Protein AF-W6KGB7-F1 (afdb_monomer)

Foldseek 3Di:
DLVVVVLLVVQLVVLVVVLVCVLCVPPPDPCPPPPDPDPDDDDDPPPPDPDDPVLVLLVVLLVLLLVQLVCQQVVDPDHAQFAALVSSCVVDVVSQPPVGSVSSVVSQLLVQLLSQLSVQQDDPPDPHHDPVCNVSSCCSSHPDPVVSVVVVVVDPTPFGRHCVVSSHFHDFQKFKAFQKKWWQDPPDPDDRPDTDIDGFYLPLPGDGQDLSLLQGTDDIDGDDPPAQEAEEEEAAVVQVVLVSCCVVCVPPDPDDDDDDDDDCPPPPRYTYTYMYCPFANGLSNLSNLVRCCVRCVQHAYEYAFFLALRSLVSVVNSQLSHDQGLPPPPPVPPPDDDDDDDDPDDSGSAGRLYAYLYDQPVPDDPVLNVQFPKDFADPVRVVSLVVLLVVLVCVQPDPDDHQPSVVVRSVSSNSSSVVCVVPRITHGRVSRPVGPVCSVVPDDGDRRD

Nearest PDB structures (foldseek):
  4m9q-assembly1_A  TM=2.703E-01  e=1.587E-01  Chlamydomonas reinhardtii
  8oum-assembly4_D  TM=4.473E-01  e=2.948E+00  Promethearchaeati archaeon
  4kv9-assembly1_B  TM=3.931E-01  e=2.948E+00  Schistosoma mansoni

Radius of gyration: 27.0 Å; Cα contacts (8 Å, |Δi|>4): 557; chains: 1; bounding box: 73×56×91 Å

pLDDT: mean 77.65, std 18.84, range [32.91, 98.25]

Structure (mmCIF, N/CA/C/O backbone):
data_AF-W6KGB7-F1
#
_entry.id   AF-W6KGB7-F1
#
loop_
_atom_site.group_PDB
_atom_site.id
_atom_site.type_symbol
_atom_site.label_atom_id
_atom_site.label_alt_id
_atom_site.label_comp_id
_atom_site.label_asym_id
_atom_site.label_entity_id
_atom_site.label_seq_id
_atom_site.pdbx_PDB_ins_code
_atom_site.Cartn_x
_atom_site.Cartn_y
_atom_site.Cartn_z
_atom_site.occupancy
_atom_site.B_iso_or_equiv
_atom_site.auth_seq_id
_atom_site.auth_comp_id
_atom_site.auth_asym_id
_atom_site.auth_atom_id
_atom_site.pdbx_PDB_model_num
ATOM 1 N N . MET A 1 1 ? 0.415 -16.061 -20.184 1.00 41.88 1 MET A N 1
ATOM 2 C CA . MET A 1 1 ? 0.926 -14.687 -19.948 1.00 41.88 1 MET A CA 1
ATOM 3 C C . MET A 1 1 ? 2.438 -14.659 -19.792 1.00 41.88 1 MET A C 1
ATOM 5 O O . MET A 1 1 ? 3.049 -13.854 -20.472 1.00 41.88 1 MET A O 1
ATOM 9 N N . GLU A 1 2 ? 3.061 -15.531 -18.990 1.00 44.22 2 GLU A N 1
ATOM 10 C CA . GLU A 1 2 ? 4.534 -15.548 -18.868 1.00 44.22 2 GLU A CA 1
ATOM 11 C C . GLU A 1 2 ? 5.253 -15.830 -20.196 1.00 44.22 2 GLU A C 1
ATOM 13 O O . GLU A 1 2 ? 6.205 -15.123 -20.516 1.00 44.22 2 GLU A O 1
ATOM 18 N N . ALA A 1 3 ? 4.726 -16.747 -21.019 1.00 51.06 3 ALA A N 1
ATOM 19 C CA . ALA A 1 3 ? 5.217 -16.974 -22.382 1.00 51.06 3 ALA A CA 1
ATOM 20 C C . ALA A 1 3 ? 5.194 -15.693 -23.243 1.00 51.06 3 ALA A C 1
ATOM 22 O O . ALA A 1 3 ? 6.129 -15.438 -23.991 1.00 51.06 3 ALA A O 1
ATOM 23 N N . ASN A 1 4 ? 4.190 -14.823 -23.068 1.00 60.88 4 ASN A N 1
ATOM 24 C CA . ASN A 1 4 ? 4.104 -13.566 -23.818 1.00 60.88 4 ASN A CA 1
ATOM 25 C C . ASN A 1 4 ? 5.143 -12.542 -23.351 1.00 60.88 4 ASN A C 1
ATOM 27 O O . ASN A 1 4 ? 5.604 -11.755 -24.163 1.00 60.88 4 ASN A O 1
ATOM 31 N N . HIS A 1 5 ? 5.527 -12.522 -22.070 1.00 65.06 5 HIS A N 1
ATOM 32 C CA . HIS A 1 5 ? 6.541 -11.571 -21.601 1.00 65.06 5 HIS A CA 1
ATOM 33 C C . HIS A 1 5 ? 7.922 -11.938 -22.137 1.00 65.06 5 HIS A C 1
ATOM 35 O O . HIS A 1 5 ? 8.636 -11.051 -22.591 1.00 65.06 5 HIS A O 1
ATOM 41 N N . PHE A 1 6 ? 8.270 -13.228 -22.134 1.00 64.75 6 PHE A N 1
ATOM 42 C CA . PHE A 1 6 ? 9.510 -13.697 -22.748 1.00 64.75 6 PHE A CA 1
ATOM 43 C C . PHE A 1 6 ? 9.515 -13.450 -24.254 1.00 64.75 6 PHE A C 1
ATOM 45 O O . PHE A 1 6 ? 10.486 -12.887 -24.736 1.00 64.75 6 PHE A O 1
ATOM 52 N N . LEU A 1 7 ? 8.413 -13.722 -24.962 1.00 66.44 7 LEU A N 1
ATOM 53 C CA . LEU A 1 7 ? 8.288 -13.386 -26.385 1.00 66.44 7 LEU A CA 1
ATOM 54 C C . LEU A 1 7 ? 8.436 -11.883 -26.649 1.00 66.44 7 LEU A C 1
ATOM 56 O O . LEU A 1 7 ? 9.082 -11.497 -27.614 1.00 66.44 7 LEU A O 1
ATOM 60 N N . VAL A 1 8 ? 7.882 -11.013 -25.797 1.00 67.50 8 VAL A N 1
ATOM 61 C CA . VAL A 1 8 ? 8.028 -9.552 -25.935 1.00 67.50 8 VAL A CA 1
ATOM 62 C C . VAL A 1 8 ? 9.457 -9.102 -25.632 1.00 67.50 8 VAL A C 1
ATOM 64 O O . VAL A 1 8 ? 9.977 -8.232 -26.324 1.00 67.50 8 VAL A O 1
ATOM 67 N N . ILE A 1 9 ? 10.110 -9.686 -24.624 1.00 67.94 9 ILE A N 1
ATOM 68 C CA . ILE A 1 9 ? 11.516 -9.417 -24.299 1.00 67.94 9 ILE A CA 1
ATOM 69 C C . ILE A 1 9 ? 12.428 -9.889 -25.435 1.00 67.94 9 ILE A C 1
ATOM 71 O O . ILE A 1 9 ? 13.282 -9.132 -25.884 1.00 67.94 9 ILE A O 1
ATOM 75 N N . GLU A 1 10 ? 12.235 -11.111 -25.921 1.00 68.75 10 GLU A N 1
ATOM 76 C CA . GLU A 1 10 ? 12.964 -11.685 -27.048 1.00 68.75 10 GLU A CA 1
ATOM 77 C C . GLU A 1 10 ? 12.744 -10.849 -28.307 1.00 68.75 10 GLU A C 1
ATOM 79 O O . GLU A 1 10 ? 13.711 -10.441 -28.944 1.00 68.75 10 GLU A O 1
ATOM 84 N N . SER A 1 11 ? 11.495 -10.470 -28.592 1.00 68.50 11 SER A N 1
ATOM 85 C CA . SER A 1 11 ? 11.162 -9.545 -29.676 1.00 68.50 11 SER A CA 1
ATOM 86 C C . SER A 1 11 ? 11.899 -8.222 -29.509 1.00 68.50 11 SER A C 1
ATOM 88 O O . SER A 1 11 ? 12.504 -7.763 -30.463 1.00 68.50 11 SER A O 1
ATOM 90 N N . LEU A 1 12 ? 11.924 -7.620 -28.315 1.00 68.81 12 LEU A N 1
ATOM 91 C CA . LEU A 1 12 ? 12.669 -6.383 -28.046 1.00 68.81 12 LEU A CA 1
ATOM 92 C C . LEU A 1 12 ? 14.178 -6.531 -28.288 1.00 68.81 12 LEU A C 1
ATOM 94 O O . LEU A 1 12 ? 14.795 -5.616 -28.837 1.00 68.81 12 LEU A O 1
ATOM 98 N N . VAL A 1 13 ? 14.770 -7.660 -27.889 1.00 69.88 13 VAL A N 1
ATOM 99 C CA . VAL A 1 13 ? 16.195 -7.952 -28.101 1.00 69.88 13 VAL A CA 1
ATOM 100 C C . VAL A 1 13 ? 16.488 -8.154 -29.588 1.00 69.88 13 VAL A C 1
ATOM 102 O O . VAL A 1 13 ? 17.382 -7.501 -30.123 1.00 69.88 13 VAL A O 1
ATOM 105 N N . LEU A 1 14 ? 15.710 -8.989 -30.282 1.00 67.12 14 LEU A N 1
ATOM 106 C CA . LEU A 1 14 ? 15.833 -9.221 -31.724 1.00 67.12 14 LEU A CA 1
ATOM 107 C C . LEU A 1 14 ? 15.612 -7.930 -32.523 1.00 67.12 14 LEU A C 1
ATOM 109 O O . LEU A 1 14 ? 16.356 -7.638 -33.458 1.00 67.12 14 LEU A O 1
ATOM 113 N N . LEU A 1 15 ? 14.643 -7.113 -32.114 1.00 66.00 15 LEU A N 1
ATOM 114 C CA . LEU A 1 15 ? 14.349 -5.803 -32.694 1.00 66.00 15 LEU A CA 1
ATOM 115 C C . LEU A 1 15 ? 15.498 -4.821 -32.536 1.00 66.00 15 LEU A C 1
ATOM 117 O O . LEU A 1 15 ? 15.814 -4.071 -33.462 1.00 66.00 15 LEU A O 1
ATOM 121 N N . PHE A 1 16 ? 16.126 -4.820 -31.364 1.00 67.62 16 PHE A N 1
ATOM 122 C CA . PHE A 1 16 ? 17.314 -4.026 -31.132 1.00 67.62 16 PHE A CA 1
ATOM 123 C C . PHE A 1 16 ? 18.458 -4.470 -32.054 1.00 67.62 16 PHE A C 1
ATOM 125 O O . PHE A 1 16 ? 19.028 -3.634 -32.760 1.00 67.62 16 PHE A O 1
ATOM 132 N N . LEU A 1 17 ? 18.754 -5.773 -32.095 1.00 66.50 17 LEU A N 1
ATOM 133 C CA . LEU A 1 17 ? 19.803 -6.328 -32.953 1.00 66.50 17 LEU A CA 1
ATOM 134 C C . LEU A 1 17 ? 19.545 -5.990 -34.429 1.00 66.50 17 LEU A C 1
ATOM 136 O O . LEU A 1 17 ? 20.450 -5.525 -35.119 1.00 66.50 17 LEU A O 1
ATOM 140 N N . TYR A 1 18 ? 18.296 -6.104 -34.888 1.00 67.62 18 TYR A N 1
ATOM 141 C CA . TYR A 1 18 ? 17.887 -5.706 -36.235 1.00 67.62 18 TYR A CA 1
ATOM 142 C C . TYR A 1 18 ? 18.099 -4.206 -36.500 1.00 67.62 18 TYR A C 1
ATOM 144 O O . TYR A 1 18 ? 18.648 -3.828 -37.537 1.00 67.62 18 TYR A O 1
ATOM 152 N N . SER A 1 19 ? 17.705 -3.330 -35.566 1.00 64.25 19 SER A N 1
ATOM 153 C CA . SER A 1 19 ? 17.917 -1.878 -35.685 1.00 64.25 19 SER A CA 1
ATOM 154 C C . SER A 1 19 ? 19.402 -1.517 -35.756 1.00 64.25 19 SER A C 1
ATOM 156 O O . SER A 1 19 ? 19.776 -0.583 -36.473 1.00 64.25 19 SER A O 1
ATOM 158 N N . LEU A 1 20 ? 20.250 -2.243 -35.023 1.00 64.19 20 LEU A N 1
ATOM 159 C CA . LEU A 1 20 ? 21.694 -2.042 -35.015 1.00 64.19 20 LEU A CA 1
ATOM 160 C C . LEU A 1 20 ? 22.321 -2.469 -36.351 1.00 64.19 20 LEU A C 1
ATOM 162 O O . LEU A 1 20 ?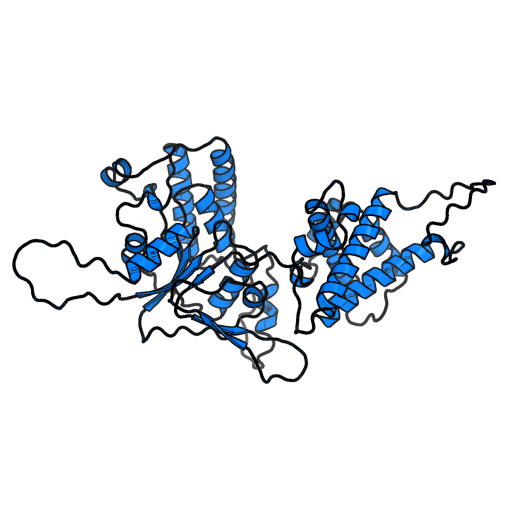 23.018 -1.668 -36.971 1.00 64.19 20 LEU A O 1
ATOM 166 N N . VAL A 1 21 ? 21.976 -3.664 -36.842 1.00 67.88 21 VAL A N 1
ATOM 167 C CA . VAL A 1 21 ? 22.411 -4.194 -38.148 1.00 67.88 21 VAL A CA 1
ATOM 168 C C . VAL A 1 21 ? 21.974 -3.280 -39.296 1.00 67.88 21 VAL A C 1
ATOM 170 O O . VAL A 1 21 ? 22.791 -2.879 -40.119 1.00 67.88 21 VAL A O 1
ATOM 173 N N . LYS A 1 22 ? 20.706 -2.851 -39.325 1.00 67.06 22 LYS A N 1
ATOM 174 C CA . LYS A 1 22 ? 20.183 -1.961 -40.378 1.00 67.06 22 LYS A CA 1
ATOM 175 C C . LYS A 1 22 ? 20.810 -0.564 -40.353 1.00 67.06 22 LYS A C 1
ATOM 177 O O . LYS A 1 22 ? 20.841 0.119 -41.375 1.00 67.06 22 LYS A O 1
ATOM 182 N N . SER A 1 23 ? 21.280 -0.112 -39.191 1.00 58.59 23 SER A N 1
ATOM 183 C CA . SER A 1 23 ? 21.978 1.172 -39.072 1.00 58.59 23 SER A CA 1
ATOM 184 C C . SER A 1 23 ? 23.422 1.107 -39.576 1.00 58.59 23 SER A C 1
ATOM 186 O O . SER A 1 23 ? 23.983 2.157 -39.884 1.00 58.59 23 SER A O 1
ATOM 188 N N . HIS A 1 24 ? 23.988 -0.099 -39.704 1.00 61.00 24 HIS A N 1
ATOM 189 C CA . HIS A 1 24 ? 25.366 -0.350 -40.125 1.00 61.00 24 HIS A CA 1
ATOM 190 C C . HIS A 1 24 ? 25.470 -1.583 -41.052 1.00 61.00 24 HIS A C 1
ATOM 192 O O . HIS A 1 24 ? 26.156 -2.545 -40.704 1.00 61.00 24 HIS A O 1
ATOM 198 N N . PRO A 1 25 ? 24.818 -1.571 -42.234 1.00 56.22 25 PRO A N 1
ATOM 199 C CA . PRO A 1 25 ? 24.763 -2.737 -43.125 1.00 56.22 25 PRO A CA 1
ATOM 200 C C . PRO A 1 25 ? 26.150 -3.207 -43.598 1.00 56.22 25 PRO A C 1
ATOM 202 O O . PRO A 1 25 ? 26.339 -4.393 -43.843 1.00 56.22 25 PRO A O 1
ATOM 205 N N . ASP A 1 26 ? 27.131 -2.300 -43.643 1.00 55.34 26 ASP A N 1
ATOM 206 C CA . ASP A 1 26 ? 28.495 -2.578 -44.112 1.00 55.34 26 ASP A CA 1
ATOM 207 C C . ASP A 1 26 ? 29.464 -3.034 -42.996 1.00 55.34 26 ASP A C 1
ATOM 209 O O . ASP A 1 26 ? 30.662 -3.153 -43.241 1.00 55.34 26 ASP A O 1
ATOM 213 N N . GLN A 1 27 ? 28.995 -3.235 -41.753 1.00 53.25 27 GLN A N 1
ATOM 214 C CA . GLN A 1 27 ? 29.854 -3.541 -40.588 1.00 53.25 27 GLN A CA 1
ATOM 215 C C . GLN A 1 27 ? 29.437 -4.800 -39.809 1.00 53.25 27 GLN A C 1
ATOM 217 O O . GLN A 1 27 ? 29.783 -4.942 -38.637 1.00 53.25 27 GLN A O 1
ATOM 222 N N . CYS A 1 28 ? 28.720 -5.735 -40.436 1.00 44.94 28 CYS A N 1
ATOM 223 C CA . CYS A 1 28 ? 28.315 -7.011 -39.831 1.00 44.94 28 CYS A CA 1
ATOM 224 C C . CYS A 1 28 ? 29.465 -8.025 -39.649 1.00 44.94 28 CYS A C 1
ATOM 226 O O . CYS A 1 28 ? 29.268 -9.219 -39.854 1.00 44.94 28 CYS A O 1
ATOM 228 N N . ASP A 1 29 ? 30.644 -7.574 -39.221 1.00 46.91 29 ASP A N 1
ATOM 229 C CA . ASP A 1 29 ? 31.665 -8.460 -38.669 1.00 46.91 29 ASP A CA 1
ATOM 230 C C . ASP A 1 29 ? 31.508 -8.509 -37.145 1.00 46.91 29 ASP A C 1
ATOM 232 O O . ASP A 1 29 ? 31.525 -7.486 -36.456 1.00 46.91 29 ASP A O 1
ATOM 236 N N . ALA A 1 30 ? 31.365 -9.718 -36.597 1.00 46.25 30 ALA A N 1
ATOM 237 C CA . ALA A 1 30 ? 31.090 -9.995 -35.181 1.00 46.25 30 ALA A CA 1
ATOM 238 C C . ALA A 1 30 ? 32.173 -9.494 -34.190 1.00 46.25 30 ALA A C 1
ATOM 240 O O . ALA A 1 30 ? 32.051 -9.668 -32.977 1.00 46.25 30 ALA A O 1
ATOM 241 N N . SER A 1 31 ? 33.231 -8.850 -34.685 1.00 42.94 31 SER A N 1
ATOM 242 C CA . SER A 1 31 ? 34.388 -8.375 -33.924 1.00 42.94 31 SER A CA 1
ATOM 243 C C . SER A 1 31 ? 34.140 -7.090 -33.119 1.00 42.94 31 SER A C 1
ATOM 245 O O . SER A 1 31 ? 34.926 -6.782 -32.227 1.00 42.94 31 SER A O 1
ATOM 247 N N . LEU A 1 32 ? 33.030 -6.373 -33.346 1.00 44.72 32 LEU A N 1
ATOM 248 C CA . LEU A 1 32 ? 32.691 -5.123 -32.638 1.00 44.72 32 LEU A CA 1
ATOM 249 C C . LEU A 1 32 ? 32.413 -5.289 -31.129 1.00 44.72 32 LEU A C 1
ATOM 251 O O . LEU A 1 32 ? 32.487 -4.310 -30.387 1.00 44.72 32 LEU A O 1
ATOM 255 N N . PHE A 1 33 ? 32.137 -6.509 -30.655 1.00 42.81 33 PHE A N 1
ATOM 256 C CA . PHE A 1 33 ? 31.882 -6.786 -29.232 1.00 42.81 33 PHE A CA 1
ATOM 257 C C . PHE A 1 33 ? 33.091 -7.364 -28.483 1.00 42.81 33 PHE A C 1
ATOM 259 O O . PHE A 1 33 ? 33.102 -7.375 -27.251 1.00 42.81 33 PHE A O 1
ATOM 266 N N . ALA A 1 34 ? 34.133 -7.794 -29.198 1.00 38.62 34 ALA A N 1
ATOM 267 C CA . ALA A 1 34 ? 35.386 -8.218 -28.594 1.00 38.62 34 ALA A CA 1
ATOM 268 C C . ALA A 1 34 ? 36.304 -6.997 -28.485 1.00 38.62 34 ALA A C 1
ATOM 270 O O . ALA A 1 34 ? 36.907 -6.562 -29.463 1.00 38.62 34 ALA A O 1
ATOM 271 N N . GLY A 1 35 ? 36.397 -6.415 -27.289 1.00 41.16 35 GLY A N 1
ATOM 272 C CA . GLY A 1 35 ? 37.302 -5.306 -26.995 1.00 41.16 35 GLY A CA 1
ATOM 273 C C . GLY A 1 35 ? 38.771 -5.694 -27.177 1.00 41.16 35 GLY A C 1
ATOM 274 O O . GLY A 1 35 ? 39.470 -5.951 -26.203 1.00 41.16 35 GLY A O 1
ATOM 275 N N . VAL A 1 36 ? 39.263 -5.699 -28.415 1.00 37.47 36 VAL A N 1
ATOM 276 C CA . VAL A 1 36 ? 40.682 -5.837 -28.738 1.00 37.47 36 VAL A CA 1
ATOM 277 C C . VAL A 1 36 ? 41.163 -4.502 -29.287 1.00 37.47 36 VAL A C 1
ATOM 279 O O . VAL A 1 36 ? 40.787 -4.060 -30.372 1.00 37.47 36 VAL A O 1
ATOM 282 N N . ARG A 1 37 ? 42.003 -3.830 -28.493 1.00 45.09 37 ARG A N 1
ATOM 283 C CA . ARG A 1 37 ? 42.727 -2.610 -28.867 1.00 45.09 37 ARG A CA 1
ATOM 284 C C . ARG A 1 37 ? 43.655 -2.901 -30.049 1.00 45.09 37 ARG A C 1
ATOM 286 O O . ARG A 1 37 ? 44.833 -3.187 -29.854 1.00 45.09 37 ARG A O 1
ATOM 293 N N . SER A 1 38 ? 43.151 -2.775 -31.271 1.00 40.62 38 SER A N 1
ATOM 294 C CA . SER A 1 38 ? 44.006 -2.715 -32.455 1.00 40.62 38 SER A CA 1
ATOM 295 C C . SER A 1 38 ? 44.521 -1.287 -32.637 1.00 40.62 38 SER A C 1
ATOM 297 O O . SER A 1 38 ? 43.794 -0.370 -33.024 1.00 40.62 38 SER A O 1
ATOM 299 N N . LYS A 1 39 ? 45.797 -1.087 -32.294 1.00 47.81 39 LYS A N 1
ATOM 300 C CA . LYS A 1 39 ? 46.560 0.133 -32.566 1.00 47.81 39 LYS A CA 1
ATOM 301 C C . LYS A 1 39 ? 46.938 0.159 -34.047 1.00 47.81 39 LYS A C 1
ATOM 303 O O . LYS A 1 39 ? 48.081 -0.116 -34.373 1.00 47.81 39 LYS A O 1
ATOM 308 N N . ASN A 1 40 ? 46.014 0.482 -34.943 1.00 43.66 40 ASN A N 1
ATOM 309 C CA . ASN A 1 40 ? 46.401 0.935 -36.278 1.00 43.66 40 ASN A CA 1
ATOM 310 C C . ASN A 1 40 ? 45.403 1.961 -36.806 1.00 43.66 40 ASN A C 1
ATOM 312 O O . ASN A 1 40 ? 44.283 1.662 -37.208 1.00 43.66 40 ASN A O 1
ATOM 316 N N . ALA A 1 41 ? 45.844 3.214 -36.760 1.00 58.22 41 ALA A N 1
ATOM 317 C CA . ALA A 1 41 ? 45.156 4.354 -37.323 1.00 58.22 41 ALA A CA 1
ATOM 318 C C . ALA A 1 41 ? 45.488 4.460 -38.814 1.00 58.22 41 ALA A C 1
ATOM 320 O O . ALA A 1 41 ? 46.649 4.662 -39.158 1.00 58.22 41 ALA A O 1
ATOM 321 N N . ARG A 1 42 ? 44.476 4.427 -39.690 1.00 46.72 42 ARG A N 1
ATOM 322 C CA . ARG A 1 42 ? 44.453 5.266 -40.901 1.00 46.72 42 ARG A CA 1
ATOM 323 C C . ARG A 1 42 ? 43.067 5.283 -41.552 1.00 46.72 42 ARG A C 1
ATOM 325 O O . ARG A 1 42 ? 42.505 4.246 -41.865 1.00 46.72 42 ARG A O 1
ATOM 332 N N . ARG A 1 43 ? 42.579 6.514 -41.771 1.00 45.19 43 ARG A N 1
ATOM 333 C CA . ARG A 1 43 ? 41.328 6.933 -42.441 1.00 45.19 43 ARG A CA 1
ATOM 334 C C . ARG A 1 43 ? 40.014 6.635 -41.699 1.00 45.19 43 ARG A C 1
ATOM 336 O O . ARG A 1 43 ? 39.172 5.871 -42.150 1.00 45.19 43 ARG A O 1
ATOM 343 N N . LYS A 1 44 ? 39.783 7.379 -40.609 1.00 47.31 44 LYS A N 1
ATOM 344 C CA . LYS A 1 44 ? 38.437 7.621 -40.062 1.00 47.31 44 LYS A CA 1
ATOM 345 C C . LYS A 1 44 ? 37.644 8.496 -41.044 1.00 47.31 44 LYS A C 1
ATOM 347 O O . LYS A 1 44 ? 37.759 9.716 -41.003 1.00 47.31 44 LYS A O 1
ATOM 352 N N . ARG A 1 45 ? 36.797 7.898 -41.888 1.00 46.94 45 ARG A N 1
ATOM 353 C CA . ARG A 1 45 ? 35.498 8.535 -42.149 1.00 46.94 45 ARG A CA 1
ATOM 354 C C . ARG A 1 45 ? 34.788 8.490 -40.802 1.00 46.94 45 ARG A C 1
ATOM 356 O O . ARG A 1 45 ? 34.522 7.396 -40.309 1.00 46.94 45 ARG A O 1
ATOM 363 N N . SER A 1 46 ? 34.605 9.633 -40.145 1.00 46.19 46 SER A N 1
ATOM 364 C CA . SER A 1 46 ? 33.783 9.709 -38.939 1.00 46.19 46 SER A CA 1
ATOM 365 C C . SER A 1 46 ? 32.351 9.408 -39.360 1.00 46.19 46 SER A C 1
ATOM 367 O O . SER A 1 46 ? 31.592 10.299 -39.724 1.00 46.19 46 SER A O 1
ATOM 369 N N . ILE A 1 47 ? 32.014 8.123 -39.402 1.00 49.62 47 ILE A N 1
ATOM 370 C CA . ILE A 1 47 ? 30.631 7.682 -39.433 1.00 49.62 47 ILE A CA 1
ATOM 371 C C . ILE A 1 47 ? 30.079 8.182 -38.106 1.00 49.62 47 ILE A C 1
ATOM 373 O O . ILE A 1 47 ? 30.418 7.644 -37.052 1.00 49.62 47 ILE A O 1
ATOM 377 N N . GLU A 1 48 ? 29.349 9.294 -38.154 1.00 54.12 48 GLU A N 1
ATOM 378 C CA . GLU A 1 48 ? 28.621 9.804 -37.004 1.00 54.12 48 GLU A CA 1
ATOM 379 C C . GLU A 1 48 ? 27.742 8.664 -36.505 1.00 54.12 48 GLU A C 1
ATOM 381 O O . GLU A 1 48 ? 26.813 8.216 -37.184 1.00 54.12 48 GLU A O 1
ATOM 386 N N . SER A 1 49 ? 28.101 8.129 -35.339 1.00 60.06 49 SER A N 1
ATOM 387 C CA . SER A 1 49 ? 27.276 7.148 -34.661 1.00 60.06 49 SER A CA 1
ATOM 388 C C . SER A 1 49 ? 25.889 7.762 -34.506 1.00 60.06 49 SER A C 1
ATOM 390 O O . SER A 1 49 ? 25.729 8.800 -33.865 1.00 60.06 49 SER A O 1
ATOM 392 N N . ARG A 1 50 ? 24.870 7.117 -35.087 1.00 72.19 50 ARG A N 1
ATOM 393 C CA . ARG A 1 50 ? 23.468 7.548 -34.948 1.00 72.19 50 ARG A CA 1
ATOM 394 C C . ARG A 1 50 ? 22.986 7.518 -33.494 1.00 72.19 50 ARG A C 1
ATOM 396 O O . ARG A 1 50 ? 21.919 8.057 -33.206 1.00 72.19 50 ARG A O 1
ATOM 403 N N . TYR A 1 51 ? 23.751 6.883 -32.607 1.00 76.94 51 TYR A N 1
ATOM 404 C CA . TYR A 1 51 ? 23.507 6.823 -31.178 1.00 76.94 51 TYR A CA 1
ATOM 405 C C . TYR A 1 51 ? 24.607 7.551 -30.410 1.00 76.94 51 TYR A C 1
ATOM 407 O O . TYR A 1 51 ? 25.798 7.363 -30.647 1.00 76.94 51 TYR A O 1
ATOM 415 N N . THR A 1 52 ? 24.200 8.352 -29.438 1.00 84.06 52 THR A N 1
ATOM 416 C CA . THR A 1 52 ? 25.116 8.922 -28.446 1.00 84.06 52 THR A CA 1
ATOM 417 C C . THR A 1 52 ? 25.667 7.825 -27.530 1.00 84.06 52 THR A C 1
ATOM 419 O O . THR A 1 52 ? 24.983 6.830 -27.268 1.00 84.06 52 THR A O 1
ATOM 422 N N . ASP A 1 53 ? 26.852 8.034 -26.955 1.00 81.62 53 ASP A N 1
ATOM 423 C CA . ASP A 1 53 ? 27.438 7.110 -25.969 1.00 81.62 53 ASP A CA 1
ATOM 424 C C . ASP A 1 53 ? 26.480 6.826 -24.801 1.00 81.62 53 ASP A C 1
ATOM 426 O O . ASP A 1 53 ? 26.349 5.692 -24.344 1.00 81.62 53 ASP A O 1
ATOM 430 N N . ASN A 1 54 ? 25.723 7.839 -24.369 1.00 82.19 54 ASN A N 1
ATOM 431 C CA . ASN A 1 54 ? 24.712 7.704 -23.321 1.00 82.19 54 ASN A CA 1
ATOM 432 C C . ASN A 1 54 ? 23.568 6.756 -23.715 1.00 82.19 54 ASN A C 1
ATOM 434 O O . ASN A 1 54 ? 23.079 5.997 -22.876 1.00 82.19 54 ASN A O 1
ATOM 438 N N . GLN A 1 55 ? 23.128 6.788 -24.978 1.00 82.31 55 GLN A N 1
ATOM 439 C CA . GLN A 1 55 ? 22.103 5.870 -25.483 1.00 82.31 55 GLN A CA 1
ATOM 440 C C . GLN A 1 55 ? 22.634 4.435 -25.525 1.00 82.31 55 GLN A C 1
ATOM 442 O O . GLN A 1 55 ? 21.951 3.530 -25.045 1.00 82.31 55 GLN A O 1
ATOM 447 N N . LEU A 1 56 ? 23.865 4.235 -26.008 1.00 82.62 56 LEU A N 1
ATOM 448 C CA . LEU A 1 56 ? 24.513 2.920 -26.038 1.00 82.62 56 LEU A CA 1
ATOM 449 C C . LEU A 1 56 ? 24.720 2.348 -24.628 1.00 82.62 56 LEU A C 1
ATOM 451 O O . LEU A 1 56 ? 24.413 1.183 -24.385 1.00 82.62 56 LEU A O 1
ATOM 455 N N . GLN A 1 57 ? 25.151 3.167 -23.665 1.00 84.75 57 GLN A N 1
ATOM 456 C CA . GLN A 1 57 ? 25.282 2.749 -22.266 1.00 84.75 57 GLN A CA 1
ATOM 457 C C . GLN A 1 57 ? 23.931 2.400 -21.633 1.00 84.75 57 GLN A C 1
ATOM 459 O O . GLN A 1 57 ? 23.810 1.387 -20.945 1.00 84.75 57 GLN A O 1
ATOM 464 N N . CYS A 1 58 ? 22.901 3.223 -21.854 1.00 85.00 58 CYS A N 1
ATOM 465 C CA . CYS A 1 58 ? 21.551 2.962 -21.350 1.00 85.00 58 CYS A CA 1
ATOM 466 C C . CYS A 1 58 ? 21.006 1.625 -21.867 1.00 85.00 58 CYS A C 1
ATOM 468 O O . CYS A 1 58 ? 20.384 0.862 -21.132 1.00 85.00 58 CYS A O 1
ATOM 470 N N . LEU A 1 59 ? 21.252 1.346 -23.137 1.00 83.19 59 LEU A N 1
ATOM 471 C CA . LEU A 1 59 ? 20.847 0.126 -23.807 1.00 83.19 59 LEU A CA 1
ATOM 472 C C . LEU A 1 59 ? 21.618 -1.097 -23.301 1.00 83.19 59 LEU A C 1
ATOM 474 O O . LEU A 1 59 ? 20.991 -2.087 -22.935 1.00 83.19 59 LEU A O 1
ATOM 478 N N . ALA A 1 60 ? 22.947 -1.012 -23.200 1.00 85.25 60 ALA A N 1
ATOM 479 C CA . ALA A 1 60 ? 23.772 -2.074 -22.626 1.00 85.25 60 ALA A CA 1
ATOM 480 C C . ALA A 1 60 ? 23.316 -2.427 -21.200 1.00 85.25 60 ALA A C 1
ATOM 482 O O . ALA A 1 60 ? 23.196 -3.602 -20.853 1.00 85.25 60 ALA A O 1
ATOM 483 N N . ARG A 1 61 ? 22.968 -1.409 -20.400 1.00 89.75 61 ARG A N 1
ATOM 484 C CA . ARG A 1 61 ? 22.385 -1.582 -19.063 1.00 89.75 61 ARG A CA 1
ATOM 485 C C . ARG A 1 61 ? 21.068 -2.348 -19.093 1.00 89.75 61 ARG A C 1
ATOM 487 O O . ARG A 1 61 ? 20.899 -3.268 -18.302 1.00 89.75 61 ARG A O 1
ATOM 494 N N . ILE A 1 62 ? 20.150 -1.994 -19.992 1.00 88.50 62 ILE A N 1
ATOM 495 C CA . ILE A 1 62 ? 18.847 -2.663 -20.103 1.00 88.50 62 ILE A CA 1
ATOM 496 C C . ILE A 1 62 ? 18.995 -4.105 -20.603 1.00 88.50 62 ILE A C 1
ATOM 498 O O . ILE A 1 62 ? 18.357 -4.992 -20.048 1.00 88.50 62 ILE A O 1
ATOM 502 N N . LEU A 1 63 ? 19.851 -4.370 -21.592 1.00 85.06 63 LEU A N 1
ATOM 503 C CA . LEU A 1 63 ? 20.085 -5.731 -22.090 1.00 85.06 63 LEU A CA 1
ATOM 504 C C . LEU A 1 63 ? 20.716 -6.624 -21.020 1.00 85.06 63 LEU A C 1
ATOM 506 O O . LEU A 1 63 ? 20.271 -7.748 -20.806 1.00 85.06 63 LEU A O 1
ATOM 510 N N . SER A 1 64 ? 21.713 -6.107 -20.302 1.00 86.31 64 SER A N 1
ATOM 511 C CA . SER A 1 64 ? 22.319 -6.824 -19.182 1.00 86.31 64 SER A CA 1
ATOM 512 C C . SER A 1 64 ? 21.312 -7.063 -18.055 1.00 86.31 64 SER A C 1
ATOM 514 O O . SER A 1 64 ? 21.265 -8.157 -17.507 1.00 86.31 64 SER A O 1
ATOM 516 N N . LEU A 1 65 ? 20.452 -6.082 -17.757 1.00 90.12 65 LEU A N 1
ATOM 517 C CA . LEU A 1 65 ? 19.363 -6.220 -16.790 1.00 90.12 65 LEU A CA 1
ATOM 518 C C . LEU A 1 65 ? 18.380 -7.327 -17.193 1.00 90.12 65 LEU A C 1
ATOM 520 O O . LEU A 1 65 ? 18.042 -8.163 -16.363 1.00 90.12 65 LEU A O 1
ATOM 524 N N . VAL A 1 66 ? 17.946 -7.349 -18.456 1.00 87.19 66 VAL A N 1
ATOM 525 C CA . VAL A 1 66 ? 17.085 -8.404 -19.009 1.00 87.19 66 VAL A CA 1
ATOM 526 C C . VAL A 1 66 ? 17.753 -9.769 -18.866 1.00 87.19 66 VAL A C 1
ATOM 528 O O . VAL A 1 66 ? 17.126 -10.699 -18.369 1.00 87.19 66 VAL A O 1
ATOM 531 N N . ASN A 1 67 ? 19.030 -9.880 -19.235 1.00 85.62 67 ASN A N 1
ATOM 532 C CA . ASN A 1 67 ? 19.786 -11.119 -19.097 1.00 85.62 67 ASN A CA 1
ATOM 533 C C . ASN A 1 67 ? 19.862 -11.583 -17.634 1.00 85.62 67 ASN A C 1
ATOM 535 O O . ASN A 1 67 ? 19.593 -12.745 -17.350 1.00 85.62 67 ASN A O 1
ATOM 539 N N . SER A 1 68 ? 20.147 -10.677 -16.694 1.00 87.69 68 SER A N 1
ATOM 540 C CA . SER A 1 68 ? 20.156 -10.983 -15.258 1.00 87.69 68 SER A CA 1
ATOM 541 C C . SER A 1 68 ? 18.790 -11.459 -14.763 1.00 87.69 68 SER A C 1
ATOM 543 O O . SER A 1 68 ? 18.726 -12.432 -14.020 1.00 87.69 68 SER A O 1
ATOM 545 N N . ILE A 1 69 ? 17.692 -10.832 -15.208 1.00 86.00 69 ILE A N 1
ATOM 546 C CA . ILE A 1 69 ? 16.329 -11.291 -14.898 1.00 86.00 69 ILE A CA 1
ATOM 547 C C . ILE A 1 69 ? 16.122 -12.713 -15.436 1.00 86.00 69 ILE A C 1
ATOM 549 O O . ILE A 1 69 ? 15.666 -13.578 -14.696 1.00 86.00 69 ILE A O 1
ATOM 553 N N . CYS A 1 70 ? 16.483 -12.984 -16.692 1.00 81.75 70 CYS A N 1
ATOM 554 C CA . CYS A 1 70 ? 16.345 -14.313 -17.290 1.00 81.75 70 CYS A CA 1
ATOM 555 C C . CYS A 1 70 ? 17.171 -15.373 -16.546 1.00 81.75 70 CYS A C 1
ATOM 557 O O . CYS A 1 70 ? 16.648 -16.440 -16.242 1.00 81.75 70 CYS A O 1
ATOM 559 N N . ILE A 1 71 ? 18.430 -15.077 -16.208 1.00 80.69 71 ILE A N 1
ATOM 560 C CA . ILE A 1 71 ? 19.316 -15.996 -15.478 1.00 80.69 71 ILE A CA 1
ATOM 561 C C . ILE A 1 71 ? 18.768 -16.285 -14.082 1.00 80.69 71 ILE A C 1
ATOM 563 O O . ILE A 1 71 ? 18.647 -17.449 -13.712 1.00 80.69 71 ILE A O 1
ATOM 567 N N . LEU A 1 72 ? 18.402 -15.252 -13.317 1.00 80.31 72 LEU A N 1
ATOM 568 C CA . LEU A 1 72 ? 17.875 -15.428 -11.960 1.00 80.31 72 LEU A CA 1
ATOM 569 C C . LEU A 1 72 ? 16.558 -16.210 -11.957 1.00 80.31 72 LEU A C 1
ATOM 571 O O . LEU A 1 72 ? 16.310 -16.982 -11.037 1.00 80.31 72 LEU A O 1
ATOM 575 N N . ARG A 1 73 ? 15.736 -16.050 -12.999 1.00 72.56 73 ARG A N 1
ATOM 576 C CA . ARG A 1 73 ? 14.488 -16.803 -13.154 1.00 72.56 73 ARG A CA 1
ATOM 577 C C . ARG A 1 73 ? 14.709 -18.255 -13.576 1.00 72.56 73 ARG A C 1
ATOM 579 O O . ARG A 1 73 ? 13.999 -19.120 -13.079 1.00 72.56 73 ARG A O 1
ATOM 586 N N . ASN A 1 74 ? 15.661 -18.513 -14.474 1.00 71.75 74 ASN A N 1
ATOM 587 C CA . ASN A 1 74 ? 15.913 -19.847 -15.030 1.00 71.75 74 ASN A CA 1
ATOM 588 C C . ASN A 1 74 ? 16.843 -20.704 -14.157 1.00 71.75 74 ASN A C 1
ATOM 590 O O . ASN A 1 74 ? 16.799 -21.925 -14.243 1.00 71.75 74 ASN A O 1
ATOM 594 N N . GLY A 1 75 ? 17.698 -20.085 -13.338 1.00 61.12 75 GLY A N 1
ATOM 595 C CA . GLY A 1 75 ? 18.653 -20.783 -12.473 1.00 61.12 75 GLY A CA 1
ATOM 596 C C . GLY A 1 75 ? 18.051 -21.346 -11.183 1.00 61.12 75 GLY A C 1
ATOM 597 O O . GLY A 1 75 ? 18.716 -22.110 -10.486 1.00 61.12 75 GLY A O 1
ATOM 598 N N . ALA A 1 76 ? 16.812 -20.987 -10.844 1.00 57.38 76 ALA A N 1
ATOM 599 C CA . ALA A 1 76 ? 16.130 -21.543 -9.687 1.00 57.38 76 ALA A CA 1
ATOM 600 C C . ALA A 1 76 ? 15.435 -22.855 -10.056 1.00 57.38 76 ALA A C 1
ATOM 602 O O . ALA A 1 76 ? 14.510 -22.888 -10.861 1.00 57.38 76 ALA A O 1
ATOM 603 N N . VAL A 1 77 ? 15.891 -23.939 -9.429 1.00 47.09 77 VAL A N 1
ATOM 604 C CA . VAL A 1 77 ? 15.374 -25.309 -9.596 1.00 47.09 77 VAL A CA 1
ATOM 605 C C . VAL A 1 77 ? 13.916 -25.442 -9.113 1.00 47.09 77 VAL A C 1
ATOM 607 O O . VAL A 1 77 ? 13.240 -26.412 -9.441 1.00 47.09 77 VAL A O 1
ATOM 610 N N . THR A 1 78 ? 13.392 -24.453 -8.386 1.00 46.81 78 THR A N 1
ATOM 611 C CA . THR A 1 78 ? 11.996 -24.381 -7.945 1.00 46.81 78 THR A CA 1
ATOM 612 C C . THR A 1 78 ? 11.219 -23.313 -8.720 1.00 46.81 78 THR A C 1
ATOM 614 O O . THR A 1 78 ? 11.718 -22.232 -9.036 1.00 46.81 78 THR A O 1
ATOM 617 N N . SER A 1 79 ? 9.974 -23.645 -9.063 1.00 48.16 79 SER A N 1
ATOM 618 C CA . SER A 1 79 ? 9.049 -22.840 -9.862 1.00 48.16 79 SER A CA 1
ATOM 619 C C . SER A 1 79 ? 8.992 -21.368 -9.426 1.00 48.16 79 SER A C 1
ATOM 621 O O . SER A 1 79 ? 8.618 -21.068 -8.297 1.00 48.16 79 SER A O 1
ATOM 623 N N . LYS A 1 80 ? 9.290 -20.462 -10.372 1.00 56.62 80 LYS A N 1
ATOM 624 C CA . LYS A 1 80 ? 9.180 -18.990 -10.291 1.00 56.62 80 LYS A CA 1
ATOM 625 C C . LYS A 1 80 ? 10.084 -18.306 -9.255 1.00 56.62 80 LYS A C 1
ATOM 627 O O . LYS A 1 80 ? 9.606 -17.672 -8.317 1.00 56.62 80 LYS A O 1
ATOM 632 N N . ALA A 1 81 ? 11.391 -18.268 -9.512 1.00 65.25 81 ALA A N 1
ATOM 633 C CA . ALA A 1 81 ? 12.250 -17.310 -8.818 1.00 65.25 81 ALA A CA 1
ATOM 634 C C . ALA A 1 81 ? 11.854 -15.866 -9.152 1.00 65.25 81 ALA A C 1
ATOM 636 O O . ALA A 1 81 ? 12.011 -15.393 -10.276 1.00 65.25 81 ALA A O 1
ATOM 637 N N . THR A 1 82 ? 11.342 -15.149 -8.159 1.00 77.69 82 THR A N 1
ATOM 638 C CA . THR A 1 82 ? 11.321 -13.686 -8.175 1.00 77.69 82 THR A CA 1
ATOM 639 C C . THR A 1 82 ? 12.671 -13.161 -7.703 1.00 77.69 82 THR A C 1
ATOM 641 O O . THR A 1 82 ? 13.270 -13.753 -6.808 1.00 77.69 82 THR A O 1
ATOM 644 N N . CYS A 1 83 ? 13.127 -12.028 -8.227 1.00 85.94 83 CYS A N 1
ATOM 645 C CA . CYS A 1 83 ? 14.343 -11.366 -7.753 1.00 85.94 83 CYS A CA 1
ATOM 646 C C . CYS A 1 83 ? 14.045 -9.948 -7.269 1.00 85.94 83 CYS A C 1
ATOM 648 O O . CYS A 1 83 ? 13.064 -9.330 -7.673 1.00 85.94 83 CYS A O 1
ATOM 650 N N . THR A 1 84 ? 14.898 -9.386 -6.425 1.00 88.50 84 THR A N 1
ATOM 651 C CA . THR A 1 84 ? 14.801 -7.991 -5.993 1.00 88.50 84 THR A CA 1
ATOM 652 C C . THR A 1 84 ? 15.654 -7.064 -6.856 1.00 88.50 84 THR A C 1
ATOM 654 O O . THR A 1 84 ? 16.569 -7.490 -7.559 1.00 88.50 84 THR A O 1
ATOM 657 N N . GLU A 1 85 ? 15.401 -5.752 -6.785 1.00 90.56 85 GLU A N 1
ATOM 658 C CA . GLU A 1 85 ? 16.279 -4.757 -7.431 1.00 90.56 85 GLU A CA 1
ATOM 659 C C . GLU A 1 85 ? 17.725 -4.834 -6.911 1.00 90.56 85 GLU A C 1
ATOM 661 O O . GLU A 1 85 ? 18.662 -4.494 -7.633 1.00 90.56 85 GLU A O 1
ATOM 666 N N . ARG A 1 86 ? 17.915 -5.285 -5.663 1.00 88.50 86 ARG A N 1
ATOM 667 C CA . ARG A 1 86 ? 19.247 -5.481 -5.084 1.00 88.50 86 ARG A CA 1
ATOM 668 C C . ARG A 1 86 ? 19.952 -6.667 -5.716 1.00 88.50 86 ARG A C 1
ATOM 670 O O . ARG A 1 86 ? 21.113 -6.522 -6.076 1.00 88.50 86 ARG A O 1
ATOM 677 N N . ASP A 1 87 ? 19.248 -7.777 -5.909 1.00 90.19 87 ASP A N 1
ATOM 678 C CA . ASP A 1 87 ? 19.816 -8.964 -6.556 1.00 90.19 87 ASP A CA 1
ATOM 679 C C . ASP A 1 87 ? 20.309 -8.608 -7.963 1.00 90.19 87 ASP A C 1
ATOM 681 O O . ASP A 1 87 ? 21.456 -8.876 -8.309 1.00 90.19 87 ASP A O 1
ATOM 685 N N . LEU A 1 88 ? 19.498 -7.855 -8.719 1.00 91.19 88 LEU A N 1
ATOM 686 C CA . LEU A 1 88 ? 19.868 -7.352 -10.047 1.00 91.19 88 LEU A CA 1
ATOM 687 C C . LEU A 1 88 ? 21.067 -6.398 -10.026 1.00 91.19 88 LEU A C 1
ATOM 689 O O . LEU A 1 88 ? 21.901 -6.436 -10.930 1.00 91.19 88 LEU A O 1
ATOM 693 N N . TYR A 1 89 ? 21.163 -5.536 -9.011 1.00 93.00 89 TYR A N 1
ATOM 694 C CA . TYR A 1 89 ? 22.324 -4.666 -8.832 1.00 93.00 89 TYR A CA 1
ATOM 695 C C . TYR A 1 89 ? 23.603 -5.477 -8.584 1.00 93.00 89 TYR A C 1
ATOM 697 O O . TYR A 1 89 ? 24.637 -5.185 -9.186 1.00 93.00 89 TYR A O 1
ATOM 705 N N . TYR A 1 90 ? 23.532 -6.502 -7.732 1.00 92.62 90 TYR A N 1
ATOM 706 C CA . TYR A 1 90 ? 24.687 -7.322 -7.371 1.00 92.62 90 TYR A CA 1
ATOM 707 C C . TYR A 1 90 ? 25.142 -8.277 -8.478 1.00 92.62 90 TYR A C 1
ATOM 709 O O . TYR A 1 90 ? 26.293 -8.702 -8.446 1.00 92.62 90 TYR A O 1
ATOM 717 N N . CYS A 1 91 ? 24.322 -8.532 -9.504 1.00 90.00 91 CYS A N 1
ATOM 718 C CA . CYS A 1 91 ? 24.773 -9.242 -10.704 1.00 90.00 91 CYS A CA 1
ATOM 719 C C . CYS A 1 91 ? 25.911 -8.508 -11.441 1.00 90.00 91 CYS A C 1
ATOM 721 O O . CYS A 1 91 ? 26.779 -9.161 -12.014 1.00 90.00 91 CYS A O 1
ATOM 723 N N . ASN A 1 92 ? 25.910 -7.165 -11.464 1.00 90.56 92 ASN A N 1
ATOM 724 C CA . ASN A 1 92 ? 26.975 -6.373 -12.096 1.00 90.56 92 ASN A CA 1
ATOM 725 C C . ASN A 1 92 ? 27.026 -4.924 -11.552 1.00 90.56 92 ASN A C 1
ATOM 727 O O . ASN A 1 92 ? 26.566 -3.992 -12.220 1.00 90.56 92 ASN A O 1
ATOM 731 N N . PRO A 1 93 ? 27.590 -4.686 -10.353 1.00 92.69 93 PRO A N 1
ATOM 732 C CA . PRO A 1 93 ? 27.645 -3.346 -9.762 1.00 92.69 93 PRO A CA 1
ATOM 733 C C . PRO A 1 93 ? 28.345 -2.278 -10.629 1.00 92.69 93 PRO A C 1
ATOM 735 O O . PRO A 1 93 ? 27.803 -1.171 -10.731 1.00 92.69 93 PRO A O 1
ATOM 738 N N . PRO A 1 94 ? 29.491 -2.562 -11.296 1.00 93.44 94 PRO A N 1
ATOM 739 C CA . PRO A 1 94 ? 30.172 -1.581 -12.147 1.00 93.44 94 PRO A CA 1
ATOM 740 C C . PRO A 1 94 ? 29.290 -1.013 -13.263 1.00 93.44 94 PRO A C 1
ATOM 742 O O . PRO A 1 94 ? 29.378 0.172 -13.579 1.00 93.44 94 PRO A O 1
ATOM 745 N N . LEU A 1 95 ? 28.389 -1.825 -13.820 1.00 88.75 95 LEU A N 1
ATOM 746 C CA . LEU A 1 95 ? 27.487 -1.414 -14.894 1.00 88.75 95 LEU A CA 1
ATOM 747 C C . LEU A 1 95 ? 26.542 -0.273 -14.481 1.00 88.75 95 LEU A C 1
ATOM 749 O O . LEU A 1 95 ? 26.187 0.578 -15.303 1.00 88.75 95 LEU A O 1
ATOM 753 N N . PHE A 1 96 ? 26.147 -0.234 -13.208 1.00 90.00 96 PHE A N 1
ATOM 754 C CA . PHE A 1 96 ? 25.225 0.766 -12.668 1.00 90.00 96 PHE A CA 1
ATOM 755 C C . PHE A 1 96 ? 25.934 1.912 -11.937 1.00 90.00 96 PHE A C 1
ATOM 757 O O . PHE A 1 96 ? 25.269 2.822 -11.438 1.00 90.00 96 PHE A O 1
ATOM 764 N N . ALA A 1 97 ? 27.266 1.918 -11.890 1.00 87.88 97 ALA A N 1
ATOM 765 C CA . ALA A 1 97 ? 28.027 3.041 -11.363 1.00 87.88 97 ALA A CA 1
ATOM 766 C C . ALA A 1 97 ? 27.902 4.284 -12.277 1.00 87.88 97 ALA A C 1
ATOM 768 O O . ALA A 1 97 ? 27.765 4.153 -13.497 1.00 87.88 97 ALA A O 1
ATOM 769 N N . PRO A 1 98 ? 27.938 5.507 -11.716 1.00 90.25 98 PRO A N 1
ATOM 770 C CA . PRO A 1 98 ? 27.951 5.840 -10.285 1.00 90.25 98 PRO A CA 1
ATOM 771 C C . PRO A 1 98 ? 26.555 5.825 -9.629 1.00 90.25 98 PRO A C 1
ATOM 773 O O . PRO A 1 98 ? 26.426 6.096 -8.440 1.00 90.25 98 PRO A O 1
ATOM 776 N N . GLN A 1 99 ? 25.485 5.552 -10.383 1.00 89.88 99 GLN A N 1
ATOM 777 C CA . GLN A 1 99 ? 24.108 5.692 -9.894 1.00 89.88 99 GLN A CA 1
ATOM 778 C C . GLN A 1 99 ? 23.667 4.583 -8.915 1.00 89.88 99 GLN A C 1
ATOM 780 O O . GLN A 1 99 ? 22.645 4.738 -8.238 1.00 89.88 99 GLN A O 1
ATOM 785 N N . GLY A 1 100 ? 24.402 3.472 -8.834 1.00 92.44 100 GLY A N 1
ATOM 786 C CA . GLY A 1 100 ? 24.124 2.349 -7.938 1.00 92.44 100 GLY A CA 1
ATOM 787 C C . GLY A 1 100 ? 22.748 1.722 -8.191 1.00 92.44 100 GLY A C 1
ATOM 788 O O . GLY A 1 100 ? 22.270 1.663 -9.325 1.00 92.44 100 GLY A O 1
ATOM 789 N N . GLN A 1 101 ? 22.050 1.326 -7.122 1.00 90.62 101 GLN A N 1
ATOM 790 C CA . GLN A 1 101 ? 20.693 0.754 -7.205 1.00 90.62 101 GLN A CA 1
ATOM 791 C C . GLN A 1 101 ? 19.675 1.691 -7.885 1.00 90.62 101 GLN A C 1
ATOM 793 O O . GLN A 1 101 ? 18.755 1.223 -8.553 1.00 90.62 101 GLN A O 1
ATOM 798 N N . ARG A 1 102 ? 19.856 3.022 -7.812 1.00 90.50 102 ARG A N 1
ATOM 799 C CA . ARG A 1 102 ? 18.991 3.969 -8.548 1.00 90.50 102 ARG A CA 1
ATOM 800 C C . ARG A 1 102 ? 19.129 3.801 -10.064 1.00 90.50 102 ARG A C 1
ATOM 802 O O . ARG A 1 102 ? 18.171 4.058 -10.792 1.00 90.50 102 ARG A O 1
ATOM 809 N N . GLY A 1 103 ? 20.302 3.378 -10.538 1.00 91.75 103 GLY A N 1
ATOM 810 C CA . GLY A 1 103 ? 20.541 3.023 -11.936 1.00 91.75 103 GLY A CA 1
ATOM 811 C C . GLY A 1 103 ? 19.681 1.839 -12.374 1.00 91.75 103 GLY A C 1
ATOM 812 O O . GLY A 1 103 ? 19.008 1.934 -13.399 1.00 91.75 103 GLY A O 1
ATOM 813 N N . VAL A 1 104 ? 19.625 0.779 -11.559 1.00 92.50 104 VAL A N 1
ATOM 814 C CA . VAL A 1 104 ? 18.765 -0.397 -11.792 1.00 92.50 104 VAL A CA 1
ATOM 815 C C . VAL A 1 104 ? 17.298 0.011 -11.862 1.00 92.50 104 VAL A C 1
ATOM 817 O O . VAL A 1 104 ? 16.619 -0.300 -12.838 1.00 92.50 104 VAL A O 1
ATOM 820 N N . HIS A 1 105 ? 16.828 0.782 -10.879 1.00 91.06 105 HIS A N 1
ATOM 821 C CA . HIS A 1 105 ? 15.442 1.243 -10.828 1.00 91.06 105 HIS A CA 1
ATOM 822 C C . HIS A 1 105 ? 15.033 2.025 -12.088 1.00 91.06 105 HIS A C 1
ATOM 824 O O . HIS A 1 105 ? 14.005 1.737 -12.701 1.00 91.06 105 HIS A O 1
ATOM 830 N N . ARG A 1 106 ? 15.867 2.977 -12.533 1.00 89.19 106 ARG A N 1
ATOM 831 C CA . ARG A 1 106 ? 15.622 3.735 -13.774 1.00 89.19 106 ARG A CA 1
ATOM 832 C C . ARG A 1 106 ? 15.609 2.834 -15.009 1.00 89.19 106 ARG A C 1
ATOM 834 O O . ARG A 1 106 ? 14.799 3.052 -15.905 1.00 89.19 106 ARG A O 1
ATOM 841 N N . CYS A 1 107 ? 16.478 1.824 -15.061 1.00 91.56 107 CYS A N 1
ATOM 842 C CA . CYS A 1 107 ? 16.498 0.867 -16.167 1.00 91.56 107 CYS A CA 1
ATOM 843 C C . CYS A 1 107 ? 15.231 0.000 -16.187 1.00 91.56 107 CYS A C 1
ATOM 845 O O . CYS A 1 107 ? 14.669 -0.195 -17.258 1.00 91.56 107 CYS A O 1
ATOM 847 N N . LEU A 1 108 ? 14.726 -0.440 -15.027 1.00 90.00 108 LEU A N 1
ATOM 848 C CA . LEU A 1 108 ? 13.453 -1.165 -14.924 1.00 90.00 108 LEU A CA 1
ATOM 849 C C . LEU A 1 108 ? 12.265 -0.308 -15.372 1.00 90.00 108 LEU A C 1
ATOM 851 O O . LEU A 1 108 ? 11.423 -0.781 -16.132 1.00 90.00 108 LEU A O 1
ATOM 855 N N . GLN A 1 109 ? 12.205 0.959 -14.948 1.00 87.19 109 GLN A N 1
ATOM 856 C CA . GLN A 1 109 ? 11.164 1.896 -15.391 1.00 87.19 109 GLN A CA 1
ATOM 857 C C . GLN A 1 109 ? 11.195 2.106 -16.908 1.00 87.19 109 GLN A C 1
ATOM 859 O O . GLN A 1 109 ? 10.153 2.101 -17.565 1.00 87.19 109 GLN A O 1
ATOM 864 N N . ARG A 1 110 ? 12.394 2.255 -17.476 1.00 88.25 110 ARG A N 1
ATOM 865 C CA . ARG A 1 110 ? 12.568 2.433 -18.916 1.00 88.25 110 ARG A CA 1
ATOM 866 C C . ARG A 1 110 ? 12.212 1.174 -19.699 1.00 88.25 110 ARG A C 1
ATOM 868 O O . ARG A 1 110 ? 11.473 1.266 -20.672 1.00 88.25 110 ARG A O 1
ATOM 875 N N . LEU A 1 111 ? 12.657 0.006 -19.239 1.00 87.75 111 LEU A N 1
ATOM 876 C CA . LEU A 1 111 ? 12.300 -1.287 -19.822 1.00 87.75 111 LEU A CA 1
ATOM 877 C C . LEU A 1 111 ? 10.782 -1.504 -19.811 1.00 87.75 111 LEU A C 1
ATOM 879 O O . LEU A 1 111 ? 10.207 -1.872 -20.829 1.00 87.75 111 LEU A O 1
ATOM 883 N N . ALA A 1 112 ? 10.114 -1.197 -18.698 1.00 84.12 112 ALA A N 1
ATOM 884 C CA . ALA A 1 112 ? 8.659 -1.252 -18.599 1.00 84.12 112 ALA A CA 1
ATOM 885 C C . ALA A 1 112 ? 7.962 -0.376 -19.655 1.00 84.12 112 ALA A C 1
ATOM 887 O O . ALA A 1 112 ? 6.982 -0.802 -20.260 1.00 84.12 112 ALA A O 1
ATOM 888 N N . VAL A 1 113 ? 8.464 0.836 -19.901 1.00 83.38 113 VAL A N 1
ATOM 889 C CA . VAL A 1 113 ? 7.943 1.721 -20.955 1.00 83.38 113 VAL A CA 1
ATOM 890 C C . VAL A 1 113 ? 8.219 1.154 -22.350 1.00 83.38 113 VAL A C 1
ATOM 892 O O . VAL A 1 113 ? 7.314 1.129 -23.181 1.00 83.38 113 VAL A O 1
ATOM 895 N N . TRP A 1 114 ? 9.423 0.635 -22.596 1.00 85.19 114 TRP A N 1
ATOM 896 C CA . TRP A 1 114 ? 9.790 0.007 -23.869 1.00 85.19 114 TRP A CA 1
ATOM 897 C C . TRP A 1 114 ? 8.889 -1.178 -24.205 1.00 85.19 114 TRP A C 1
ATOM 899 O O . TRP A 1 114 ? 8.381 -1.265 -25.320 1.00 85.19 114 TRP A O 1
ATOM 909 N N . MET A 1 115 ? 8.624 -2.046 -23.229 1.00 81.25 115 MET A N 1
ATOM 910 C CA . MET A 1 115 ? 7.733 -3.192 -23.402 1.00 81.25 115 MET A CA 1
ATOM 911 C C . MET A 1 115 ? 6.299 -2.777 -23.718 1.00 81.25 115 MET A C 1
ATOM 913 O O . MET A 1 115 ? 5.651 -3.437 -24.523 1.00 81.25 115 MET A O 1
ATOM 917 N N . ARG A 1 116 ? 5.799 -1.677 -23.136 1.00 78.62 116 ARG A N 1
ATOM 918 C CA . ARG A 1 116 ? 4.447 -1.172 -23.442 1.00 78.62 116 ARG A CA 1
ATOM 919 C C . ARG A 1 116 ? 4.332 -0.733 -24.892 1.00 78.62 116 ARG A C 1
ATOM 921 O O . ARG A 1 116 ? 3.391 -1.139 -25.561 1.00 78.62 116 ARG A O 1
ATOM 928 N N . ILE A 1 117 ? 5.296 0.055 -25.365 1.00 78.31 117 ILE A N 1
ATOM 929 C CA . ILE A 1 117 ? 5.299 0.540 -26.749 1.00 78.31 117 ILE A CA 1
ATOM 930 C C . ILE A 1 117 ? 5.500 -0.636 -27.711 1.00 78.31 117 ILE A C 1
ATOM 932 O O . ILE A 1 117 ? 4.801 -0.748 -28.709 1.00 78.31 117 ILE A O 1
ATOM 936 N N . ALA A 1 118 ? 6.397 -1.573 -27.398 1.00 77.56 118 ALA A N 1
ATOM 937 C CA . ALA A 1 118 ? 6.571 -2.760 -28.230 1.00 77.56 118 ALA A CA 1
ATOM 938 C C . ALA A 1 118 ? 5.289 -3.599 -28.309 1.00 77.56 118 ALA A C 1
ATOM 940 O O . ALA A 1 118 ? 4.888 -3.996 -29.398 1.00 77.56 118 ALA A O 1
ATOM 941 N N . ALA A 1 119 ? 4.609 -3.816 -27.183 1.00 75.38 119 ALA A N 1
ATOM 942 C CA . ALA A 1 119 ? 3.361 -4.567 -27.156 1.00 75.38 119 ALA A CA 1
ATOM 943 C C . ALA A 1 119 ? 2.200 -3.852 -27.857 1.00 75.38 119 ALA A C 1
ATOM 945 O O . ALA A 1 119 ? 1.315 -4.534 -28.357 1.00 75.38 119 ALA A O 1
ATOM 946 N N . SER A 1 120 ? 2.181 -2.515 -27.910 1.00 74.44 120 SER A N 1
ATOM 947 C CA . SER A 1 120 ? 1.179 -1.786 -28.698 1.00 74.44 120 SER A CA 1
ATOM 948 C C . SER A 1 120 ? 1.460 -1.837 -30.201 1.00 74.44 120 SER A C 1
ATOM 950 O O . SER A 1 120 ? 0.528 -1.750 -30.995 1.00 74.44 120 SER A O 1
ATOM 952 N N . CYS A 1 121 ? 2.722 -2.017 -30.603 1.00 71.44 121 CYS A N 1
ATOM 953 C CA . CYS A 1 121 ? 3.098 -2.194 -32.005 1.00 71.44 121 CYS A CA 1
ATOM 954 C C . CYS A 1 121 ? 2.866 -3.619 -32.537 1.00 71.44 121 CYS A C 1
ATOM 956 O O . CYS A 1 121 ? 2.716 -3.781 -33.746 1.00 71.44 121 CYS A O 1
ATOM 958 N N . LEU A 1 122 ? 2.859 -4.640 -31.673 1.00 66.62 122 LEU A N 1
ATOM 959 C CA . LEU A 1 122 ? 2.668 -6.042 -32.063 1.00 66.62 122 LEU A CA 1
ATOM 960 C C . LEU A 1 122 ? 1.172 -6.367 -32.194 1.00 66.62 122 LEU A C 1
ATOM 962 O O . LEU A 1 122 ? 0.432 -6.287 -31.211 1.00 66.62 122 LEU A O 1
ATOM 966 N N . LYS A 1 123 ? 0.707 -6.769 -33.386 1.00 66.06 123 LYS A N 1
ATOM 967 C CA . LYS A 1 123 ? -0.649 -7.326 -33.531 1.00 66.06 123 LYS A CA 1
ATOM 968 C C . LYS A 1 123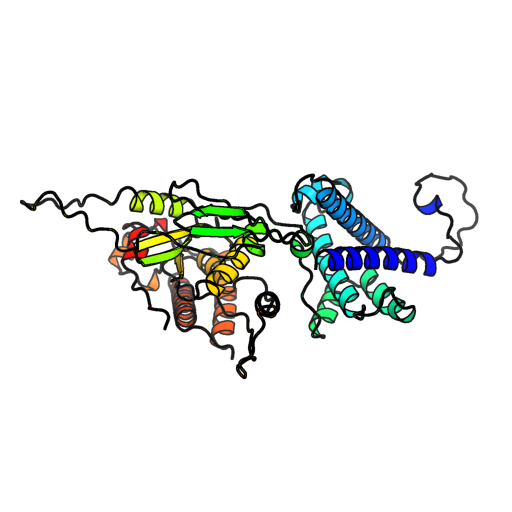 ? -0.678 -8.780 -33.032 1.00 66.06 123 LYS A C 1
ATOM 970 O O . LYS A 1 123 ? 0.337 -9.465 -33.122 1.00 66.06 123 LYS A O 1
ATOM 975 N N . PRO A 1 124 ? -1.837 -9.305 -32.581 1.00 58.19 124 PRO A N 1
ATOM 976 C CA . PRO A 1 124 ? -1.958 -10.676 -32.060 1.00 58.19 124 PRO A CA 1
ATOM 977 C C . PRO A 1 124 ? -1.507 -11.795 -33.013 1.00 58.19 124 PRO A C 1
ATOM 979 O O . PRO A 1 124 ? -1.251 -12.905 -32.558 1.00 58.19 124 PRO A O 1
ATOM 982 N N . HIS A 1 125 ? -1.430 -11.517 -34.318 1.00 58.97 125 HIS A N 1
ATOM 983 C CA . HIS A 1 125 ? -1.061 -12.482 -35.359 1.00 58.97 125 HIS A CA 1
ATOM 984 C C . HIS A 1 125 ? 0.341 -12.257 -35.944 1.00 58.97 125 HIS A C 1
ATOM 986 O O . HIS A 1 125 ? 0.766 -13.031 -36.799 1.00 58.97 125 HIS A O 1
ATOM 992 N N . ASP A 1 126 ? 1.066 -11.229 -35.497 1.00 57.97 126 ASP A N 1
ATOM 993 C CA . ASP A 1 126 ? 2.423 -10.980 -35.974 1.00 57.97 126 ASP A CA 1
ATOM 994 C C . ASP A 1 126 ? 3.392 -11.912 -35.232 1.00 57.97 126 ASP A C 1
ATOM 996 O O . ASP A 1 126 ? 3.640 -11.755 -34.038 1.00 57.97 126 ASP A O 1
ATOM 1000 N N . THR A 1 127 ? 3.952 -12.895 -35.938 1.00 57.31 127 THR A N 1
ATOM 1001 C CA . THR A 1 127 ? 5.026 -13.759 -35.414 1.00 57.31 127 THR A CA 1
ATOM 1002 C C . THR A 1 127 ? 6.387 -13.066 -35.435 1.00 57.31 127 THR A C 1
ATOM 1004 O O . THR A 1 127 ? 7.279 -13.445 -34.679 1.00 57.31 127 THR A O 1
ATOM 1007 N N . LEU A 1 128 ? 6.549 -12.044 -36.284 1.00 55.78 128 LEU A N 1
ATOM 1008 C CA . LEU A 1 128 ? 7.770 -11.262 -36.435 1.00 55.78 128 LEU A CA 1
ATOM 1009 C C . LEU A 1 128 ? 7.454 -9.778 -36.678 1.00 55.78 128 LEU A C 1
ATOM 1011 O 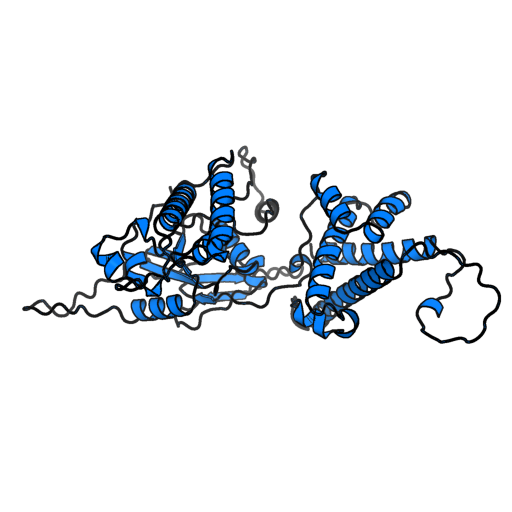O . LEU A 1 128 ? 6.449 -9.457 -37.317 1.00 55.78 128 LEU A O 1
ATOM 1015 N N . PRO A 1 129 ? 8.331 -8.865 -36.230 1.00 54.00 129 PRO A N 1
ATOM 1016 C CA . PRO A 1 129 ? 8.165 -7.444 -36.478 1.00 54.00 129 PRO A CA 1
ATOM 1017 C C . PRO A 1 129 ? 8.265 -7.095 -37.967 1.00 54.00 129 PRO A C 1
ATOM 1019 O O . PRO A 1 129 ? 9.187 -7.514 -38.668 1.00 54.00 129 PRO A O 1
ATOM 1022 N N . GLN A 1 130 ? 7.336 -6.279 -38.448 1.00 61.84 130 GLN A N 1
ATOM 1023 C CA . GLN A 1 130 ? 7.259 -5.838 -39.836 1.00 61.84 130 GLN A CA 1
ATOM 1024 C C . GLN A 1 130 ? 8.200 -4.639 -40.106 1.00 61.84 130 GLN A C 1
ATOM 1026 O O . GLN A 1 130 ? 8.358 -3.766 -39.249 1.00 61.84 130 GLN A O 1
ATOM 1031 N N . PRO A 1 131 ? 8.776 -4.491 -41.318 1.00 52.81 131 PRO A N 1
ATOM 1032 C CA . PRO A 1 131 ? 9.760 -3.442 -41.637 1.00 52.81 131 PRO A CA 1
ATOM 1033 C C . PRO A 1 131 ? 9.298 -1.996 -41.389 1.00 52.81 131 PRO A C 1
ATOM 1035 O O . PRO A 1 131 ? 10.123 -1.129 -41.085 1.00 52.81 131 PRO A O 1
ATOM 1038 N N . HIS A 1 132 ? 7.992 -1.728 -41.500 1.00 58.91 132 HIS A N 1
ATOM 1039 C CA . HIS A 1 132 ? 7.396 -0.409 -41.259 1.00 58.91 132 HIS A CA 1
ATOM 1040 C C . HIS A 1 132 ? 7.369 -0.022 -39.770 1.00 58.91 132 HIS A C 1
ATOM 1042 O O . HIS A 1 132 ? 7.292 1.159 -39.438 1.00 58.91 132 HIS A O 1
ATOM 1048 N N . GLN A 1 133 ? 7.518 -0.989 -38.861 1.00 62.91 133 GLN A N 1
ATOM 1049 C CA . GLN A 1 133 ? 7.594 -0.745 -37.420 1.00 62.91 133 GLN A CA 1
ATOM 1050 C C . GLN A 1 133 ? 8.978 -0.211 -36.988 1.00 62.91 133 GLN A C 1
ATOM 1052 O O . GLN A 1 133 ? 9.132 0.311 -35.885 1.00 62.91 133 GLN A O 1
ATOM 1057 N N . GLY A 1 134 ? 9.987 -0.240 -37.873 1.00 64.25 134 GLY A N 1
ATOM 1058 C CA . GLY A 1 134 ? 11.343 0.252 -37.592 1.00 64.25 134 GLY A CA 1
ATOM 1059 C C . GLY A 1 134 ? 11.418 1.714 -37.126 1.00 64.25 134 GLY A C 1
ATOM 1060 O O . GLY A 1 134 ? 12.309 2.062 -36.351 1.00 64.25 134 GLY A O 1
ATOM 1061 N N . ALA A 1 135 ? 10.474 2.569 -37.537 1.00 66.94 135 ALA A N 1
ATOM 1062 C CA . ALA A 1 135 ? 10.396 3.957 -37.073 1.00 66.94 135 ALA A CA 1
ATOM 1063 C C . ALA A 1 135 ? 9.930 4.062 -35.609 1.00 66.94 135 ALA A C 1
ATOM 1065 O O . ALA A 1 135 ? 10.533 4.799 -34.825 1.00 66.94 135 ALA A O 1
ATOM 1066 N N . ALA A 1 136 ? 8.918 3.278 -35.222 1.00 65.81 136 ALA A N 1
ATOM 1067 C CA . ALA A 1 136 ? 8.441 3.198 -33.843 1.00 65.81 136 ALA A CA 1
ATOM 1068 C C . ALA A 1 136 ? 9.532 2.643 -32.914 1.00 65.81 136 ALA A C 1
ATOM 1070 O O . ALA A 1 136 ? 9.762 3.168 -31.827 1.00 65.81 136 ALA A O 1
ATOM 1071 N N . TYR A 1 137 ? 10.294 1.647 -33.367 1.00 68.81 137 TYR A N 1
ATOM 1072 C CA . TYR A 1 137 ? 11.390 1.086 -32.575 1.00 68.81 137 TYR A CA 1
ATOM 1073 C C . TYR A 1 137 ? 12.576 2.036 -32.442 1.00 68.81 137 TYR A C 1
ATOM 1075 O O . TYR A 1 137 ? 13.130 2.175 -31.351 1.00 68.81 137 TYR A O 1
ATOM 1083 N N . ARG A 1 138 ? 12.923 2.774 -33.505 1.00 71.12 138 ARG A N 1
ATOM 1084 C CA . ARG A 1 138 ? 13.920 3.845 -33.406 1.00 71.12 138 ARG A CA 1
ATOM 1085 C C . ARG A 1 138 ? 13.511 4.853 -32.335 1.00 71.12 138 ARG A C 1
ATOM 1087 O O . ARG A 1 138 ? 14.332 5.179 -31.485 1.00 71.12 138 ARG A O 1
ATOM 1094 N N . PHE A 1 139 ? 12.241 5.258 -32.322 1.00 77.44 139 PHE A N 1
ATOM 1095 C CA . PHE A 1 139 ? 11.695 6.153 -31.307 1.00 77.44 139 PHE A CA 1
ATOM 1096 C C . PHE A 1 139 ? 11.874 5.606 -29.878 1.00 77.44 139 PHE A C 1
ATOM 1098 O O . PHE A 1 139 ? 12.348 6.341 -29.016 1.00 77.44 139 PHE A O 1
ATOM 1105 N N . ILE A 1 140 ? 11.612 4.319 -29.619 1.00 77.31 140 ILE A N 1
ATOM 1106 C CA . ILE A 1 140 ? 11.809 3.702 -28.288 1.00 77.31 140 ILE A CA 1
ATOM 1107 C C . ILE A 1 140 ? 13.257 3.861 -27.783 1.00 77.31 140 ILE A C 1
ATOM 1109 O O . ILE A 1 140 ? 13.489 4.228 -26.623 1.00 77.31 140 ILE A O 1
ATOM 1113 N N . PHE A 1 141 ? 14.237 3.600 -28.652 1.00 76.25 141 PHE A N 1
ATOM 1114 C CA . PHE A 1 141 ? 15.652 3.583 -28.274 1.00 76.25 141 PHE A CA 1
ATOM 1115 C C . PHE A 1 141 ? 16.296 4.972 -28.257 1.00 76.25 141 PHE A C 1
ATOM 1117 O O . PHE A 1 141 ? 17.202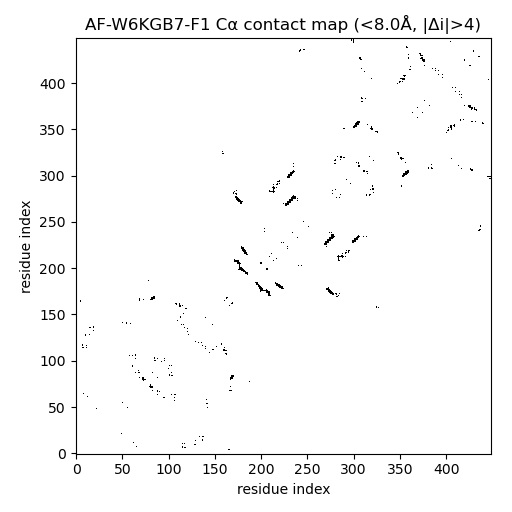 5.212 -27.456 1.00 76.25 141 PHE A O 1
ATOM 1124 N N . THR A 1 142 ? 15.832 5.903 -29.095 1.00 78.31 142 THR A N 1
ATOM 1125 C CA . THR A 1 142 ? 16.432 7.241 -29.186 1.00 78.31 142 THR A CA 1
ATOM 1126 C C . THR A 1 142 ? 15.757 8.278 -28.301 1.00 78.31 142 THR A C 1
ATOM 1128 O O . THR A 1 142 ? 16.406 9.255 -27.926 1.00 78.31 142 THR A O 1
ATOM 1131 N N . SER A 1 143 ? 14.485 8.088 -27.943 1.00 81.19 143 SER A N 1
ATOM 1132 C CA . SER A 1 143 ? 13.723 9.111 -27.229 1.00 81.19 143 SER A CA 1
ATOM 1133 C C . SER A 1 143 ? 14.046 9.172 -25.729 1.00 81.19 143 SER A C 1
ATOM 1135 O O . SER A 1 143 ? 14.323 8.150 -25.085 1.00 81.19 143 SER A O 1
ATOM 1137 N N . PRO A 1 144 ? 14.002 10.372 -25.124 1.00 82.75 144 PRO A N 1
ATOM 1138 C CA . PRO A 1 144 ? 14.030 10.530 -23.675 1.00 82.75 144 PRO A CA 1
ATOM 1139 C C . PRO A 1 144 ? 12.817 9.872 -23.008 1.00 82.75 144 PRO A C 1
ATOM 1141 O O . PRO A 1 144 ? 11.723 9.866 -23.568 1.00 82.75 144 PRO A O 1
ATOM 1144 N N . GLN A 1 145 ? 12.989 9.408 -21.767 1.00 79.75 145 GLN A N 1
ATOM 1145 C CA . GLN A 1 145 ? 11.929 8.774 -20.970 1.00 79.75 145 GLN A CA 1
ATOM 1146 C C . GLN A 1 145 ? 10.639 9.615 -20.929 1.00 79.75 145 GLN A C 1
ATOM 1148 O O . GLN A 1 145 ? 9.562 9.093 -21.190 1.00 79.75 145 GLN A O 1
ATOM 1153 N N . ALA A 1 146 ? 10.754 10.926 -20.692 1.00 79.19 146 ALA A N 1
ATOM 1154 C CA . ALA A 1 146 ? 9.601 11.825 -20.618 1.00 79.19 146 ALA A CA 1
ATOM 1155 C C . ALA A 1 146 ? 8.799 11.902 -21.932 1.00 79.19 146 ALA A C 1
ATOM 1157 O O . ALA A 1 146 ? 7.586 12.085 -21.904 1.00 79.19 146 ALA A O 1
ATOM 1158 N N . ALA A 1 147 ? 9.456 11.758 -23.089 1.00 80.81 147 ALA A N 1
ATOM 1159 C CA . ALA A 1 147 ? 8.771 11.738 -24.381 1.00 80.81 147 ALA A CA 1
ATOM 1160 C C . ALA A 1 147 ? 8.009 10.420 -24.585 1.00 80.81 147 ALA A C 1
ATOM 1162 O O . ALA A 1 147 ? 6.874 10.437 -25.053 1.00 80.81 147 ALA A O 1
ATOM 1163 N N . LEU A 1 148 ? 8.608 9.297 -24.174 1.00 80.44 148 LEU A N 1
ATOM 1164 C CA . LEU A 1 148 ? 7.955 7.988 -24.204 1.00 80.44 148 LEU A CA 1
ATOM 1165 C C . LEU A 1 148 ? 6.737 7.947 -23.268 1.00 80.44 148 LEU A C 1
ATOM 1167 O O . LEU A 1 148 ? 5.693 7.423 -23.631 1.00 80.44 148 LEU A O 1
ATOM 1171 N N . GLU A 1 149 ? 6.844 8.537 -22.077 1.00 77.88 149 GLU A N 1
ATOM 1172 C CA . GLU A 1 149 ? 5.732 8.609 -21.123 1.00 77.88 149 GLU A CA 1
ATOM 1173 C C . GLU A 1 149 ? 4.577 9.469 -21.647 1.00 77.88 149 GLU A C 1
ATOM 1175 O O . GLU A 1 149 ? 3.426 9.061 -21.528 1.00 77.88 149 GLU A O 1
ATOM 1180 N N . ARG A 1 150 ? 4.868 10.605 -22.298 1.00 78.62 150 ARG A N 1
ATOM 1181 C CA . ARG A 1 150 ? 3.841 11.427 -22.963 1.00 78.62 150 ARG A CA 1
ATOM 1182 C C . ARG A 1 150 ? 3.134 10.674 -24.086 1.00 78.62 150 ARG A C 1
ATOM 1184 O O . ARG A 1 150 ? 1.912 10.740 -24.170 1.00 78.62 150 ARG A O 1
ATOM 1191 N N . PHE A 1 151 ? 3.888 9.935 -24.900 1.00 76.31 151 PHE A N 1
ATOM 1192 C CA . PHE A 1 151 ? 3.323 9.081 -25.947 1.00 76.31 151 PHE A CA 1
ATOM 1193 C C . PHE A 1 151 ? 2.348 8.050 -25.357 1.00 76.31 151 PHE A C 1
ATOM 1195 O O . PHE A 1 151 ? 1.263 7.836 -25.885 1.00 76.31 151 PHE A O 1
ATOM 1202 N N . LEU A 1 152 ? 2.684 7.478 -24.197 1.00 72.12 152 LEU A N 1
ATOM 1203 C CA . LEU A 1 152 ? 1.809 6.519 -23.529 1.00 72.12 152 LEU A CA 1
ATOM 1204 C C . LEU A 1 152 ? 0.556 7.148 -22.901 1.00 72.12 152 LEU A C 1
ATOM 1206 O O . LEU A 1 152 ? -0.432 6.446 -22.721 1.00 72.12 152 LEU A O 1
ATOM 1210 N N . THR A 1 153 ? 0.580 8.435 -22.538 1.00 68.19 153 THR A N 1
ATOM 1211 C CA . THR A 1 153 ? -0.600 9.121 -21.978 1.00 68.19 153 THR A CA 1
ATOM 1212 C C . THR A 1 153 ? -1.642 9.510 -23.025 1.00 68.19 153 THR A C 1
ATOM 1214 O O . THR A 1 153 ? -2.786 9.752 -22.653 1.00 68.19 153 THR A O 1
ATOM 1217 N N . SER A 1 154 ? -1.272 9.586 -24.309 1.00 62.31 154 SER A N 1
ATOM 1218 C CA . SER A 1 154 ? -2.195 9.968 -25.386 1.00 62.31 154 SER A CA 1
ATOM 1219 C C . SER A 1 154 ? -3.004 8.807 -25.958 1.00 62.31 154 SER A C 1
ATOM 1221 O O . SER A 1 154 ? -4.029 9.047 -26.590 1.00 62.31 154 SER A O 1
ATOM 1223 N N . GLU A 1 155 ? -2.575 7.564 -25.747 1.00 57.34 155 GLU A N 1
ATOM 1224 C CA . GLU A 1 155 ? -3.232 6.389 -26.316 1.00 57.34 155 GLU A CA 1
ATOM 1225 C C . GLU A 1 155 ? -3.766 5.460 -25.220 1.00 57.34 155 GLU A C 1
ATOM 1227 O O . GLU A 1 155 ? -3.128 5.257 -24.186 1.00 57.34 155 GLU A O 1
ATOM 1232 N N . ASN A 1 156 ? -4.936 4.855 -25.456 1.00 59.12 156 ASN A N 1
ATOM 1233 C CA . ASN A 1 156 ? -5.531 3.820 -24.600 1.00 59.12 156 ASN A CA 1
ATOM 1234 C C . ASN A 1 156 ? -4.742 2.501 -24.716 1.00 59.12 156 ASN A C 1
ATOM 1236 O O . ASN A 1 156 ? -5.260 1.477 -25.162 1.00 59.12 156 ASN A O 1
ATOM 1240 N N . HIS A 1 157 ? -3.456 2.526 -24.377 1.00 57.62 157 HIS A N 1
ATOM 1241 C CA . HIS A 1 157 ? -2.586 1.375 -24.534 1.00 57.62 157 HIS A CA 1
ATOM 1242 C C . HIS A 1 157 ? -2.906 0.257 -23.534 1.00 57.62 157 HIS A C 1
ATOM 1244 O O . HIS A 1 157 ? -3.285 0.520 -22.385 1.00 57.62 157 HIS A O 1
ATOM 1250 N N . PRO A 1 158 ? -2.694 -1.010 -23.941 1.00 53.53 158 PRO A N 1
ATOM 1251 C CA . PRO A 1 158 ? -2.803 -2.145 -23.043 1.00 53.53 158 PRO A CA 1
ATOM 1252 C C . PRO A 1 158 ? -1.845 -2.010 -21.849 1.00 53.53 158 PRO A C 1
ATOM 1254 O O . PRO A 1 158 ? -0.817 -1.335 -21.904 1.00 53.53 158 PRO A O 1
ATOM 1257 N N . ARG A 1 159 ? -2.259 -2.661 -20.757 1.00 56.69 159 ARG A N 1
ATOM 1258 C CA . ARG A 1 159 ? -1.772 -2.574 -19.368 1.00 56.69 159 ARG A CA 1
ATOM 1259 C C . ARG A 1 159 ? -0.284 -2.209 -19.211 1.00 56.69 159 ARG A C 1
ATOM 1261 O O . ARG A 1 159 ? 0.567 -2.746 -19.919 1.00 56.69 159 ARG A O 1
ATOM 1268 N N . PRO A 1 160 ? 0.075 -1.402 -18.195 1.00 62.72 160 PRO A N 1
ATOM 1269 C CA . PRO A 1 160 ? 1.469 -1.087 -17.949 1.00 62.72 160 PRO A CA 1
ATOM 1270 C C . PRO A 1 160 ? 2.251 -2.352 -17.573 1.00 62.72 160 PRO A C 1
ATOM 1272 O O . PRO A 1 160 ? 1.974 -2.960 -16.542 1.00 62.72 160 PRO A O 1
ATOM 1275 N N . TYR A 1 161 ? 3.272 -2.719 -18.359 1.00 73.06 161 TYR A N 1
ATOM 1276 C CA . TYR A 1 161 ? 4.326 -3.603 -17.855 1.00 73.06 161 TYR A CA 1
ATOM 1277 C C . TYR A 1 161 ? 4.902 -2.960 -16.590 1.00 73.06 161 TYR A C 1
ATOM 1279 O O . TYR A 1 161 ? 5.245 -1.771 -16.593 1.00 73.06 161 TYR A O 1
ATOM 1287 N N . THR A 1 162 ? 4.938 -3.716 -15.497 1.00 74.31 162 THR A N 1
ATOM 1288 C CA . THR A 1 162 ? 5.536 -3.303 -14.223 1.00 74.31 162 THR A CA 1
ATOM 1289 C C . THR A 1 162 ? 6.779 -4.141 -13.954 1.00 74.31 162 THR A C 1
ATOM 1291 O O . THR A 1 162 ? 6.991 -5.173 -14.589 1.00 74.31 162 THR A O 1
ATOM 1294 N N . ARG A 1 163 ? 7.613 -3.726 -12.997 1.00 82.81 163 ARG A N 1
ATOM 1295 C CA . ARG A 1 163 ? 8.761 -4.544 -12.581 1.00 82.81 163 ARG A CA 1
ATOM 1296 C C . ARG A 1 163 ? 8.311 -5.911 -12.041 1.00 82.81 163 ARG A C 1
ATOM 1298 O O . ARG A 1 163 ? 8.955 -6.913 -12.317 1.00 82.81 163 ARG A O 1
ATOM 1305 N N . GLU A 1 164 ? 7.154 -5.976 -11.380 1.00 78.69 164 GLU A N 1
ATOM 1306 C CA . GLU A 1 164 ? 6.581 -7.223 -10.865 1.00 78.69 164 GLU A CA 1
ATOM 1307 C C . GLU A 1 164 ? 6.168 -8.156 -12.012 1.00 78.69 164 GLU A C 1
ATOM 1309 O O . GLU A 1 164 ? 6.357 -9.365 -11.918 1.00 78.69 164 GLU A O 1
ATOM 1314 N N . ALA A 1 165 ? 5.699 -7.605 -13.139 1.00 74.88 165 ALA A N 1
ATOM 1315 C CA . ALA A 1 165 ? 5.427 -8.377 -14.355 1.00 74.88 165 ALA A CA 1
ATOM 1316 C C . ALA A 1 165 ? 6.697 -9.012 -14.959 1.00 74.88 165 ALA A C 1
ATOM 1318 O O . ALA A 1 165 ? 6.604 -9.995 -15.698 1.00 74.88 165 ALA A O 1
ATOM 1319 N N . LEU A 1 166 ? 7.874 -8.470 -14.630 1.00 78.00 166 LEU A N 1
ATOM 1320 C CA . LEU A 1 166 ? 9.181 -9.020 -14.990 1.00 78.00 166 LEU A CA 1
ATOM 1321 C C . LEU A 1 166 ? 9.712 -10.025 -13.955 1.00 78.00 166 LEU A C 1
ATOM 1323 O O . LEU A 1 166 ? 10.810 -10.542 -14.126 1.00 78.00 166 LEU A O 1
ATOM 1327 N N . GLY A 1 167 ? 8.961 -10.304 -12.886 1.00 78.94 167 GLY A N 1
ATOM 1328 C CA . GLY A 1 167 ? 9.436 -11.111 -11.759 1.00 78.94 167 GLY A CA 1
ATOM 1329 C C . GLY A 1 167 ? 10.371 -10.349 -10.817 1.00 78.94 167 GLY A C 1
ATOM 1330 O O . GLY A 1 167 ? 10.993 -10.963 -9.954 1.00 78.94 167 GLY A O 1
ATOM 1331 N N . VAL A 1 168 ? 10.466 -9.021 -10.956 1.00 85.69 168 VAL A N 1
ATOM 1332 C CA . VAL A 1 168 ? 11.274 -8.172 -10.079 1.00 85.69 168 VAL A CA 1
ATOM 1333 C C . VAL A 1 168 ? 10.394 -7.588 -8.981 1.00 85.69 168 VAL A C 1
ATOM 1335 O O . VAL A 1 168 ? 9.513 -6.767 -9.237 1.00 85.69 168 VAL A O 1
ATOM 1338 N N . VAL A 1 169 ? 10.632 -7.999 -7.744 1.00 84.12 169 VAL A N 1
ATOM 1339 C CA . VAL A 1 169 ? 9.761 -7.725 -6.602 1.00 84.12 169 VAL A CA 1
ATOM 1340 C C . VAL A 1 169 ? 10.491 -6.936 -5.519 1.00 84.12 169 VAL A C 1
ATOM 1342 O O . VAL A 1 169 ? 11.717 -6.904 -5.440 1.00 84.12 169 VAL A O 1
ATOM 1345 N N . ALA A 1 170 ? 9.735 -6.252 -4.664 1.00 81.56 170 ALA A N 1
ATOM 1346 C CA . ALA A 1 170 ? 10.312 -5.719 -3.436 1.00 81.56 170 ALA A CA 1
ATOM 1347 C C . ALA A 1 170 ? 10.511 -6.861 -2.433 1.00 81.56 170 ALA A C 1
ATOM 1349 O O . ALA A 1 170 ? 9.690 -7.775 -2.380 1.00 81.56 170 ALA A O 1
ATOM 1350 N N . ALA A 1 171 ? 11.551 -6.766 -1.603 1.00 81.06 171 ALA A N 1
ATOM 1351 C CA . ALA A 1 171 ? 11.685 -7.651 -0.452 1.00 81.06 171 ALA A CA 1
ATOM 1352 C C . ALA A 1 171 ? 10.406 -7.582 0.410 1.00 81.06 171 ALA A C 1
ATOM 1354 O O . ALA A 1 171 ? 9.878 -6.475 0.608 1.00 81.06 171 ALA A O 1
ATOM 1355 N N . PRO A 1 172 ? 9.904 -8.726 0.906 1.00 83.06 172 PRO A N 1
ATOM 1356 C CA . PRO A 1 172 ? 8.725 -8.746 1.753 1.00 83.06 172 PRO A CA 1
ATOM 1357 C C . PRO A 1 172 ? 9.012 -7.959 3.034 1.00 83.06 172 PRO A C 1
ATOM 1359 O O . PRO A 1 172 ? 10.080 -8.067 3.636 1.00 83.06 172 PRO A O 1
ATOM 1362 N N . LYS A 1 173 ? 8.066 -7.102 3.416 1.00 88.94 173 LYS A N 1
ATOM 1363 C CA . LYS A 1 173 ? 8.167 -6.263 4.623 1.00 88.94 173 LYS A CA 1
ATOM 1364 C C . LYS A 1 173 ? 6.933 -6.342 5.500 1.00 88.94 173 LYS A C 1
ATOM 1366 O O . LYS A 1 173 ? 7.046 -6.116 6.698 1.00 88.94 173 LYS A O 1
ATOM 1371 N N . SER A 1 174 ? 5.778 -6.603 4.897 1.00 94.75 174 SER A N 1
ATOM 1372 C CA . SER A 1 174 ? 4.515 -6.635 5.616 1.00 94.75 174 SER A CA 1
ATOM 1373 C C . SER A 1 174 ? 4.315 -7.985 6.281 1.00 94.75 174 SER A C 1
ATOM 1375 O O . SER A 1 174 ? 4.659 -9.010 5.698 1.00 94.75 174 SER A O 1
ATOM 1377 N N . LEU A 1 175 ? 3.774 -7.956 7.489 1.00 96.19 175 LEU A N 1
ATOM 1378 C CA . LEU A 1 175 ? 3.519 -9.115 8.322 1.00 96.19 175 LEU A CA 1
ATOM 1379 C C . LEU A 1 175 ? 2.010 -9.325 8.432 1.00 96.19 175 LEU A C 1
ATOM 1381 O O . LEU A 1 175 ? 1.286 -8.382 8.747 1.00 96.19 175 LEU A O 1
ATOM 1385 N N . LEU A 1 176 ? 1.554 -10.538 8.154 1.00 97.12 176 LEU A N 1
ATOM 1386 C CA . LEU A 1 176 ? 0.160 -10.949 8.236 1.00 97.12 176 LEU A CA 1
ATOM 1387 C C . LEU A 1 176 ? -0.007 -11.906 9.420 1.00 97.12 176 LEU A C 1
ATOM 1389 O O . LEU A 1 176 ? 0.768 -12.847 9.552 1.00 97.12 176 LEU A O 1
ATOM 1393 N N . VAL A 1 177 ? -0.984 -11.659 10.286 1.00 96.56 177 VAL A N 1
ATOM 1394 C CA . VAL A 1 177 ? -1.249 -12.444 11.504 1.00 96.56 177 VAL A CA 1
ATOM 1395 C C . VAL A 1 177 ? -2.753 -12.670 11.626 1.00 96.56 177 VAL A C 1
ATOM 1397 O O . VAL A 1 177 ? -3.525 -11.817 11.197 1.00 96.56 177 VAL A O 1
ATOM 1400 N N . GLY A 1 178 ? -3.177 -13.777 12.227 1.00 94.62 178 GLY A N 1
ATOM 1401 C CA . GLY A 1 178 ? -4.588 -14.046 12.518 1.00 94.62 178 GLY A CA 1
ATOM 1402 C C . GLY A 1 178 ? -5.156 -15.227 11.729 1.00 94.62 178 GLY A C 1
ATOM 1403 O O . GLY A 1 178 ? -4.435 -15.818 10.927 1.00 94.62 178 GLY A O 1
ATOM 1404 N N . PRO A 1 179 ? -6.436 -15.570 11.945 1.00 94.12 179 PRO A N 1
ATOM 1405 C CA . PRO A 1 179 ? -7.055 -16.806 11.465 1.00 94.12 179 PRO A CA 1
ATOM 1406 C C . PRO A 1 179 ? -7.445 -16.714 9.983 1.00 94.12 179 PRO A C 1
ATOM 1408 O O . PRO A 1 179 ? -8.621 -16.661 9.632 1.00 94.12 179 PRO A O 1
ATOM 1411 N N . LEU A 1 180 ? -6.454 -16.656 9.093 1.00 95.62 180 LEU A N 1
ATOM 1412 C CA . LEU A 1 180 ? -6.662 -16.578 7.648 1.00 95.62 180 LEU A CA 1
ATOM 1413 C C . LEU A 1 180 ? -5.961 -17.740 6.947 1.00 95.62 180 LEU A C 1
ATOM 1415 O O . LEU A 1 180 ? -4.762 -17.941 7.110 1.00 95.62 180 LEU A O 1
ATOM 1419 N N . CYS A 1 181 ? -6.683 -18.446 6.091 1.00 95.44 181 CYS A N 1
ATOM 1420 C CA . CYS A 1 181 ? -6.121 -19.401 5.147 1.00 95.44 181 CYS A CA 1
ATOM 1421 C C . CYS A 1 181 ? -6.317 -18.891 3.717 1.00 95.44 181 CYS A C 1
ATOM 1423 O O . CYS A 1 181 ? -7.298 -18.214 3.407 1.00 95.44 181 CYS A O 1
ATOM 1425 N N . MET A 1 182 ? -5.367 -19.198 2.841 1.00 95.62 182 MET A N 1
ATOM 1426 C CA . MET A 1 182 ? -5.442 -18.877 1.416 1.00 95.62 182 MET A CA 1
ATOM 1427 C C . MET A 1 182 ? -4.751 -19.965 0.598 1.00 95.62 182 MET A C 1
ATOM 1429 O O . MET A 1 182 ? -3.835 -20.627 1.080 1.00 95.62 182 MET A O 1
ATOM 1433 N N . MET A 1 183 ? -5.133 -20.097 -0.662 1.00 93.31 183 MET A N 1
ATOM 1434 C CA . MET A 1 183 ? -4.457 -20.932 -1.646 1.00 93.31 183 MET A CA 1
ATOM 1435 C C . MET A 1 183 ? -3.508 -20.079 -2.483 1.00 93.31 183 MET A C 1
ATOM 1437 O O . MET A 1 183 ? -3.825 -18.944 -2.841 1.00 93.31 183 MET A O 1
ATOM 1441 N N . LEU A 1 184 ? -2.333 -20.618 -2.804 1.00 89.62 184 LEU A N 1
ATOM 1442 C CA . LEU A 1 184 ? -1.433 -20.039 -3.795 1.00 89.62 184 LEU A CA 1
ATOM 1443 C C . LEU A 1 184 ? -1.561 -20.802 -5.110 1.00 89.62 184 LEU A C 1
ATOM 1445 O O . LEU A 1 184 ? -1.110 -21.942 -5.241 1.00 89.62 184 LEU A O 1
ATOM 1449 N N . ASP A 1 185 ? -2.153 -20.138 -6.103 1.00 80.38 185 ASP A N 1
ATOM 1450 C CA . ASP A 1 185 ? -2.294 -20.688 -7.445 1.00 80.38 185 ASP A CA 1
ATOM 1451 C C . ASP A 1 185 ? -0.958 -20.623 -8.191 1.00 80.38 185 ASP A C 1
ATOM 1453 O O . ASP A 1 185 ? -0.645 -19.661 -8.912 1.00 80.38 185 ASP A O 1
ATOM 1457 N N . HIS A 1 186 ? -0.164 -21.687 -8.086 1.00 70.56 186 HIS A N 1
ATOM 1458 C CA . HIS A 1 186 ? 0.969 -21.884 -8.977 1.00 70.56 186 HIS A CA 1
ATOM 1459 C C . HIS A 1 186 ? 0.440 -22.253 -10.367 1.00 70.56 186 HIS A C 1
ATOM 1461 O O . HIS A 1 186 ? 0.297 -23.414 -10.731 1.00 70.56 186 HIS A O 1
ATOM 1467 N N . ARG A 1 187 ? 0.135 -21.239 -11.186 1.00 60.06 187 ARG A N 1
ATOM 1468 C CA . ARG A 1 187 ? -0.128 -21.423 -12.623 1.00 60.06 187 ARG A CA 1
ATOM 1469 C C . ARG A 1 187 ? 1.162 -21.833 -13.349 1.00 60.06 187 ARG A C 1
ATOM 1471 O O . ARG A 1 187 ? 1.711 -21.033 -14.106 1.00 60.06 187 ARG A O 1
ATOM 1478 N N . SER A 1 188 ? 1.674 -23.032 -13.097 1.00 49.81 188 SER A N 1
ATOM 1479 C CA . SER A 1 188 ? 2.614 -23.738 -13.971 1.00 49.81 188 SER A CA 1
ATOM 1480 C C . SER A 1 188 ? 1.816 -24.733 -14.818 1.00 49.81 188 SER A C 1
ATOM 1482 O O . SER A 1 188 ? 0.835 -25.295 -14.354 1.00 49.81 188 SER A O 1
ATOM 1484 N N . GLY A 1 189 ? 2.156 -24.844 -16.102 1.00 49.50 189 GLY A N 1
ATOM 1485 C CA . GLY A 1 189 ? 1.311 -25.419 -17.155 1.00 49.50 189 GLY A CA 1
ATOM 1486 C C . GLY A 1 189 ? 0.611 -26.757 -16.861 1.00 49.50 189 GLY A C 1
ATOM 1487 O O . GLY A 1 189 ? 1.186 -27.658 -16.273 1.00 49.50 189 GLY A O 1
ATOM 1488 N N . LYS A 1 190 ? -0.621 -26.861 -17.379 1.00 46.66 190 LYS A N 1
ATOM 1489 C CA . LYS A 1 190 ? -1.437 -28.055 -17.699 1.00 46.66 190 LYS A CA 1
ATOM 1490 C C . LYS A 1 190 ? -1.670 -29.167 -16.660 1.00 46.66 190 LYS A C 1
ATOM 1492 O O . LYS A 1 190 ? -2.551 -29.976 -16.925 1.00 46.66 190 LYS A O 1
ATOM 1497 N N . GLU A 1 191 ? -1.057 -29.166 -15.484 1.00 48.56 191 GLU A N 1
ATOM 1498 C CA . GLU A 1 191 ? -1.412 -30.104 -14.406 1.00 48.56 191 GLU A CA 1
ATOM 1499 C C . GLU A 1 191 ? -1.961 -29.341 -13.194 1.00 48.56 191 GLU A C 1
ATOM 1501 O O . GLU A 1 191 ? -1.236 -28.799 -12.366 1.00 48.56 191 GLU A O 1
ATOM 1506 N N . ALA A 1 192 ? -3.289 -29.247 -13.131 1.00 49.47 192 ALA A N 1
ATOM 1507 C CA . ALA A 1 192 ? -4.051 -28.412 -12.201 1.00 49.47 192 ALA A CA 1
ATOM 1508 C C . ALA A 1 192 ? -4.197 -28.995 -10.775 1.00 49.47 192 ALA A C 1
ATOM 1510 O O . ALA A 1 192 ? -5.218 -28.767 -10.135 1.00 49.47 192 ALA A O 1
ATOM 1511 N N . ALA A 1 193 ? -3.233 -29.766 -10.266 1.00 49.44 193 ALA A N 1
ATOM 1512 C CA . ALA A 1 193 ? -3.498 -30.661 -9.130 1.00 49.44 193 ALA A CA 1
ATOM 1513 C C . ALA A 1 193 ? -2.853 -30.296 -7.774 1.00 49.44 193 ALA A C 1
ATOM 1515 O O . ALA A 1 193 ? -3.026 -31.052 -6.825 1.00 49.44 193 ALA A O 1
ATOM 1516 N N . GLY A 1 194 ? -2.158 -29.164 -7.614 1.00 60.91 194 GLY A N 1
ATOM 1517 C CA . GLY A 1 194 ? -1.515 -28.856 -6.325 1.00 60.91 194 GLY A CA 1
ATOM 1518 C C . GLY A 1 194 ? -1.311 -27.374 -6.041 1.00 60.91 194 GLY A C 1
ATOM 1519 O O . GLY A 1 194 ? -0.199 -26.871 -6.172 1.00 60.91 194 GLY A O 1
ATOM 1520 N N . GLY A 1 195 ? -2.368 -26.667 -5.639 1.00 72.62 195 GLY A N 1
ATOM 1521 C CA . GLY A 1 195 ? -2.209 -25.363 -4.991 1.00 72.62 195 GLY A CA 1
ATOM 1522 C C . GLY A 1 195 ? -1.618 -25.541 -3.590 1.00 72.62 195 GLY A C 1
ATOM 1523 O O . GLY A 1 195 ? -2.069 -26.405 -2.838 1.00 72.62 195 GLY A O 1
ATOM 1524 N N . SER A 1 196 ? -0.622 -24.732 -3.228 1.00 84.94 196 SER A N 1
ATOM 1525 C CA . SER A 1 196 ? -0.077 -24.730 -1.865 1.00 84.94 196 SER A CA 1
ATOM 1526 C C . SER A 1 196 ? -1.015 -23.936 -0.960 1.00 84.94 196 SER A C 1
ATOM 1528 O O . SER A 1 196 ? -1.240 -22.749 -1.203 1.00 84.94 196 SER A O 1
ATOM 1530 N N . SER A 1 197 ? -1.565 -24.571 0.076 1.00 90.44 197 SER A N 1
ATOM 1531 C CA . SER A 1 197 ? -2.319 -23.858 1.111 1.00 90.44 197 SER A CA 1
ATOM 1532 C C . SER A 1 197 ? -1.355 -23.123 2.040 1.00 90.44 197 SER A C 1
ATOM 1534 O O . SER A 1 197 ? -0.355 -23.687 2.488 1.00 90.44 197 SER A O 1
ATOM 1536 N N . VAL A 1 198 ? -1.648 -21.857 2.322 1.00 91.00 198 VAL A N 1
ATOM 1537 C CA . VAL A 1 198 ? -0.929 -21.030 3.289 1.00 91.00 198 VAL A CA 1
ATOM 1538 C C . VAL A 1 198 ? -1.878 -20.711 4.431 1.00 91.00 198 VAL A C 1
ATOM 1540 O O . VAL A 1 198 ? -2.831 -19.948 4.269 1.00 91.00 198 VAL A O 1
ATOM 1543 N N . GLN A 1 199 ? -1.579 -21.278 5.596 1.00 91.19 199 GLN A N 1
ATOM 1544 C CA . GLN A 1 199 ? -2.261 -20.974 6.845 1.00 91.19 199 GLN A CA 1
ATOM 1545 C C . GLN A 1 199 ? -1.509 -19.864 7.582 1.00 91.19 199 GLN A C 1
ATOM 1547 O O . GLN A 1 199 ? -0.309 -19.968 7.840 1.00 91.19 199 GLN A O 1
ATOM 1552 N N . VAL A 1 200 ? -2.215 -18.786 7.908 1.00 90.94 200 VAL A N 1
ATOM 1553 C CA . VAL A 1 200 ? -1.726 -17.713 8.770 1.00 90.94 200 VAL A CA 1
ATOM 1554 C C . VAL A 1 200 ? -2.100 -18.067 10.208 1.00 90.94 200 VAL A C 1
ATOM 1556 O O . VAL A 1 200 ? -3.251 -18.388 10.497 1.00 90.94 200 VAL A O 1
ATOM 1559 N N . CYS A 1 201 ? -1.116 -18.044 11.105 1.00 81.62 201 CYS A N 1
ATOM 1560 C CA . CYS A 1 201 ? -1.306 -18.378 12.515 1.00 81.62 201 CYS A CA 1
ATOM 1561 C C . CYS A 1 201 ? -1.480 -17.126 13.388 1.00 81.62 201 CYS A C 1
ATOM 1563 O O . CYS A 1 201 ? -1.051 -16.019 13.044 1.00 81.62 201 CYS A O 1
ATOM 1565 N N . CYS A 1 202 ? -2.075 -17.328 14.565 1.00 72.56 202 CYS A N 1
ATOM 1566 C CA . CYS A 1 202 ? -2.254 -16.311 15.608 1.00 72.56 202 CYS A CA 1
ATOM 1567 C C . CYS A 1 202 ? -1.086 -16.250 16.613 1.00 72.56 202 CYS A C 1
ATOM 1569 O O . CYS A 1 202 ? -1.138 -15.478 17.567 1.00 72.56 202 CYS A O 1
ATOM 1571 N N . ASP A 1 203 ? -0.027 -17.040 16.416 1.00 75.12 203 ASP A N 1
ATOM 1572 C CA . ASP A 1 203 ? 1.102 -17.218 17.347 1.00 75.12 203 ASP A CA 1
ATOM 1573 C C . ASP A 1 203 ? 2.073 -16.018 17.403 1.00 75.12 203 ASP A C 1
ATOM 1575 O O . ASP A 1 203 ? 3.169 -16.108 17.951 1.00 75.12 203 ASP A O 1
ATOM 1579 N N . GLY A 1 204 ? 1.694 -14.880 16.815 1.00 71.50 204 GLY A N 1
ATOM 1580 C CA . GLY A 1 204 ? 2.476 -13.644 16.793 1.00 71.50 204 GLY A CA 1
ATOM 1581 C C . GLY A 1 204 ? 3.724 -13.672 15.905 1.00 71.50 204 GLY A C 1
ATOM 1582 O O . GLY A 1 204 ? 4.344 -12.621 15.708 1.00 71.50 204 GLY A O 1
ATOM 1583 N N . ASN A 1 205 ? 4.082 -14.821 15.328 1.00 84.69 205 ASN A N 1
ATOM 1584 C CA . ASN A 1 205 ? 5.150 -14.918 14.335 1.00 84.69 205 ASN A CA 1
ATOM 1585 C C . ASN A 1 205 ? 4.661 -14.505 12.951 1.00 84.69 205 ASN A C 1
ATOM 1587 O O . ASN A 1 205 ? 5.407 -13.847 12.228 1.00 84.69 205 ASN A O 1
ATOM 1591 N N . GLY A 1 206 ? 3.400 -14.817 12.630 1.00 91.00 206 GLY A N 1
ATOM 1592 C CA . GLY A 1 206 ? 2.746 -14.423 11.386 1.00 91.00 206 GLY A CA 1
ATOM 1593 C C . GLY A 1 206 ? 3.433 -14.946 10.123 1.00 91.00 206 GLY A C 1
ATOM 1594 O O . GLY A 1 206 ? 4.371 -15.737 10.158 1.00 91.00 206 GLY A O 1
ATOM 1595 N N . VAL A 1 207 ? 2.962 -14.469 8.974 1.00 94.44 207 VAL A N 1
A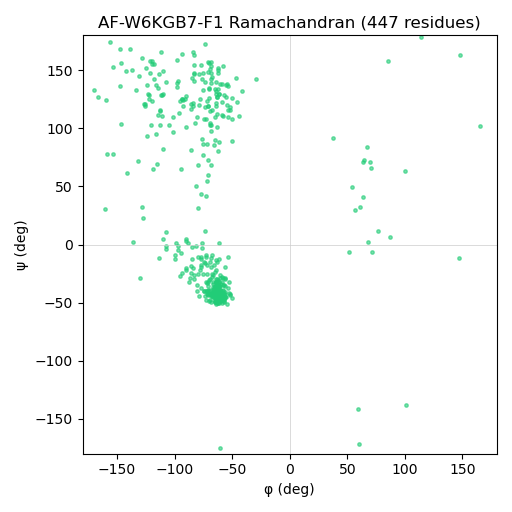TOM 1596 C CA . VAL A 1 207 ? 3.523 -14.777 7.657 1.00 94.44 207 VAL A CA 1
ATOM 1597 C C . VAL A 1 207 ? 3.933 -13.480 6.974 1.00 94.44 207 VAL A C 1
ATOM 1599 O O . VAL A 1 207 ? 3.153 -12.530 6.872 1.00 94.44 207 VAL A O 1
ATOM 1602 N N . PHE A 1 208 ? 5.172 -13.423 6.486 1.00 94.31 208 PHE A N 1
ATOM 1603 C CA . PHE A 1 208 ? 5.611 -12.298 5.671 1.00 94.31 208 PHE A CA 1
ATOM 1604 C C . PHE A 1 208 ? 4.935 -12.334 4.311 1.00 94.31 208 PHE A C 1
ATOM 1606 O O . PHE A 1 208 ? 5.032 -13.306 3.567 1.00 94.31 208 PHE A O 1
ATOM 1613 N N . LEU A 1 209 ? 4.301 -11.224 3.960 1.00 92.56 209 LEU A N 1
ATOM 1614 C CA . LEU A 1 209 ? 3.554 -11.121 2.729 1.00 92.56 209 LEU A CA 1
ATOM 1615 C C . LEU A 1 209 ? 4.505 -10.998 1.536 1.00 92.56 209 LEU A C 1
ATOM 1617 O O . LEU A 1 209 ? 5.151 -9.963 1.325 1.00 92.56 209 LEU A O 1
ATOM 1621 N N . THR A 1 210 ? 4.590 -12.073 0.759 1.00 90.25 210 THR A N 1
ATOM 1622 C CA . THR A 1 210 ? 5.424 -12.145 -0.440 1.00 90.25 210 THR A CA 1
ATOM 1623 C C . THR A 1 210 ? 4.708 -11.542 -1.646 1.00 90.25 210 THR A C 1
ATOM 1625 O O . THR A 1 210 ? 3.490 -11.347 -1.663 1.00 90.25 210 THR A O 1
ATOM 1628 N N . ALA A 1 211 ? 5.470 -11.237 -2.697 1.00 84.19 211 ALA A N 1
ATOM 1629 C CA . ALA A 1 211 ? 4.883 -10.806 -3.960 1.00 84.19 211 ALA A CA 1
ATOM 1630 C C . ALA A 1 211 ? 3.995 -11.888 -4.582 1.00 84.19 211 ALA A C 1
ATOM 1632 O O . ALA A 1 211 ? 2.962 -11.554 -5.151 1.00 84.19 211 ALA A O 1
ATOM 1633 N N . GLU A 1 212 ? 4.360 -13.161 -4.429 1.00 84.56 212 GLU A N 1
ATOM 1634 C CA . GLU A 1 212 ? 3.538 -14.286 -4.864 1.00 84.56 212 GLU A CA 1
ATOM 1635 C C . GLU A 1 212 ? 2.190 -14.306 -4.146 1.00 84.56 212 GLU A C 1
ATOM 1637 O O . GLU A 1 212 ? 1.166 -14.339 -4.818 1.00 84.56 212 GLU A O 1
ATOM 1642 N N . MET A 1 213 ? 2.164 -14.147 -2.819 1.00 90.88 213 MET A N 1
ATOM 1643 C CA . MET A 1 213 ? 0.905 -14.012 -2.079 1.00 90.88 213 MET A CA 1
ATOM 1644 C C . MET A 1 213 ? 0.086 -12.829 -2.602 1.00 90.88 213 MET A C 1
ATOM 1646 O O . MET A 1 213 ? -1.090 -12.982 -2.907 1.00 90.88 213 MET A O 1
ATOM 1650 N N . GLY A 1 214 ? 0.692 -11.657 -2.804 1.00 88.69 214 GLY A N 1
ATOM 1651 C CA . GLY A 1 214 ? -0.023 -10.508 -3.372 1.00 88.69 214 GLY A CA 1
ATOM 1652 C C . GLY A 1 214 ? -0.559 -10.735 -4.792 1.00 88.69 214 GLY A C 1
ATOM 1653 O O . GLY A 1 214 ? -1.584 -10.167 -5.164 1.00 88.69 214 GLY A O 1
ATOM 1654 N N . LEU A 1 215 ? 0.113 -11.558 -5.600 1.00 82.94 215 LEU A N 1
ATOM 1655 C CA . LEU A 1 215 ? -0.215 -11.766 -7.010 1.00 82.94 215 LEU A CA 1
ATOM 1656 C C . LEU A 1 215 ? -1.106 -12.982 -7.273 1.00 82.94 215 LEU A C 1
ATOM 1658 O O . LEU A 1 215 ? -1.808 -12.983 -8.286 1.00 82.94 215 LEU A O 1
ATOM 1662 N N . HIS A 1 216 ? -1.056 -14.003 -6.426 1.00 84.88 216 HIS A N 1
ATOM 1663 C CA . HIS A 1 216 ? -1.566 -15.343 -6.722 1.00 84.88 216 HIS A CA 1
ATOM 1664 C C . HIS A 1 216 ? -2.366 -15.971 -5.581 1.00 84.88 216 HIS A C 1
ATOM 1666 O O . HIS A 1 216 ? -2.821 -17.097 -5.745 1.00 84.88 216 HIS A O 1
ATOM 1672 N N . SER A 1 217 ? -2.568 -15.257 -4.470 1.00 91.12 217 SER A N 1
ATOM 1673 C CA . SER A 1 217 ? -3.525 -15.706 -3.460 1.00 91.12 217 SER A CA 1
ATOM 1674 C C . SER A 1 217 ? -4.950 -15.729 -4.012 1.00 91.12 217 SER A C 1
ATOM 1676 O O . SER A 1 217 ? -5.356 -14.842 -4.781 1.00 91.12 217 SER A O 1
ATOM 1678 N N . SER A 1 218 ? -5.669 -16.770 -3.616 1.00 92.94 218 SER A N 1
ATOM 1679 C CA . SER A 1 218 ? -7.083 -17.015 -3.881 1.00 92.94 218 SER A CA 1
ATOM 1680 C C . SER A 1 218 ? -7.659 -17.940 -2.805 1.00 92.94 218 SER A C 1
ATOM 1682 O O . SER A 1 218 ? -6.925 -18.424 -1.941 1.00 92.94 218 SER A O 1
ATOM 1684 N N . GLY A 1 219 ? -8.968 -18.182 -2.822 1.00 93.38 219 GLY A N 1
ATOM 1685 C CA . GLY A 1 219 ? -9.613 -19.133 -1.917 1.00 93.38 219 GLY A CA 1
ATOM 1686 C C . GLY A 1 219 ? -9.488 -18.719 -0.452 1.00 93.38 219 GLY A C 1
ATOM 1687 O O . GLY A 1 219 ? -9.198 -19.557 0.402 1.00 93.38 219 GLY A O 1
ATOM 1688 N N . PHE A 1 220 ? -9.639 -17.421 -0.167 1.00 95.56 220 PHE A N 1
ATOM 1689 C CA . PHE A 1 220 ? -9.514 -16.919 1.199 1.00 95.56 220 PHE A CA 1
ATOM 1690 C C . PHE A 1 220 ? -10.601 -17.506 2.095 1.00 95.56 220 PHE A C 1
ATOM 1692 O O . PHE A 1 220 ? -11.793 -17.392 1.814 1.00 95.56 220 PHE A O 1
ATOM 1699 N N . THR A 1 221 ? -10.180 -18.089 3.209 1.00 94.94 221 THR A N 1
ATOM 1700 C CA . THR A 1 221 ? -11.067 -18.614 4.245 1.00 94.94 221 THR A CA 1
ATOM 1701 C C . THR A 1 221 ? -10.613 -18.106 5.601 1.00 94.94 221 THR A C 1
ATOM 1703 O O . THR A 1 221 ? -9.425 -17.900 5.845 1.00 94.94 221 THR A O 1
ATOM 1706 N N . ILE A 1 222 ? -11.576 -17.847 6.475 1.00 93.88 222 ILE A N 1
ATOM 1707 C CA . ILE A 1 222 ? -11.342 -17.366 7.831 1.00 93.88 222 ILE A CA 1
ATOM 1708 C C . ILE A 1 222 ? -12.069 -18.333 8.753 1.00 93.88 222 ILE A C 1
ATOM 1710 O O . ILE A 1 222 ? -13.286 -18.473 8.642 1.00 93.88 222 ILE A O 1
ATOM 1714 N N . ASP A 1 223 ? -11.326 -18.997 9.632 1.00 86.62 223 ASP A N 1
ATOM 1715 C CA . ASP A 1 223 ? -11.888 -19.913 10.622 1.00 86.62 223 ASP A CA 1
ATOM 1716 C C . ASP A 1 223 ? -11.522 -19.440 12.025 1.00 86.62 223 ASP A C 1
ATOM 1718 O O . ASP A 1 223 ? -10.392 -19.597 12.482 1.00 86.62 223 ASP A O 1
ATOM 1722 N N . ASP A 1 224 ? -12.495 -18.824 12.688 1.00 84.19 224 ASP A N 1
ATOM 1723 C CA . ASP A 1 224 ? -12.369 -18.369 14.069 1.00 84.19 224 ASP A CA 1
ATOM 1724 C C . ASP A 1 224 ? -13.536 -18.868 14.935 1.00 84.19 224 ASP A C 1
ATOM 1726 O O . ASP A 1 224 ? -14.022 -18.182 15.831 1.00 84.19 224 ASP A O 1
ATOM 1730 N N . GLY A 1 225 ? -14.070 -20.059 14.637 1.00 83.88 225 GLY A N 1
ATOM 1731 C CA . GLY A 1 225 ? -15.107 -20.670 15.479 1.00 83.88 225 GLY A CA 1
ATOM 1732 C C . GLY A 1 225 ? -16.397 -19.843 15.599 1.00 83.88 225 GLY A C 1
ATOM 1733 O O . GLY A 1 225 ? -17.047 -19.857 16.643 1.00 83.88 225 GLY A O 1
ATOM 1734 N N . GLY A 1 226 ? -16.763 -19.105 14.545 1.00 83.19 226 GLY A N 1
ATOM 1735 C CA . GLY A 1 226 ? -18.019 -18.350 14.455 1.00 83.19 226 GLY A CA 1
ATOM 1736 C C . GLY A 1 226 ? -17.999 -16.932 15.037 1.00 83.19 226 GLY A C 1
ATOM 1737 O O . GLY A 1 226 ? -19.052 -16.296 15.079 1.00 83.19 226 GLY A O 1
ATOM 1738 N N . ARG A 1 227 ? -16.843 -16.410 15.472 1.00 86.88 227 ARG A N 1
ATOM 1739 C CA . ARG A 1 227 ? -16.732 -15.004 15.898 1.00 86.88 227 ARG A CA 1
ATOM 1740 C C . ARG A 1 227 ? -16.819 -14.044 14.715 1.00 86.88 227 ARG A C 1
ATOM 1742 O O . ARG A 1 227 ? -16.508 -14.389 13.576 1.00 86.88 227 ARG A O 1
ATOM 1749 N N . GLU A 1 228 ? -17.207 -12.804 15.002 1.00 89.38 228 GLU A N 1
ATOM 1750 C CA . GLU A 1 228 ? -17.149 -11.726 14.018 1.00 89.38 228 GLU A CA 1
ATOM 1751 C C . GLU A 1 228 ? -15.681 -11.405 13.709 1.00 89.38 228 GLU A C 1
ATOM 1753 O O . GLU A 1 228 ? -14.934 -10.972 14.587 1.00 89.38 228 GLU A O 1
ATOM 1758 N N . VAL A 1 229 ? -15.246 -11.632 12.467 1.00 93.12 229 VAL A N 1
ATOM 1759 C CA . VAL A 1 229 ? -13.853 -11.389 12.078 1.00 93.12 229 VAL A CA 1
ATOM 1760 C C . VAL A 1 229 ? -13.714 -10.042 11.388 1.00 93.12 229 VAL A C 1
ATOM 1762 O O . VAL A 1 229 ? -14.484 -9.688 10.498 1.00 93.12 229 VAL A O 1
ATOM 1765 N N . VAL A 1 230 ? -12.681 -9.306 11.784 1.00 95.50 230 VAL A N 1
ATOM 1766 C CA . VAL A 1 230 ? -12.332 -7.996 11.250 1.00 95.50 230 VAL A CA 1
ATOM 1767 C C . VAL A 1 230 ? -10.897 -8.020 10.748 1.00 95.50 230 VAL A C 1
ATOM 1769 O O . VAL A 1 230 ? -10.003 -8.531 11.424 1.00 95.50 230 VAL A O 1
ATOM 1772 N N . LEU A 1 231 ? -10.645 -7.421 9.584 1.00 96.94 231 LEU A N 1
ATOM 1773 C CA . LEU A 1 231 ? -9.281 -7.209 9.118 1.00 96.94 231 LEU A CA 1
ATOM 1774 C C . LEU A 1 231 ? -8.785 -5.828 9.531 1.00 96.94 231 LEU A C 1
ATOM 1776 O O . LEU A 1 231 ? -9.384 -4.808 9.192 1.00 96.94 231 LEU A O 1
ATOM 1780 N N . VAL A 1 232 ? -7.652 -5.788 10.223 1.00 97.62 232 VAL A N 1
ATOM 1781 C CA . VAL A 1 232 ? -7.028 -4.562 10.714 1.00 97.62 232 VAL A CA 1
ATOM 1782 C C . VAL A 1 232 ? -5.711 -4.321 9.986 1.00 97.62 232 VAL A C 1
ATOM 1784 O O . VAL A 1 232 ? -4.741 -5.065 10.116 1.00 97.62 232 VAL A O 1
ATOM 1787 N N . PHE A 1 233 ? -5.656 -3.241 9.221 1.00 97.19 233 PHE A N 1
ATOM 1788 C CA . PHE A 1 233 ? -4.420 -2.686 8.693 1.00 97.19 233 PHE A CA 1
ATOM 1789 C C . PHE A 1 233 ? -3.705 -1.900 9.795 1.00 97.19 233 PHE A C 1
ATOM 1791 O O . PHE A 1 233 ? -4.287 -0.983 10.372 1.00 97.19 233 PHE A O 1
ATOM 1798 N N . VAL A 1 234 ? -2.445 -2.240 10.068 1.00 97.50 234 VAL A N 1
ATOM 1799 C CA . VAL A 1 234 ? -1.637 -1.622 11.127 1.00 97.50 234 VAL A CA 1
ATOM 1800 C C . VAL A 1 234 ? -0.372 -1.022 10.524 1.00 97.50 234 VAL A C 1
ATOM 1802 O O . VAL A 1 234 ? 0.424 -1.702 9.878 1.00 97.50 234 VAL A O 1
ATOM 1805 N N . GLU A 1 235 ? -0.133 0.262 10.758 1.00 96.00 235 GLU A N 1
ATOM 1806 C CA . GLU A 1 235 ? 1.059 0.924 10.228 1.00 96.00 235 GLU A CA 1
ATOM 1807 C C . GLU A 1 235 ? 2.364 0.370 10.823 1.00 96.00 235 GLU A C 1
ATOM 1809 O O . GLU A 1 235 ? 3.312 0.067 10.091 1.00 96.00 235 GLU A O 1
ATOM 1814 N N . LYS A 1 236 ? 2.421 0.239 12.152 1.00 93.50 236 LYS A N 1
ATOM 1815 C CA . LYS A 1 236 ? 3.658 0.058 12.921 1.00 93.50 236 LYS A CA 1
ATOM 1816 C C . LYS A 1 236 ? 3.693 -1.298 13.619 1.00 93.50 236 LYS A C 1
ATOM 1818 O O . LYS A 1 236 ? 2.711 -1.724 14.221 1.00 93.50 236 LYS A O 1
ATOM 1823 N N . GLU A 1 237 ? 4.844 -1.970 13.578 1.00 94.56 237 GLU A N 1
ATOM 1824 C CA . GLU A 1 237 ? 4.976 -3.295 14.198 1.00 94.56 237 GLU A CA 1
ATOM 1825 C C . GLU A 1 237 ? 4.862 -3.240 15.719 1.00 94.56 237 GLU A C 1
ATOM 1827 O O . GLU A 1 237 ? 4.252 -4.129 16.297 1.00 94.56 237 GLU A O 1
ATOM 1832 N N . SER A 1 238 ? 5.380 -2.198 16.376 1.00 93.69 238 SER A N 1
ATOM 1833 C CA . SER A 1 238 ? 5.221 -2.062 17.828 1.00 93.69 238 SER A CA 1
ATOM 1834 C C . SER A 1 238 ? 3.744 -2.050 18.228 1.00 93.69 238 SER A C 1
ATOM 1836 O O . SER A 1 238 ? 3.369 -2.746 19.162 1.00 93.69 238 SER A O 1
ATOM 1838 N N . THR A 1 239 ? 2.894 -1.351 17.467 1.00 95.00 239 THR A N 1
ATOM 1839 C CA . THR A 1 239 ? 1.440 -1.334 17.683 1.00 95.00 239 THR A CA 1
ATOM 1840 C C . THR A 1 239 ? 0.822 -2.713 17.467 1.00 95.00 239 THR A C 1
ATOM 1842 O O . THR A 1 239 ? -0.001 -3.136 18.271 1.00 95.00 239 THR A O 1
ATOM 1845 N N . LEU A 1 240 ? 1.246 -3.447 16.429 1.00 95.56 240 LEU A N 1
ATOM 1846 C CA . LEU A 1 240 ? 0.821 -4.837 16.220 1.00 95.56 240 LEU A CA 1
ATOM 1847 C C . LEU A 1 240 ? 1.192 -5.720 17.423 1.00 95.56 240 LEU A C 1
ATOM 1849 O O . LEU A 1 240 ? 0.362 -6.489 17.892 1.00 95.56 240 LEU A O 1
ATOM 1853 N N . ARG A 1 241 ? 2.422 -5.612 17.937 1.00 94.12 241 ARG A N 1
ATOM 1854 C CA . ARG A 1 241 ? 2.881 -6.403 19.091 1.00 94.12 241 ARG A CA 1
ATOM 1855 C C . ARG A 1 241 ? 2.066 -6.092 20.343 1.00 94.12 241 ARG A C 1
ATOM 1857 O O . ARG A 1 241 ? 1.663 -7.021 21.034 1.00 94.12 241 ARG A O 1
ATOM 1864 N N . THR A 1 242 ? 1.782 -4.814 20.598 1.00 93.50 242 THR A N 1
ATOM 1865 C CA . THR A 1 242 ? 0.904 -4.396 21.699 1.00 93.50 242 THR A CA 1
ATOM 1866 C C . THR A 1 242 ? -0.500 -4.973 21.542 1.00 93.50 242 THR A C 1
ATOM 1868 O O . THR A 1 242 ? -1.011 -5.549 22.492 1.00 93.50 242 THR A O 1
ATOM 1871 N N . LEU A 1 243 ? -1.094 -4.902 20.346 1.00 93.12 243 LEU A N 1
ATOM 1872 C CA . LEU A 1 243 ? -2.418 -5.475 20.079 1.00 93.12 243 LEU A CA 1
ATOM 1873 C C . LEU A 1 243 ? -2.463 -6.984 20.327 1.00 93.12 243 LEU A C 1
ATOM 1875 O O . LEU A 1 243 ? -3.378 -7.470 20.981 1.00 93.12 243 LEU A O 1
ATOM 1879 N N . LEU A 1 244 ? -1.475 -7.728 19.823 1.00 93.25 244 LEU A N 1
ATOM 1880 C CA . LEU A 1 244 ? -1.405 -9.176 20.025 1.00 93.25 244 LEU A CA 1
ATOM 1881 C C . LEU A 1 244 ? -1.292 -9.528 21.511 1.00 93.25 244 LEU A C 1
ATOM 1883 O O . LEU A 1 244 ? -1.961 -10.451 21.964 1.00 93.25 244 LEU A O 1
ATOM 1887 N N . HIS A 1 245 ? -0.504 -8.762 22.269 1.00 91.69 245 HIS A N 1
ATOM 1888 C CA . HIS A 1 245 ? -0.406 -8.925 23.715 1.00 91.69 245 HIS A CA 1
ATOM 1889 C C . HIS A 1 245 ? -1.736 -8.611 24.420 1.00 91.69 245 HIS A C 1
ATOM 1891 O O . HIS A 1 245 ? -2.166 -9.382 25.266 1.00 91.69 245 HIS A O 1
ATOM 1897 N N . GLU A 1 246 ? -2.413 -7.510 24.076 1.00 90.06 246 GLU A N 1
ATOM 1898 C CA . GLU A 1 246 ? -3.711 -7.137 24.669 1.00 90.06 246 GLU A CA 1
ATOM 1899 C C . GLU A 1 246 ? -4.826 -8.151 24.354 1.00 90.06 246 GLU A C 1
ATOM 1901 O O . GLU A 1 246 ? -5.708 -8.361 25.182 1.00 90.06 246 GLU A O 1
ATOM 1906 N N . ILE A 1 247 ? -4.775 -8.799 23.185 1.00 88.81 247 ILE A N 1
ATOM 1907 C CA . ILE A 1 247 ? -5.720 -9.854 22.783 1.00 88.81 247 ILE A CA 1
ATOM 1908 C C . ILE A 1 247 ? -5.451 -11.170 23.525 1.00 88.81 247 ILE A C 1
ATOM 1910 O O . ILE A 1 247 ? -6.396 -11.863 23.898 1.00 88.81 247 ILE A O 1
ATOM 1914 N N . GLN A 1 248 ? -4.181 -11.538 23.715 1.00 85.62 248 GLN A N 1
ATOM 1915 C CA . GLN A 1 248 ? -3.800 -12.787 24.388 1.00 85.62 248 GLN A CA 1
ATOM 1916 C C . GLN A 1 248 ? -3.951 -12.699 25.910 1.00 85.62 248 GLN A C 1
ATOM 1918 O O . GLN A 1 248 ? -4.395 -13.657 26.536 1.00 85.62 248 GLN A O 1
ATOM 1923 N N . GLU A 1 249 ? -3.630 -11.542 26.488 1.00 82.12 249 GLU A N 1
ATOM 1924 C CA . GLU A 1 249 ? -3.697 -11.259 27.922 1.00 82.12 249 GLU A CA 1
ATOM 1925 C C . GLU A 1 249 ? -4.744 -10.164 28.188 1.00 82.12 249 GLU A C 1
ATOM 1927 O O . GLU A 1 249 ? -4.388 -9.029 28.538 1.00 82.12 249 GLU A O 1
ATOM 1932 N N . PRO A 1 250 ? -6.050 -10.454 28.006 1.00 67.69 250 PRO A N 1
ATOM 1933 C CA . PRO A 1 250 ? -7.091 -9.477 28.281 1.00 67.69 250 PRO A CA 1
ATOM 1934 C C . PRO A 1 250 ? -6.981 -9.055 29.746 1.00 67.69 250 PRO A C 1
ATOM 1936 O O . PRO A 1 250 ? -7.003 -9.894 30.652 1.00 67.69 250 PRO A O 1
ATOM 1939 N N . LYS A 1 251 ? -6.820 -7.744 29.980 1.00 65.75 251 LYS A N 1
ATOM 1940 C CA . LYS A 1 251 ? -6.650 -7.168 31.321 1.00 65.75 251 LYS A CA 1
ATOM 1941 C C . LYS A 1 251 ? -7.759 -7.702 32.233 1.00 65.75 251 LYS A C 1
ATOM 1943 O O . LYS A 1 251 ? -8.914 -7.300 32.104 1.00 65.75 251 LYS A O 1
ATOM 1948 N N . ARG A 1 252 ? -7.413 -8.596 33.170 1.00 56.22 252 ARG A N 1
ATOM 1949 C CA . ARG A 1 252 ? -8.304 -8.980 34.273 1.00 56.22 252 ARG A CA 1
ATOM 1950 C C . ARG A 1 252 ? -8.621 -7.691 35.021 1.00 56.22 252 ARG A C 1
ATOM 1952 O O . ARG A 1 252 ? -7.708 -7.066 35.556 1.00 56.22 252 ARG A O 1
ATOM 1959 N N . GLY A 1 253 ? -9.867 -7.232 34.938 1.00 54.06 253 GLY A N 1
ATOM 1960 C CA . GLY A 1 253 ? -10.239 -5.885 35.358 1.00 54.06 253 GLY A CA 1
ATOM 1961 C C . GLY A 1 253 ? -9.736 -5.557 36.764 1.00 54.06 253 GLY A C 1
ATOM 1962 O O . GLY A 1 253 ? -10.039 -6.273 37.716 1.00 54.06 253 GLY A O 1
ATOM 1963 N N . LEU A 1 254 ? -9.009 -4.444 36.905 1.00 47.69 254 LEU A N 1
ATOM 1964 C CA . LEU A 1 254 ? -8.867 -3.749 38.184 1.00 47.69 254 LEU A CA 1
ATOM 1965 C C . LEU A 1 254 ? -10.211 -3.083 38.514 1.00 47.69 254 LEU A C 1
ATOM 1967 O O . LEU A 1 254 ? -10.384 -1.871 38.407 1.00 47.69 254 LEU A O 1
ATOM 1971 N N . HIS A 1 255 ? -11.194 -3.889 38.889 1.00 50.28 255 HIS A N 1
ATOM 1972 C CA . HIS A 1 255 ? -12.320 -3.425 39.684 1.00 50.28 255 HIS A CA 1
ATOM 1973 C C . HIS A 1 255 ? -12.172 -4.042 41.066 1.00 50.28 255 HIS A C 1
ATOM 1975 O O . HIS A 1 255 ? -12.753 -5.073 41.389 1.00 50.28 255 HIS A O 1
ATOM 1981 N N . GLY A 1 256 ? -11.344 -3.389 41.883 1.00 48.44 256 GLY A N 1
ATOM 1982 C CA . GLY A 1 256 ? -11.602 -3.366 43.311 1.00 48.44 256 GLY A CA 1
ATOM 1983 C C . GLY A 1 256 ? -12.840 -2.504 43.521 1.00 48.44 256 GLY A C 1
ATOM 1984 O O . GLY A 1 256 ? -12.773 -1.297 43.323 1.00 48.44 256 GLY A O 1
ATOM 1985 N N . ASP A 1 257 ? -13.980 -3.128 43.790 1.00 49.19 257 ASP A N 1
ATOM 1986 C CA . ASP A 1 257 ? -14.484 -3.181 45.161 1.00 49.19 257 ASP A CA 1
ATOM 1987 C C . ASP A 1 257 ? -15.673 -4.158 45.257 1.00 49.19 257 ASP A C 1
ATOM 1989 O O . ASP A 1 257 ? -16.580 -4.140 44.429 1.00 49.19 257 ASP A O 1
ATOM 1993 N N . GLY A 1 258 ? -15.641 -5.026 46.270 1.00 51.12 258 GLY A N 1
ATOM 1994 C CA . GLY A 1 258 ? -16.812 -5.729 46.804 1.00 51.12 258 GLY A CA 1
ATOM 1995 C C . GLY A 1 258 ? -17.539 -6.769 45.934 1.00 51.12 258 GLY A C 1
ATOM 1996 O O . GLY A 1 258 ? -18.623 -6.515 45.424 1.00 51.12 258 GLY A O 1
ATOM 1997 N N . GLY A 1 259 ? -17.040 -8.010 45.921 1.00 51.06 259 GLY A N 1
ATOM 1998 C CA . GLY A 1 259 ? -17.901 -9.205 45.939 1.00 51.06 259 GLY A CA 1
ATOM 1999 C C . GLY A 1 259 ? -18.709 -9.521 44.677 1.00 51.06 259 GLY A C 1
ATOM 2000 O O . GLY A 1 259 ? -19.936 -9.545 44.717 1.00 51.06 259 GLY A O 1
ATOM 2001 N N . SER A 1 260 ? -18.045 -9.861 43.572 1.00 44.16 260 SER A N 1
ATOM 2002 C CA . SER A 1 260 ? -18.712 -10.455 42.406 1.00 44.16 260 SER A CA 1
ATOM 2003 C C . SER A 1 260 ? -17.940 -11.662 41.883 1.00 44.16 260 SER A C 1
ATOM 2005 O O . SER A 1 260 ? -16.720 -11.643 41.769 1.00 44.16 260 SER A O 1
ATOM 2007 N N . ARG A 1 261 ? -18.708 -12.725 41.640 1.00 48.84 261 ARG A N 1
ATOM 2008 C CA . ARG A 1 261 ? -18.326 -14.095 41.293 1.00 48.84 261 ARG A CA 1
ATOM 2009 C C . ARG A 1 261 ? -17.171 -14.210 40.294 1.00 48.84 261 ARG A C 1
ATOM 2011 O O . ARG A 1 261 ? -17.188 -13.633 39.212 1.00 48.84 261 ARG A O 1
ATOM 2018 N N . GLU A 1 262 ? -16.238 -15.075 40.664 1.00 49.22 262 GLU A N 1
ATOM 2019 C CA . GLU A 1 262 ? -15.291 -15.777 39.804 1.00 49.22 262 GLU A CA 1
ATOM 2020 C C . GLU A 1 262 ? -16.025 -16.316 38.555 1.00 49.22 262 GLU A C 1
ATOM 2022 O O . GLU A 1 262 ? -16.883 -17.190 38.679 1.00 49.22 262 GLU A O 1
ATOM 2027 N N . GLY A 1 263 ? -15.760 -15.762 37.362 1.00 46.72 263 GLY A N 1
ATOM 2028 C CA . GLY A 1 263 ? -16.183 -16.408 36.110 1.00 46.72 263 GLY A CA 1
ATOM 2029 C C . GLY A 1 263 ? -16.587 -15.549 34.909 1.00 46.72 263 GLY A C 1
ATOM 2030 O O . GLY A 1 263 ? -16.685 -16.121 33.829 1.00 46.72 263 GLY A O 1
ATOM 2031 N N . ASP A 1 264 ? -16.797 -14.233 35.012 1.00 42.22 264 ASP A N 1
ATOM 2032 C CA . ASP A 1 264 ? -17.276 -13.453 33.850 1.00 42.22 264 ASP A CA 1
ATOM 2033 C C . ASP A 1 264 ? -16.122 -12.814 33.055 1.00 42.22 264 ASP A C 1
ATOM 2035 O O . ASP A 1 264 ? -15.942 -11.595 33.003 1.00 42.22 264 ASP A O 1
ATOM 2039 N N . VAL A 1 265 ? -15.278 -13.658 32.449 1.00 51.41 265 VAL A N 1
ATOM 2040 C CA . VAL A 1 265 ? -14.396 -13.211 31.362 1.00 51.41 265 VAL A CA 1
ATOM 2041 C C . VAL A 1 265 ? -15.310 -12.925 30.182 1.00 51.41 265 VAL A C 1
ATOM 2043 O O . VAL A 1 265 ? -15.771 -13.863 29.534 1.00 51.41 265 VAL A O 1
ATOM 2046 N N . ARG A 1 266 ? -15.595 -11.644 29.905 1.00 51.72 266 ARG A N 1
ATOM 2047 C CA . ARG A 1 266 ? -16.330 -11.267 28.692 1.00 51.72 266 ARG A CA 1
ATOM 2048 C C . ARG A 1 266 ? -15.629 -11.914 27.494 1.00 51.72 266 ARG A C 1
ATOM 2050 O O . ARG A 1 266 ? -14.471 -11.575 27.238 1.00 51.72 266 ARG A O 1
ATOM 2057 N N . PRO A 1 267 ? -16.280 -12.842 26.771 1.00 57.19 267 PRO A N 1
ATOM 2058 C CA . PRO A 1 267 ? -15.673 -13.423 25.592 1.00 57.19 267 PRO A CA 1
ATOM 2059 C C . PRO A 1 267 ? -15.428 -12.293 24.596 1.00 57.19 267 PRO A C 1
ATOM 2061 O O . PRO A 1 267 ? -16.332 -11.499 24.325 1.00 57.19 267 PRO A O 1
ATOM 2064 N N . MET A 1 268 ? -14.201 -12.199 24.077 1.00 64.31 268 MET A N 1
ATOM 2065 C CA . MET A 1 268 ? -13.905 -11.281 22.982 1.00 64.31 268 MET A CA 1
ATOM 2066 C C . MET A 1 268 ? -14.900 -11.556 21.854 1.00 64.31 268 MET A C 1
ATOM 2068 O O . MET A 1 268 ? -14.925 -12.648 21.288 1.00 64.31 268 MET A O 1
ATOM 2072 N N . MET A 1 269 ? -15.749 -10.570 21.558 1.00 74.75 269 MET A N 1
ATOM 2073 C CA . MET A 1 269 ? -16.793 -10.703 20.537 1.00 74.75 269 MET A CA 1
ATOM 2074 C C . MET A 1 269 ? -16.216 -10.792 19.122 1.00 74.75 269 MET A C 1
ATOM 2076 O O . MET A 1 269 ? -16.900 -11.256 18.211 1.00 74.75 269 MET A O 1
ATOM 2080 N N . ARG A 1 270 ? -14.966 -10.351 18.939 1.00 88.81 270 ARG A N 1
ATOM 2081 C CA . ARG A 1 270 ? -14.317 -10.231 17.638 1.00 88.81 270 ARG A CA 1
ATOM 2082 C C . ARG A 1 270 ? -13.008 -10.989 17.577 1.00 88.81 270 ARG A C 1
ATOM 2084 O O . ARG A 1 270 ? -12.297 -11.108 18.572 1.00 88.81 270 ARG A O 1
ATOM 2091 N N . SER A 1 271 ? -12.677 -11.408 16.367 1.00 91.75 271 SER A N 1
ATOM 2092 C CA . SER A 1 271 ? -11.345 -11.867 16.008 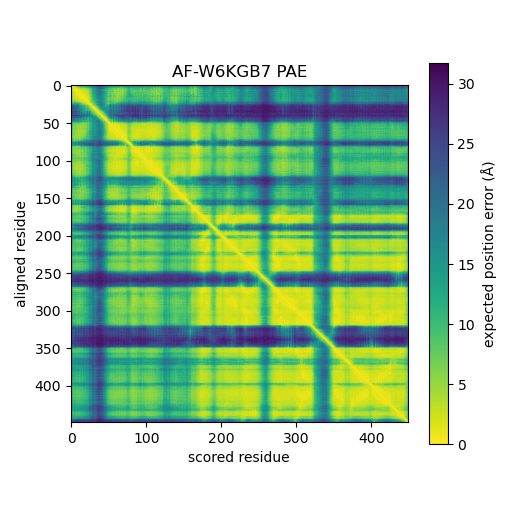1.00 91.75 271 SER A CA 1
ATOM 2093 C C . SER A 1 271 ? -10.744 -11.012 14.917 1.00 91.75 271 SER A C 1
ATOM 2095 O O . SER A 1 271 ? -11.444 -10.335 14.162 1.00 91.75 271 SER A O 1
ATOM 2097 N N . TYR A 1 272 ? -9.420 -10.995 14.880 1.00 94.38 272 TYR A N 1
ATOM 2098 C CA . TYR A 1 272 ? -8.668 -10.019 14.119 1.00 94.38 272 TYR A CA 1
ATOM 2099 C C . TYR A 1 272 ? -7.675 -10.706 13.192 1.00 94.38 272 TYR A C 1
ATOM 2101 O O . TYR A 1 272 ? -6.751 -11.388 13.632 1.00 94.38 272 TYR A O 1
ATOM 2109 N N . VAL A 1 273 ? -7.824 -10.444 11.895 1.00 96.56 273 VAL A N 1
ATOM 2110 C CA . VAL A 1 273 ? -6.764 -10.661 10.908 1.00 96.56 273 VAL A CA 1
ATOM 2111 C C . VAL A 1 273 ? -5.997 -9.352 10.785 1.00 96.56 273 VAL A C 1
ATOM 2113 O O . VAL A 1 273 ? -6.565 -8.326 10.430 1.00 96.56 273 VAL A O 1
ATOM 2116 N N . MET A 1 274 ? -4.708 -9.341 11.089 1.00 97.31 274 MET A N 1
ATOM 2117 C CA . MET A 1 274 ? -3.904 -8.124 11.118 1.00 97.31 274 MET A CA 1
ATOM 2118 C C . MET A 1 274 ? -2.873 -8.112 10.000 1.00 97.31 274 MET A C 1
ATOM 2120 O O . MET A 1 274 ? -2.079 -9.039 9.862 1.00 97.31 274 MET A O 1
ATOM 2124 N N . LEU A 1 275 ? -2.838 -7.023 9.234 1.00 97.69 275 LEU A N 1
ATOM 2125 C CA . LEU A 1 275 ? -1.815 -6.756 8.229 1.00 97.69 275 LEU A CA 1
ATOM 2126 C C . LEU A 1 275 ? -0.970 -5.562 8.672 1.00 97.69 275 LEU A C 1
ATOM 2128 O O . LEU A 1 275 ? -1.385 -4.412 8.524 1.00 97.69 275 LEU A O 1
ATOM 2132 N N . CYS A 1 276 ? 0.237 -5.825 9.170 1.00 97.50 276 CYS A N 1
ATOM 2133 C CA . CYS A 1 276 ? 1.192 -4.781 9.514 1.00 97.50 276 CYS A CA 1
ATOM 2134 C C . CYS A 1 276 ? 2.105 -4.447 8.336 1.00 97.50 276 CYS A C 1
ATOM 2136 O O . CYS A 1 276 ? 2.784 -5.328 7.810 1.00 97.50 276 CYS A O 1
ATOM 2138 N N . THR A 1 277 ? 2.182 -3.180 7.923 1.00 94.94 277 THR A N 1
ATOM 2139 C CA . THR A 1 277 ? 2.997 -2.791 6.757 1.00 94.94 277 THR A CA 1
ATOM 2140 C C . THR A 1 277 ? 4.361 -2.201 7.072 1.00 94.94 277 THR A C 1
ATOM 2142 O O . THR A 1 277 ? 5.167 -2.077 6.147 1.00 94.94 277 THR A O 1
ATOM 2145 N N . ARG A 1 278 ? 4.655 -1.912 8.347 1.00 94.31 278 ARG A N 1
ATOM 2146 C CA . ARG A 1 278 ? 5.900 -1.264 8.798 1.00 94.31 278 ARG A CA 1
ATOM 2147 C C . ARG A 1 278 ? 6.146 0.061 8.055 1.00 94.31 278 ARG A C 1
ATOM 2149 O O . ARG A 1 278 ? 7.219 0.284 7.489 1.00 94.31 278 ARG A O 1
ATOM 2156 N N . GLY A 1 279 ? 5.121 0.912 8.011 1.00 93.12 279 GLY A N 1
ATOM 2157 C CA . GLY A 1 279 ? 5.076 2.155 7.237 1.00 93.12 279 GLY A CA 1
ATOM 2158 C C . GLY A 1 279 ? 4.288 2.009 5.929 1.00 93.12 279 GLY A C 1
ATOM 2159 O O . GLY A 1 279 ? 3.229 1.381 5.900 1.00 93.12 279 GLY A O 1
ATOM 2160 N N . TYR A 1 280 ? 4.791 2.585 4.828 1.00 91.62 280 TYR A N 1
ATOM 2161 C CA . TYR A 1 280 ? 4.096 2.563 3.530 1.00 91.62 280 TYR A CA 1
ATOM 2162 C C . TYR A 1 280 ? 3.797 1.137 3.039 1.00 91.62 280 TYR A C 1
ATOM 2164 O O . TYR A 1 280 ? 4.726 0.330 2.928 1.00 91.62 280 TYR A O 1
ATOM 2172 N N . PRO A 1 281 ? 2.540 0.834 2.653 1.00 92.25 281 PRO A N 1
ATOM 2173 C CA . PRO A 1 281 ? 2.184 -0.480 2.141 1.00 92.25 281 PRO A CA 1
ATOM 2174 C C . PRO A 1 281 ? 2.924 -0.751 0.828 1.00 92.25 281 PRO A C 1
ATOM 2176 O O . PRO A 1 281 ? 2.913 0.063 -0.104 1.00 92.25 281 PRO A O 1
ATOM 2179 N N . CYS A 1 282 ? 3.579 -1.910 0.733 1.00 87.50 282 CYS A N 1
ATOM 2180 C CA . CYS A 1 282 ? 4.269 -2.292 -0.492 1.00 87.50 282 CYS A CA 1
ATOM 2181 C C . CYS A 1 282 ? 3.260 -2.708 -1.581 1.00 87.50 282 CYS A C 1
ATOM 2183 O O . CYS A 1 282 ? 2.050 -2.786 -1.362 1.00 87.50 282 CYS A O 1
ATOM 2185 N N . VAL A 1 283 ? 3.746 -2.940 -2.805 1.00 82.69 283 VAL A N 1
ATOM 2186 C CA . VAL A 1 283 ? 2.884 -3.374 -3.921 1.00 82.69 283 VAL A CA 1
ATOM 2187 C C . VAL A 1 283 ? 2.176 -4.687 -3.584 1.00 82.69 283 VAL A C 1
ATOM 2189 O O . VAL A 1 283 ? 0.977 -4.790 -3.820 1.00 82.69 283 VAL A O 1
ATOM 2192 N N . ALA A 1 284 ? 2.886 -5.641 -2.975 1.00 87.81 284 ALA A N 1
ATOM 2193 C CA . ALA A 1 284 ? 2.323 -6.936 -2.619 1.00 87.81 284 ALA A CA 1
ATOM 2194 C C . ALA A 1 284 ? 1.154 -6.801 -1.631 1.00 87.81 284 ALA A C 1
ATOM 2196 O O . ALA A 1 284 ? 0.089 -7.344 -1.896 1.00 87.81 284 ALA A O 1
ATOM 2197 N N . SER A 1 285 ? 1.295 -6.002 -0.567 1.00 93.31 285 SER A N 1
ATOM 2198 C CA . SER A 1 285 ? 0.244 -5.804 0.448 1.00 93.31 285 SER A CA 1
ATOM 2199 C C . SER A 1 285 ? -1.014 -5.177 -0.143 1.00 93.31 285 SER A C 1
ATOM 2201 O O . SER A 1 285 ? -2.129 -5.560 0.192 1.00 93.31 285 SER A O 1
ATOM 2203 N N . ARG A 1 286 ? -0.839 -4.232 -1.070 1.00 91.56 286 ARG A N 1
ATOM 2204 C CA . 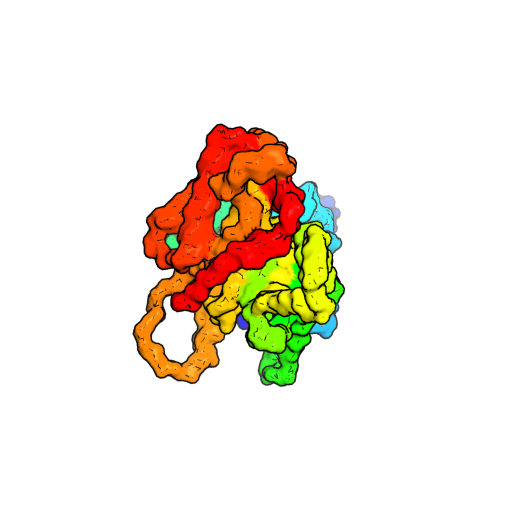ARG A 1 286 ? -1.956 -3.581 -1.759 1.00 91.56 286 ARG A CA 1
ATOM 2205 C C . ARG A 1 286 ? -2.683 -4.526 -2.719 1.00 91.56 286 ARG A C 1
ATOM 2207 O O . ARG A 1 286 ? -3.910 -4.536 -2.744 1.00 91.56 286 ARG A O 1
ATOM 2214 N N . LEU A 1 287 ? -1.940 -5.333 -3.480 1.00 88.19 287 LEU A N 1
ATOM 2215 C CA . LEU A 1 287 ? -2.521 -6.337 -4.377 1.00 88.19 287 LEU A CA 1
ATOM 2216 C C . LEU A 1 287 ? -3.232 -7.448 -3.602 1.00 88.19 287 LEU A C 1
ATOM 2218 O O . LEU A 1 287 ? -4.357 -7.796 -3.951 1.00 88.19 287 LEU A O 1
ATOM 2222 N N . PHE A 1 288 ? -2.611 -7.928 -2.524 1.00 93.44 288 PHE A N 1
ATOM 2223 C CA . PHE A 1 288 ? -3.211 -8.883 -1.602 1.00 93.44 288 PHE A CA 1
ATOM 2224 C C . PHE A 1 288 ? -4.551 -8.374 -1.081 1.00 93.44 288 PHE A C 1
ATOM 2226 O O . PHE A 1 288 ? -5.560 -9.053 -1.221 1.00 93.44 288 PHE A O 1
ATOM 2233 N N . MET A 1 289 ? -4.593 -7.140 -0.569 1.00 94.81 289 MET A N 1
ATOM 2234 C CA . MET A 1 289 ? -5.836 -6.592 -0.038 1.00 94.81 289 MET A CA 1
ATOM 2235 C C . MET A 1 289 ? -6.909 -6.410 -1.104 1.00 94.81 289 MET A C 1
ATOM 2237 O O . MET A 1 289 ? -8.068 -6.688 -0.827 1.00 94.81 289 MET A O 1
ATOM 2241 N N . ARG A 1 290 ? -6.555 -6.016 -2.333 1.00 91.44 290 ARG A N 1
ATOM 2242 C CA . ARG A 1 290 ? -7.528 -5.982 -3.436 1.00 91.44 290 ARG A CA 1
ATOM 2243 C C . ARG A 1 290 ? -8.136 -7.353 -3.721 1.00 91.44 290 ARG A C 1
ATOM 2245 O O . ARG A 1 290 ? -9.341 -7.427 -3.919 1.00 91.44 290 ARG A O 1
ATOM 2252 N N . ARG A 1 291 ? -7.321 -8.410 -3.746 1.00 90.81 291 ARG A N 1
ATOM 2253 C CA . ARG A 1 291 ? -7.797 -9.787 -3.960 1.00 90.81 291 ARG A CA 1
ATOM 2254 C C . ARG A 1 291 ? -8.690 -10.248 -2.818 1.00 90.81 291 ARG A C 1
ATOM 2256 O O . ARG A 1 291 ? -9.812 -10.668 -3.059 1.00 90.81 291 ARG A O 1
ATOM 2263 N N . LEU A 1 292 ? -8.222 -10.063 -1.588 1.00 93.56 292 LEU A N 1
ATOM 2264 C CA . LEU A 1 292 ? -8.961 -10.432 -0.389 1.00 93.56 292 LEU A CA 1
ATOM 2265 C C . LEU A 1 292 ? -10.316 -9.718 -0.324 1.00 93.56 292 LEU A C 1
ATOM 2267 O O . LEU A 1 292 ? -11.320 -10.362 -0.061 1.00 93.56 292 LEU A O 1
ATOM 2271 N N . CYS A 1 293 ? -10.382 -8.422 -0.642 1.00 92.00 293 CYS A N 1
ATOM 2272 C CA . CYS A 1 293 ? -11.652 -7.685 -0.679 1.00 92.00 293 CYS A CA 1
ATOM 2273 C C . CYS A 1 293 ? -12.568 -8.117 -1.828 1.00 92.00 293 CYS A C 1
ATOM 2275 O O . CYS A 1 293 ? -13.781 -7.994 -1.710 1.00 92.00 293 CYS A O 1
ATOM 2277 N N . ALA A 1 294 ? -12.007 -8.570 -2.951 1.00 90.56 294 ALA A N 1
ATOM 2278 C CA . ALA A 1 294 ? -12.803 -9.063 -4.069 1.00 90.56 294 ALA A CA 1
ATOM 2279 C C . ALA A 1 294 ? -13.469 -10.409 -3.740 1.00 90.56 294 ALA A C 1
ATOM 2281 O O . ALA A 1 294 ? -14.598 -10.639 -4.159 1.00 90.56 294 ALA A O 1
ATOM 2282 N N . GLU A 1 295 ? -12.791 -11.274 -2.981 1.00 93.44 295 GLU A N 1
ATOM 2283 C CA . GLU A 1 295 ? -13.312 -12.589 -2.581 1.00 93.44 295 GLU A CA 1
ATOM 2284 C C . GLU A 1 295 ? -14.137 -12.542 -1.288 1.00 93.44 295 GLU A C 1
ATOM 2286 O O . GLU A 1 295 ? -15.115 -13.273 -1.153 1.00 93.44 295 GLU A O 1
ATOM 2291 N N . LEU A 1 296 ? -13.793 -11.644 -0.361 1.00 93.38 296 LEU A N 1
ATOM 2292 C CA . LEU A 1 296 ? -14.485 -11.428 0.912 1.00 93.38 296 LEU A CA 1
ATOM 2293 C C . LEU A 1 296 ? -15.031 -9.987 0.999 1.00 93.38 296 LEU A C 1
ATOM 2295 O O . LEU A 1 296 ? -14.603 -9.214 1.860 1.00 93.38 296 LEU A O 1
ATOM 2299 N N . PRO A 1 297 ? -15.992 -9.592 0.139 1.00 92.12 297 PRO A N 1
ATOM 2300 C CA . PRO A 1 297 ? -16.464 -8.207 0.034 1.00 92.12 297 PRO A CA 1
ATOM 2301 C C . PRO A 1 297 ? -17.239 -7.704 1.253 1.00 92.12 297 PRO A C 1
ATOM 2303 O O . PRO A 1 297 ? -17.508 -6.512 1.322 1.00 92.12 297 PRO A O 1
ATOM 2306 N N . ARG A 1 298 ? -17.614 -8.601 2.175 1.00 91.81 298 ARG A N 1
ATOM 2307 C CA . ARG A 1 298 ? -18.302 -8.287 3.437 1.00 91.81 298 ARG A CA 1
ATOM 2308 C C . ARG A 1 298 ? -17.357 -8.185 4.633 1.00 91.81 298 ARG A C 1
ATOM 2310 O O . ARG A 1 298 ? -17.820 -7.911 5.737 1.00 91.81 298 ARG A O 1
ATOM 2317 N N . LEU A 1 299 ? -16.066 -8.476 4.449 1.00 93.56 299 LEU A N 1
ATOM 2318 C CA . LEU A 1 299 ? -15.106 -8.444 5.544 1.00 93.56 299 LEU A CA 1
ATOM 2319 C C . LEU A 1 299 ? -14.859 -6.986 5.961 1.00 93.56 299 LEU A C 1
ATOM 2321 O O . LEU A 1 299 ? -14.358 -6.198 5.148 1.00 93.56 299 LEU A O 1
ATOM 2325 N N . PRO A 1 300 ? -15.151 -6.604 7.217 1.00 95.06 300 PRO A N 1
ATOM 2326 C CA . PRO A 1 300 ? -14.890 -5.252 7.676 1.00 95.06 300 PRO A CA 1
ATOM 2327 C C . PRO A 1 300 ? -13.389 -4.962 7.673 1.00 95.06 300 PRO A C 1
ATOM 2329 O O . PRO A 1 300 ? -12.584 -5.749 8.177 1.00 95.06 300 PRO A O 1
ATOM 2332 N N . LEU A 1 301 ? -13.017 -3.811 7.111 1.00 96.06 301 LEU A N 1
ATOM 2333 C CA . LEU A 1 301 ? -11.630 -3.371 7.008 1.00 96.06 301 LEU A CA 1
ATOM 2334 C C . LEU A 1 301 ? -11.412 -2.142 7.879 1.00 96.06 301 LEU A C 1
ATOM 2336 O O . LEU A 1 301 ? -11.955 -1.071 7.603 1.00 96.06 301 LEU A O 1
ATOM 2340 N N . LEU A 1 302 ? -10.572 -2.270 8.896 1.00 97.44 302 LEU A N 1
ATOM 2341 C CA . LEU A 1 302 ? -10.196 -1.180 9.787 1.00 97.44 302 LEU A CA 1
ATOM 2342 C C . LEU A 1 302 ? -8.743 -0.779 9.548 1.00 97.44 302 LEU A C 1
ATOM 2344 O O . LEU A 1 302 ? -7.912 -1.600 9.169 1.00 97.44 302 LEU A O 1
ATOM 2348 N N . ALA A 1 303 ? -8.426 0.492 9.766 1.00 97.62 303 ALA A N 1
ATOM 2349 C CA . ALA A 1 303 ? -7.073 1.016 9.636 1.00 97.62 303 ALA A CA 1
ATOM 2350 C C . ALA A 1 303 ? -6.620 1.736 10.909 1.00 97.62 303 ALA A C 1
ATOM 2352 O O . ALA A 1 303 ? -7.214 2.742 11.306 1.00 97.62 303 ALA A O 1
ATOM 2353 N N . LEU A 1 304 ? -5.525 1.258 11.494 1.00 97.25 304 LEU A N 1
ATOM 2354 C CA . LEU A 1 304 ? -4.803 1.867 12.603 1.00 97.25 304 LEU A CA 1
ATOM 2355 C C . LEU A 1 304 ? -3.512 2.503 12.077 1.00 97.25 304 LEU A C 1
ATOM 2357 O O . LEU A 1 304 ? -2.527 1.820 11.786 1.00 97.25 304 LEU A O 1
ATOM 2361 N N . VAL A 1 305 ? -3.548 3.828 11.958 1.00 97.31 305 VAL A N 1
ATOM 2362 C CA . VAL A 1 305 ? -2.411 4.681 11.586 1.00 97.31 305 VAL A CA 1
ATOM 2363 C C . VAL A 1 305 ? -2.248 5.803 12.604 1.00 97.31 305 VAL A C 1
ATOM 2365 O O . VAL A 1 305 ? -3.205 6.120 13.326 1.00 97.31 305 VAL A O 1
ATOM 2368 N N . ASP A 1 306 ? -1.059 6.396 12.632 1.00 96.31 306 ASP A N 1
ATOM 2369 C CA . ASP A 1 306 ? -0.754 7.545 13.482 1.00 96.31 306 ASP A CA 1
ATOM 2370 C C . ASP A 1 306 ? -1.623 8.764 13.134 1.00 96.31 306 ASP A C 1
ATOM 2372 O O . ASP A 1 306 ? -2.068 8.953 11.994 1.00 96.31 306 ASP A O 1
ATOM 2376 N N . GLY A 1 307 ? -1.867 9.606 14.141 1.00 95.81 307 GLY A N 1
ATOM 2377 C CA . GLY A 1 307 ? -2.605 10.866 14.033 1.00 95.81 307 GLY A CA 1
ATOM 2378 C C . GLY A 1 307 ? -1.709 11.980 13.507 1.00 95.81 307 GLY A C 1
ATOM 2379 O O . GLY A 1 307 ? -1.601 13.048 14.114 1.00 95.81 307 GLY A O 1
ATOM 2380 N N . ASP A 1 308 ? -1.011 11.710 12.405 1.00 97.44 308 ASP A N 1
ATOM 2381 C CA . ASP A 1 308 ? -0.057 12.622 11.791 1.00 97.44 308 ASP A CA 1
ATOM 2382 C C . ASP A 1 308 ? -0.161 12.631 10.248 1.00 97.44 308 ASP A C 1
ATOM 2384 O O . ASP A 1 308 ? -0.838 11.790 9.643 1.00 97.44 308 ASP A O 1
ATOM 2388 N N . PRO A 1 309 ? 0.486 13.589 9.556 1.00 98.00 309 PRO A N 1
ATOM 2389 C CA . PRO A 1 309 ? 0.418 13.674 8.096 1.00 98.00 309 PRO A CA 1
ATOM 2390 C C . PRO A 1 309 ? 0.953 12.427 7.374 1.00 98.00 309 PRO A C 1
ATOM 2392 O O . PRO A 1 309 ? 0.532 12.121 6.255 1.00 98.00 309 PRO A O 1
ATOM 2395 N N . HIS A 1 310 ? 1.902 11.706 7.966 1.00 96.81 310 HIS A N 1
ATOM 2396 C CA . HIS A 1 310 ? 2.517 10.536 7.355 1.00 96.81 310 HIS A CA 1
ATOM 2397 C C . HIS A 1 310 ? 1.619 9.302 7.472 1.00 96.81 310 HIS A C 1
ATOM 2399 O O . HIS A 1 310 ? 1.401 8.650 6.442 1.00 96.81 310 HIS A O 1
ATOM 2405 N N . GLY A 1 311 ? 1.028 9.059 8.643 1.00 97.62 311 GLY A N 1
ATOM 2406 C CA . GLY A 1 311 ? 0.028 8.025 8.897 1.00 97.62 311 GLY A CA 1
ATOM 2407 C C . GLY A 1 311 ? -1.194 8.192 7.994 1.00 97.62 311 GLY A C 1
ATOM 2408 O O . GLY A 1 311 ? -1.600 7.254 7.299 1.00 97.62 311 GLY A O 1
ATOM 2409 N N . LEU A 1 312 ? -1.698 9.424 7.840 1.00 98.12 312 LEU A N 1
ATOM 2410 C CA . LEU A 1 312 ? -2.771 9.726 6.882 1.00 98.12 312 LEU A CA 1
ATOM 2411 C C . LEU A 1 312 ? -2.378 9.420 5.429 1.00 98.12 312 LEU A C 1
ATOM 2413 O O . LEU A 1 312 ? -3.183 8.901 4.651 1.00 98.12 312 LEU A O 1
ATOM 2417 N N . ARG A 1 313 ? -1.134 9.709 5.031 1.00 96.94 313 ARG A N 1
ATOM 2418 C CA . ARG A 1 313 ? -0.641 9.398 3.678 1.00 96.94 313 ARG A CA 1
ATOM 2419 C C . ARG A 1 313 ? -0.437 7.903 3.461 1.00 96.94 313 ARG A C 1
ATOM 2421 O O . ARG A 1 313 ? -0.635 7.426 2.341 1.00 96.94 313 ARG A O 1
ATOM 2428 N N . ILE A 1 314 ? -0.070 7.165 4.501 1.00 96.50 314 ILE A N 1
ATOM 2429 C CA . ILE A 1 314 ? 0.017 5.703 4.492 1.00 96.50 314 ILE A CA 1
ATOM 2430 C C . ILE A 1 314 ? -1.377 5.100 4.292 1.00 96.50 314 ILE A C 1
ATOM 2432 O O . ILE A 1 314 ? -1.558 4.320 3.354 1.00 96.50 314 ILE A O 1
ATOM 2436 N N . LEU A 1 315 ? -2.373 5.550 5.061 1.00 97.62 315 LEU A N 1
ATOM 2437 C CA . LEU A 1 315 ? -3.771 5.154 4.890 1.00 97.62 315 LEU A CA 1
ATOM 2438 C C . LEU A 1 315 ? -4.288 5.463 3.481 1.00 97.62 315 LEU A C 1
ATOM 2440 O O . LEU A 1 315 ? -4.825 4.576 2.824 1.00 97.62 315 LEU A O 1
ATOM 2444 N N . LEU A 1 316 ? -4.084 6.682 2.970 1.00 96.00 316 LEU A N 1
ATOM 2445 C CA . LEU A 1 316 ? -4.537 7.040 1.620 1.00 96.00 316 LEU A CA 1
ATOM 2446 C C . LEU A 1 316 ? -3.909 6.141 0.544 1.00 96.00 316 LEU A C 1
ATOM 2448 O O . LEU A 1 316 ? -4.579 5.719 -0.394 1.00 96.00 316 LEU A O 1
ATOM 2452 N N . THR A 1 317 ? -2.625 5.811 0.700 1.00 93.69 317 THR A N 1
ATOM 2453 C CA . THR A 1 317 ? -1.918 4.899 -0.215 1.00 93.69 317 THR A CA 1
ATOM 2454 C C . THR A 1 317 ? -2.518 3.492 -0.184 1.00 93.69 317 THR A C 1
ATOM 2456 O O . THR A 1 317 ? -2.537 2.806 -1.210 1.00 93.69 317 THR A O 1
ATOM 2459 N N . MET A 1 318 ? -2.994 3.063 0.986 1.00 94.44 318 MET A N 1
ATOM 2460 C CA . MET A 1 318 ? -3.668 1.786 1.167 1.00 94.44 318 MET A CA 1
ATOM 2461 C C . MET A 1 318 ? -5.072 1.793 0.556 1.00 94.44 318 MET A C 1
ATOM 2463 O O . MET A 1 318 ? -5.378 0.901 -0.229 1.00 94.44 318 MET A O 1
ATOM 2467 N N . LEU A 1 319 ? -5.874 2.831 0.825 1.00 94.12 319 LEU A N 1
ATOM 2468 C CA . LEU A 1 319 ? -7.205 3.041 0.238 1.00 94.12 319 LEU A CA 1
ATOM 2469 C C . LEU A 1 319 ? -7.171 2.963 -1.289 1.00 94.12 319 LEU A C 1
ATOM 2471 O O . LEU A 1 319 ? -8.013 2.322 -1.900 1.00 94.12 319 LEU A O 1
ATOM 2475 N N . GLU A 1 320 ? -6.170 3.558 -1.929 1.00 89.25 320 GLU A N 1
ATOM 2476 C CA . GLU A 1 320 ? -6.046 3.515 -3.388 1.00 89.25 320 GLU A CA 1
ATOM 2477 C C . GLU A 1 320 ? -5.705 2.117 -3.936 1.00 89.25 320 GLU A C 1
ATOM 2479 O O . GLU A 1 320 ? -5.864 1.865 -5.130 1.00 89.25 320 GLU A O 1
ATOM 2484 N N . GLY A 1 321 ? -5.253 1.182 -3.093 1.00 72.06 321 GLY A N 1
ATOM 2485 C CA . GLY A 1 321 ? -5.117 -0.246 -3.402 1.00 72.06 321 GLY A CA 1
ATOM 2486 C C . GLY A 1 321 ? -4.038 -0.614 -4.429 1.00 72.06 321 GLY A C 1
ATOM 2487 O O . GLY A 1 321 ? -3.897 -1.780 -4.786 1.00 72.06 321 GLY A O 1
ATOM 2488 N N . GLY A 1 322 ? -3.263 0.338 -4.949 1.00 65.06 322 GLY A N 1
ATOM 2489 C CA . GLY A 1 322 ? -2.242 0.063 -5.965 1.00 65.06 322 GLY A CA 1
ATOM 2490 C C . GLY A 1 322 ? -2.048 1.228 -6.932 1.00 65.06 322 GLY A C 1
ATOM 2491 O O . GLY A 1 322 ? -2.923 2.085 -7.015 1.00 65.06 322 GLY A O 1
ATOM 2492 N N . PRO A 1 323 ? -0.936 1.275 -7.692 1.00 51.75 323 PRO A N 1
ATOM 2493 C CA . PRO A 1 323 ? -0.809 2.241 -8.781 1.00 51.75 323 PRO A CA 1
ATOM 2494 C C . PRO A 1 323 ? -1.998 2.063 -9.724 1.00 51.75 323 PRO A C 1
ATOM 2496 O O . PRO A 1 323 ? -2.386 0.923 -9.991 1.00 51.75 323 PRO A O 1
ATOM 2499 N N . SER A 1 324 ? -2.583 3.170 -10.181 1.00 42.69 324 SER A N 1
ATOM 2500 C CA . SER A 1 324 ? -3.796 3.215 -10.993 1.00 42.69 324 SER A CA 1
ATOM 2501 C C . SER A 1 324 ? -3.721 2.262 -12.192 1.00 42.69 324 SER A C 1
ATOM 2503 O O . SER A 1 324 ? -3.223 2.611 -13.252 1.00 42.69 324 SER A O 1
ATOM 2505 N N . SER A 1 325 ? -4.151 1.019 -12.005 1.00 39.38 325 SER A N 1
ATOM 2506 C CA . SER A 1 325 ? -4.104 -0.054 -12.994 1.00 39.38 325 SER A CA 1
ATOM 2507 C C . SER A 1 325 ? -5.484 -0.690 -13.007 1.00 39.38 325 SER A C 1
ATOM 2509 O O . SER A 1 325 ? -5.677 -1.797 -12.510 1.00 39.38 325 SER A O 1
ATOM 2511 N N . ALA A 1 326 ? -6.447 0.052 -13.557 1.00 36.88 326 ALA A N 1
ATOM 2512 C CA . ALA A 1 326 ? -7.848 -0.337 -13.734 1.00 36.88 326 ALA A CA 1
ATOM 2513 C C . ALA A 1 326 ? -8.031 -1.673 -14.486 1.00 36.88 326 ALA A C 1
ATOM 2515 O O . ALA A 1 326 ? -9.114 -2.234 -14.505 1.00 36.88 326 ALA A O 1
ATOM 2516 N N . GLY A 1 327 ? -6.967 -2.223 -15.079 1.00 37.84 327 GLY A N 1
ATOM 2517 C CA . GLY A 1 327 ? -7.022 -3.461 -15.849 1.00 37.84 327 GLY A CA 1
ATOM 2518 C C . GLY A 1 327 ? -6.686 -4.751 -15.098 1.00 37.84 327 GLY A C 1
ATOM 2519 O O . GLY A 1 327 ? -6.799 -5.802 -15.714 1.00 37.84 327 GLY A O 1
ATOM 2520 N N . TRP A 1 328 ? -6.226 -4.749 -13.839 1.00 36.16 328 TRP A N 1
ATOM 2521 C CA . TRP A 1 328 ? -5.724 -6.002 -13.235 1.00 36.16 328 TRP A CA 1
ATOM 2522 C C . TRP A 1 328 ? -6.837 -7.015 -12.898 1.00 36.16 328 TRP A C 1
ATOM 2524 O O . TRP A 1 328 ? -6.626 -8.214 -13.057 1.00 36.16 328 TRP A O 1
ATOM 2534 N N . ILE A 1 329 ? -8.028 -6.538 -12.517 1.00 42.03 329 ILE A N 1
ATOM 2535 C CA . ILE A 1 329 ? -9.120 -7.375 -11.983 1.00 42.03 329 ILE A CA 1
ATOM 2536 C C . ILE A 1 329 ? -9.964 -8.035 -13.092 1.00 42.03 329 ILE A C 1
ATOM 2538 O O . ILE A 1 329 ? -10.470 -9.132 -12.901 1.00 42.03 329 ILE A O 1
ATOM 2542 N N . GLN A 1 330 ? -10.034 -7.450 -14.293 1.00 36.19 330 GLN A N 1
ATOM 2543 C CA . GLN A 1 330 ? -10.985 -7.880 -15.332 1.00 36.19 330 GLN A CA 1
ATOM 2544 C C . GLN A 1 330 ? -10.758 -9.304 -15.885 1.00 36.19 330 GLN A C 1
ATOM 2546 O O . GLN A 1 330 ? -11.693 -9.927 -16.354 1.00 36.19 330 GLN A O 1
ATOM 2551 N N . LYS A 1 331 ? -9.541 -9.865 -15.797 1.00 37.22 331 LYS A N 1
ATOM 2552 C CA . LYS A 1 331 ? -9.227 -11.180 -16.406 1.00 37.22 331 LYS A CA 1
ATOM 2553 C C . LYS A 1 331 ? -9.291 -12.385 -15.466 1.00 37.22 331 LYS A C 1
ATOM 2555 O O . LYS A 1 331 ? -8.981 -13.491 -15.902 1.00 37.22 331 LYS A O 1
ATOM 2560 N N . VAL A 1 332 ? -9.599 -12.191 -14.182 1.00 42.50 332 VAL A N 1
ATOM 2561 C CA . VAL A 1 332 ? -9.754 -13.325 -13.250 1.00 42.50 332 VAL A CA 1
ATOM 2562 C C . VAL A 1 332 ? -11.185 -13.868 -13.294 1.00 42.50 332 VAL A C 1
ATOM 2564 O O . VAL A 1 332 ? -11.368 -15.068 -13.140 1.00 42.50 332 VAL A O 1
ATOM 2567 N N . THR A 1 333 ? -12.169 -13.026 -13.612 1.00 38.41 333 THR A N 1
ATOM 2568 C CA . THR A 1 333 ? -13.592 -13.392 -13.684 1.00 38.41 333 THR A CA 1
ATOM 2569 C C . THR A 1 333 ? -14.064 -13.889 -15.057 1.00 38.41 333 THR A C 1
ATOM 2571 O O . THR A 1 333 ? -15.047 -14.613 -15.117 1.00 38.41 333 THR A O 1
ATOM 2574 N N . GLU A 1 334 ? -13.357 -13.591 -16.153 1.00 37.25 334 GLU A N 1
ATOM 2575 C CA . GLU A 1 334 ? -13.786 -13.949 -17.526 1.00 37.25 334 GLU A CA 1
ATOM 2576 C C . GLU A 1 334 ? -13.603 -15.435 -17.910 1.00 37.25 334 GLU A C 1
ATOM 2578 O O . GLU A 1 334 ? -13.925 -15.815 -19.029 1.00 37.25 334 GLU A O 1
ATOM 2583 N N . ASN A 1 335 ? -13.105 -16.292 -17.011 1.00 35.94 335 ASN A N 1
ATOM 2584 C CA . ASN A 1 335 ? -12.924 -17.729 -17.282 1.00 35.94 335 ASN A CA 1
ATOM 2585 C C . ASN A 1 335 ? -13.933 -18.638 -16.553 1.00 35.94 335 ASN A C 1
ATOM 2587 O O . ASN A 1 335 ? -13.748 -19.854 -16.545 1.00 35.94 335 ASN A O 1
ATOM 2591 N N . SER A 1 336 ? -14.979 -18.071 -15.945 1.00 35.75 336 SER A N 1
ATOM 2592 C CA . SER A 1 336 ? -16.123 -18.839 -15.446 1.00 35.75 336 SER A CA 1
ATOM 2593 C C . SER A 1 336 ? -17.273 -18.702 -16.441 1.00 35.75 336 SER A C 1
ATOM 2595 O O . SER A 1 336 ? -18.002 -17.713 -16.425 1.00 35.75 336 SER A O 1
ATOM 2597 N N . ASP A 1 337 ? -17.412 -19.679 -17.333 1.00 36.59 337 ASP A N 1
ATOM 2598 C CA . ASP A 1 337 ? -18.540 -19.776 -18.258 1.00 36.59 337 ASP A CA 1
ATOM 2599 C C . ASP A 1 337 ? -19.872 -19.866 -17.491 1.00 36.59 337 ASP A C 1
ATOM 2601 O O . ASP A 1 337 ? -20.140 -20.872 -16.841 1.00 36.59 337 ASP A O 1
ATOM 2605 N N . GLN A 1 338 ? -20.700 -18.816 -17.569 1.00 34.56 338 GLN A N 1
ATOM 2606 C CA . GLN A 1 338 ? -22.124 -18.845 -17.961 1.00 34.56 338 GLN A CA 1
ATOM 2607 C C . GLN A 1 338 ? -22.840 -17.532 -17.588 1.00 34.56 338 GLN A C 1
ATOM 2609 O O . GLN A 1 338 ? -23.235 -17.293 -16.454 1.00 34.56 338 GLN A O 1
ATOM 2614 N N . MET A 1 339 ? -23.030 -16.693 -18.608 1.00 33.62 339 MET A N 1
ATOM 2615 C CA . MET A 1 339 ? -24.312 -16.099 -19.005 1.00 33.62 339 MET A CA 1
ATOM 2616 C C . MET A 1 339 ? -25.299 -15.680 -17.895 1.00 33.62 339 MET A C 1
ATOM 2618 O O . MET A 1 339 ? -26.231 -16.413 -17.597 1.00 33.62 339 MET A O 1
ATOM 2622 N N . THR A 1 340 ? -25.216 -14.421 -17.452 1.00 32.91 340 THR A N 1
ATOM 2623 C CA . THR A 1 340 ? -26.400 -13.545 -17.336 1.00 32.91 340 THR A CA 1
ATOM 2624 C C . THR A 1 340 ? -26.006 -12.095 -17.596 1.00 32.91 340 THR A C 1
ATOM 2626 O O . THR A 1 340 ? -24.963 -11.615 -17.162 1.00 32.91 340 THR A O 1
ATOM 2629 N N . SER A 1 341 ? -26.850 -11.439 -18.376 1.00 35.03 341 SER A N 1
ATOM 2630 C CA . SER A 1 341 ? -26.687 -10.148 -19.024 1.00 35.03 341 SER A CA 1
ATOM 2631 C C . SER A 1 341 ? -26.642 -8.939 -18.084 1.00 35.03 341 SER A C 1
ATOM 2633 O O . SER A 1 341 ? -27.251 -8.929 -17.017 1.00 35.03 341 SER A O 1
ATOM 2635 N N . SER A 1 342 ? -26.032 -7.872 -18.614 1.00 34.28 342 SER A N 1
ATOM 2636 C CA . SER A 1 342 ? -26.284 -6.456 -18.306 1.00 34.28 342 SER A CA 1
ATOM 2637 C C . SER A 1 342 ? -25.963 -5.972 -16.889 1.00 34.28 342 SER A C 1
ATOM 2639 O O . SER A 1 342 ? -26.871 -5.635 -16.146 1.00 34.28 342 SER A O 1
ATOM 2641 N N . HIS A 1 343 ? -24.671 -5.841 -16.565 1.00 35.12 343 HIS A N 1
ATOM 2642 C CA . HIS A 1 343 ? -24.136 -4.766 -15.701 1.00 35.12 343 HIS A CA 1
ATOM 2643 C C . HIS A 1 343 ? -22.613 -4.567 -15.891 1.00 35.12 343 HIS A C 1
ATOM 2645 O O . HIS A 1 343 ? -21.889 -4.173 -14.980 1.00 35.12 343 HIS A O 1
ATOM 2651 N N . GLU A 1 344 ? -22.091 -4.823 -17.094 1.00 38.59 344 GLU A N 1
ATOM 2652 C CA . GLU A 1 344 ? -20.677 -4.599 -17.409 1.00 38.59 344 GLU A CA 1
ATOM 2653 C C . GLU A 1 344 ? -20.439 -3.154 -17.844 1.00 38.59 344 GLU A C 1
ATOM 2655 O O . GLU A 1 344 ? -20.371 -2.829 -19.030 1.00 38.59 344 GLU A O 1
ATOM 2660 N N . THR A 1 345 ? -20.323 -2.245 -16.880 1.00 37.03 345 THR A N 1
ATOM 2661 C CA . THR A 1 345 ? -19.657 -0.958 -17.115 1.00 37.03 345 THR A CA 1
ATOM 2662 C C . THR A 1 345 ? -19.212 -0.337 -15.789 1.00 37.03 345 THR A C 1
ATOM 2664 O O . THR A 1 345 ? -20.022 -0.106 -14.903 1.00 37.03 345 THR A O 1
ATOM 2667 N N . GLU A 1 346 ? -17.910 -0.036 -15.707 1.00 36.94 346 GLU A N 1
ATOM 2668 C CA . GLU A 1 346 ? -17.169 0.633 -14.616 1.00 36.94 346 GLU A CA 1
ATOM 2669 C C . GLU A 1 346 ? -16.369 -0.265 -13.662 1.00 36.94 346 GLU A C 1
ATOM 2671 O O . GLU A 1 346 ? -16.487 -0.196 -12.443 1.00 36.94 346 GLU A O 1
ATOM 2676 N N . ASN A 1 347 ? -15.371 -0.961 -14.217 1.00 41.50 347 ASN A N 1
ATOM 2677 C CA . ASN A 1 347 ? -14.180 -1.383 -13.467 1.00 41.50 347 ASN A CA 1
ATOM 2678 C C . ASN A 1 347 ? -13.279 -0.160 -13.162 1.00 41.50 347 ASN A C 1
ATOM 2680 O O . ASN A 1 347 ? -12.109 -0.078 -13.546 1.00 41.50 347 ASN A O 1
ATOM 2684 N N . ARG A 1 348 ? -13.862 0.871 -12.536 1.00 50.34 348 ARG A N 1
ATOM 2685 C CA . ARG A 1 348 ? -13.106 1.958 -11.915 1.00 50.34 348 ARG A CA 1
ATOM 2686 C C . ARG A 1 348 ? -12.371 1.363 -10.726 1.00 50.34 348 ARG A C 1
ATOM 2688 O O . ARG A 1 348 ? -12.873 0.468 -10.057 1.00 50.34 348 ARG A O 1
ATOM 2695 N N . ILE A 1 349 ? -11.166 1.857 -10.473 1.00 55.47 349 ILE A N 1
ATOM 2696 C CA . ILE A 1 349 ? -10.361 1.451 -9.322 1.00 55.47 349 ILE A CA 1
ATOM 2697 C C . ILE A 1 349 ? -11.111 1.899 -8.071 1.00 55.47 349 ILE A C 1
ATOM 2699 O O . ILE A 1 349 ? -10.959 3.036 -7.630 1.00 55.47 349 ILE A O 1
ATOM 2703 N N . ALA A 1 350 ? -11.974 1.029 -7.556 1.00 77.06 350 ALA A N 1
ATOM 2704 C CA . ALA A 1 350 ? -12.690 1.279 -6.328 1.00 77.06 350 ALA A CA 1
ATOM 2705 C C . ALA A 1 350 ? -11.653 1.378 -5.209 1.00 77.06 350 ALA A C 1
ATOM 2707 O O . ALA A 1 350 ? -10.774 0.520 -5.070 1.00 77.06 350 ALA A O 1
ATOM 2708 N N . LEU A 1 351 ? -11.719 2.471 -4.455 1.00 90.12 351 LEU A N 1
ATOM 2709 C CA . LEU A 1 351 ? -10.946 2.605 -3.232 1.00 90.12 351 LEU A CA 1
ATOM 2710 C C . LEU A 1 351 ? -11.331 1.456 -2.288 1.00 90.12 351 LEU A C 1
ATOM 2712 O O . LEU A 1 351 ? -12.512 1.131 -2.161 1.00 90.12 351 LEU A O 1
ATOM 2716 N N . LEU A 1 352 ? -10.343 0.853 -1.629 1.00 92.62 352 LEU A N 1
ATOM 2717 C CA . LEU A 1 352 ? -10.569 -0.202 -0.648 1.00 92.62 352 LEU A CA 1
ATOM 2718 C C . LEU A 1 352 ? -11.432 0.333 0.506 1.00 92.62 352 LEU A C 1
ATOM 2720 O O . LEU A 1 352 ? -11.170 1.445 0.969 1.00 92.62 352 LEU A O 1
ATOM 2724 N N . PRO A 1 353 ? -12.418 -0.437 1.001 1.00 94.06 353 PRO A N 1
ATOM 2725 C CA . PRO A 1 353 ? -13.419 0.029 1.959 1.00 94.06 353 PRO A CA 1
ATOM 2726 C C . PRO A 1 353 ? -12.912 0.146 3.409 1.00 94.06 353 PRO A C 1
ATOM 2728 O O . PRO A 1 353 ? -13.618 -0.226 4.344 1.00 94.06 353 PRO A O 1
ATOM 2731 N N . PHE A 1 354 ? -11.704 0.685 3.619 1.00 95.25 354 PHE A N 1
ATOM 2732 C CA . PHE A 1 354 ? -11.163 0.887 4.962 1.00 95.25 354 PHE A CA 1
ATOM 2733 C C . PHE A 1 354 ? -11.902 1.985 5.726 1.00 95.25 354 PHE A C 1
ATOM 2735 O O . PHE A 1 354 ? -12.082 3.112 5.250 1.00 95.25 354 PHE A O 1
ATOM 2742 N N . GLN A 1 355 ? -12.228 1.666 6.973 1.00 96.38 355 GLN A N 1
ATOM 2743 C CA . GLN A 1 355 ? -12.632 2.610 7.999 1.00 96.38 355 GLN A CA 1
ATOM 2744 C C . GLN A 1 355 ? -11.411 2.981 8.834 1.00 96.38 355 GLN A C 1
ATOM 2746 O O . GLN A 1 355 ? -10.725 2.125 9.388 1.00 96.38 355 GLN A O 1
ATOM 2751 N N . TRP A 1 356 ? -11.104 4.270 8.912 1.00 96.94 356 TRP A N 1
ATOM 2752 C CA . TRP A 1 356 ? -10.000 4.721 9.752 1.00 96.94 356 TRP A CA 1
ATOM 2753 C C . TRP A 1 356 ? -10.397 4.650 11.228 1.00 96.94 356 TRP A C 1
ATOM 2755 O O . TRP A 1 356 ? -11.324 5.331 11.638 1.00 96.94 356 TRP A O 1
ATOM 2765 N N . VAL A 1 357 ? -9.703 3.852 12.028 1.00 95.69 357 VAL A N 1
ATOM 2766 C CA . VAL A 1 357 ? -9.954 3.699 13.475 1.00 95.69 357 VAL A CA 1
ATOM 2767 C C . VAL A 1 357 ? -8.796 4.246 14.311 1.00 95.69 357 VAL A C 1
ATOM 2769 O O . VAL A 1 357 ? -8.924 4.427 15.515 1.00 95.69 357 VAL A O 1
ATOM 2772 N N . GLY A 1 358 ? -7.671 4.550 13.658 1.00 93.25 358 GLY A N 1
ATOM 2773 C CA . GLY A 1 358 ? -6.497 5.141 14.290 1.00 93.25 358 GLY A CA 1
ATOM 2774 C C . GLY A 1 358 ? -6.748 6.504 14.939 1.00 93.25 358 GLY A C 1
ATOM 2775 O O . GLY A 1 358 ? -7.865 7.021 14.995 1.00 93.25 358 GLY A O 1
ATOM 2776 N N . LEU A 1 359 ? -5.664 7.093 15.432 1.00 92.25 359 LEU A N 1
ATOM 2777 C CA . LEU A 1 359 ? -5.715 8.262 16.300 1.00 92.25 359 LEU A CA 1
ATOM 2778 C C . LEU A 1 359 ? -6.305 9.491 15.591 1.00 92.25 359 LEU A C 1
ATOM 2780 O O . LEU A 1 359 ? -5.772 9.949 14.584 1.00 92.25 359 LEU A O 1
ATOM 2784 N N . ARG A 1 360 ? -7.388 10.047 16.144 1.00 93.50 360 ARG A N 1
ATOM 2785 C CA . ARG A 1 360 ? -8.080 11.240 15.628 1.00 93.50 360 ARG A CA 1
ATOM 2786 C C . ARG A 1 360 ? -8.140 12.301 16.718 1.00 93.50 360 ARG A C 1
ATOM 2788 O O . ARG A 1 360 ? -9.064 12.305 17.533 1.00 93.50 360 ARG A O 1
ATOM 2795 N N . LEU A 1 361 ? -7.167 13.202 16.733 1.00 91.62 361 LEU A N 1
ATOM 2796 C CA . LEU A 1 361 ? -7.058 14.257 17.739 1.00 91.62 361 LEU A CA 1
ATOM 2797 C C . LEU A 1 361 ? -8.247 15.218 17.673 1.00 91.62 361 LEU A C 1
ATOM 2799 O O . LEU A 1 361 ? -8.699 15.707 18.705 1.00 91.62 361 LEU A O 1
ATOM 2803 N N . SER A 1 362 ? -8.837 15.411 16.488 1.00 92.88 362 SER A N 1
ATOM 2804 C CA . SER A 1 362 ? -10.050 16.224 16.329 1.00 92.88 362 SER A CA 1
ATOM 2805 C C . SER A 1 362 ? -11.286 15.685 17.061 1.00 92.88 362 SER A C 1
ATOM 2807 O O . SER A 1 362 ? -12.264 16.419 17.212 1.00 92.88 362 SER A O 1
ATOM 2809 N N . ARG A 1 363 ? -11.270 14.418 17.498 1.00 90.12 363 ARG A N 1
ATOM 2810 C CA . ARG A 1 363 ? -12.371 13.766 18.226 1.00 90.12 363 ARG A CA 1
ATOM 2811 C C . ARG A 1 363 ? -12.077 13.540 19.707 1.00 90.12 363 ARG A C 1
ATOM 2813 O O . ARG A 1 363 ? -12.953 13.058 20.418 1.00 90.12 363 ARG A O 1
ATOM 2820 N N . MET A 1 364 ? -10.870 13.858 20.163 1.00 86.25 364 MET A N 1
ATOM 2821 C CA . MET A 1 364 ? -10.508 13.711 21.566 1.00 86.25 364 MET A CA 1
ATOM 2822 C C . MET A 1 364 ? -11.114 14.826 22.409 1.00 86.25 364 MET A C 1
ATOM 2824 O O . MET A 1 364 ? -11.181 15.985 21.998 1.00 86.25 364 MET A O 1
ATOM 2828 N N . SER A 1 365 ? -11.538 14.466 23.616 1.00 83.31 365 SER A N 1
ATOM 2829 C CA . SER A 1 365 ? -11.948 15.441 24.623 1.00 83.31 365 SER A CA 1
ATOM 2830 C C . SER A 1 365 ? -10.736 16.224 25.148 1.00 83.31 365 SER A C 1
ATOM 2832 O O . SER A 1 365 ? -9.601 15.745 25.102 1.00 83.31 365 SER A O 1
ATOM 2834 N N . THR A 1 366 ? -10.956 17.433 25.673 1.00 77.94 366 THR A N 1
ATOM 2835 C CA . THR A 1 366 ? -9.881 18.272 26.236 1.00 77.94 366 THR A CA 1
ATOM 2836 C C . THR A 1 366 ? -9.014 17.540 27.275 1.00 77.94 366 THR A C 1
ATOM 2838 O O . THR A 1 366 ? -7.795 17.637 27.162 1.00 77.94 366 THR A O 1
ATOM 2841 N N . PRO A 1 367 ? -9.574 16.752 28.220 1.00 74.38 367 PRO A N 1
ATOM 2842 C CA . PRO A 1 367 ? -8.764 15.991 29.174 1.00 74.38 367 PRO A CA 1
ATOM 2843 C C . PRO A 1 367 ? -7.840 14.964 28.503 1.00 74.38 367 PRO A C 1
ATOM 2845 O O . PRO A 1 367 ? -6.679 14.852 28.882 1.00 74.38 367 PRO A O 1
ATOM 2848 N N . GLN A 1 368 ? -8.327 14.267 27.470 1.00 77.50 368 GLN A N 1
ATOM 2849 C CA . GLN A 1 368 ? -7.540 13.279 26.719 1.00 77.50 368 GLN A CA 1
ATOM 2850 C C . GLN A 1 368 ? -6.398 13.935 25.937 1.00 77.50 368 GLN A C 1
ATOM 2852 O O . GLN A 1 368 ? -5.295 13.393 25.879 1.00 77.50 368 GLN A O 1
ATOM 2857 N N . LEU A 1 369 ? -6.640 15.120 25.367 1.00 77.19 369 LEU A N 1
ATOM 2858 C CA . LEU A 1 369 ? -5.608 15.900 24.681 1.00 77.19 369 LEU A CA 1
ATOM 2859 C C . LEU A 1 369 ? -4.508 16.364 25.641 1.00 77.19 369 LEU A C 1
ATOM 2861 O O . LEU A 1 369 ? -3.345 16.377 25.256 1.00 77.19 369 LEU A O 1
ATOM 2865 N N . SER A 1 370 ? -4.858 16.720 26.882 1.00 74.31 370 SER A N 1
ATOM 2866 C CA . SER A 1 370 ? -3.880 17.119 27.902 1.00 74.31 370 SER A CA 1
ATOM 2867 C C . SER A 1 370 ? -3.013 15.959 28.393 1.00 74.31 370 SER A C 1
ATOM 2869 O O . SER A 1 370 ? -1.862 16.184 28.757 1.00 74.31 370 SER A O 1
ATOM 2871 N N . SER A 1 371 ? -3.538 14.730 28.398 1.00 74.62 371 SER A N 1
ATOM 2872 C CA . SER A 1 371 ? -2.769 13.524 28.735 1.00 74.62 371 SER A CA 1
ATOM 2873 C C . SER A 1 371 ? -1.981 12.944 27.557 1.00 74.62 371 SER A C 1
ATOM 2875 O O . SER A 1 371 ? -1.050 12.169 27.766 1.00 74.62 371 SER A O 1
ATOM 2877 N N . ALA A 1 372 ? -2.355 13.281 26.321 1.00 80.69 372 ALA A N 1
ATOM 2878 C CA . ALA A 1 372 ? -1.704 12.760 25.129 1.00 80.69 372 ALA A CA 1
ATOM 2879 C C . ALA A 1 372 ? -0.323 13.402 24.922 1.00 80.69 372 ALA A C 1
ATOM 2881 O O . ALA A 1 372 ? -0.141 14.612 25.060 1.00 80.69 372 ALA A O 1
ATOM 2882 N N . SER A 1 373 ? 0.656 12.594 24.509 1.00 85.88 373 SER A N 1
ATOM 2883 C CA . SER A 1 373 ? 1.957 13.101 24.066 1.00 85.88 373 SER A CA 1
ATOM 2884 C C . SER A 1 373 ? 1.826 13.712 22.664 1.00 85.88 373 SER A C 1
ATOM 2886 O O . SER A 1 373 ? 1.991 13.033 21.649 1.00 85.88 373 SER A O 1
ATOM 2888 N N . LEU A 1 374 ? 1.447 14.992 22.609 1.00 92.81 374 LEU A N 1
ATOM 2889 C CA . LEU A 1 374 ? 1.302 15.750 21.365 1.00 92.81 374 LEU A CA 1
ATOM 2890 C C . LEU A 1 374 ? 2.644 16.347 20.927 1.00 92.81 374 LEU A C 1
ATOM 2892 O O . LEU A 1 374 ? 3.437 16.816 21.741 1.00 92.81 374 LEU A O 1
ATOM 2896 N N . MET A 1 375 ? 2.876 16.379 19.618 1.00 95.31 375 MET A N 1
ATOM 2897 C CA . MET A 1 375 ? 4.081 16.928 19.003 1.00 95.31 375 MET A CA 1
ATOM 2898 C C . MET A 1 375 ? 3.732 18.061 18.034 1.00 95.31 375 MET A C 1
ATOM 2900 O O . MET A 1 375 ? 2.694 17.993 17.371 1.00 95.31 375 MET A O 1
ATOM 2904 N N . PRO A 1 376 ? 4.594 19.080 17.880 1.00 96.50 376 PRO A N 1
ATOM 2905 C CA . PRO A 1 376 ? 4.391 20.117 16.879 1.00 96.50 376 PRO A CA 1
ATOM 2906 C C . PRO A 1 376 ? 4.585 19.583 15.451 1.00 96.50 376 PRO A C 1
ATOM 2908 O O . PRO A 1 376 ? 5.385 18.675 15.200 1.00 96.50 376 PRO A O 1
ATOM 2911 N N . LEU A 1 377 ? 3.886 20.182 14.485 1.00 97.19 377 LEU A N 1
ATOM 2912 C CA . LEU A 1 377 ? 4.135 19.944 13.062 1.00 97.19 377 LEU A CA 1
ATOM 2913 C C . LEU A 1 377 ? 5.492 20.514 12.630 1.00 97.19 377 LEU A C 1
ATOM 2915 O O . LEU A 1 377 ? 5.868 21.633 12.973 1.00 97.19 377 LEU A O 1
ATOM 2919 N N . SER A 1 378 ? 6.200 19.757 11.798 1.00 95.50 378 SER A N 1
ATOM 2920 C CA . SER A 1 378 ? 7.433 20.185 11.137 1.00 95.50 378 SER A CA 1
ATOM 2921 C C . SER A 1 378 ? 7.158 20.975 9.849 1.00 95.50 378 SER A C 1
ATOM 2923 O O . SER A 1 378 ? 6.075 20.923 9.268 1.00 95.50 378 SER A O 1
ATOM 2925 N N . VAL A 1 379 ? 8.177 21.656 9.317 1.00 93.06 379 VAL A N 1
ATOM 2926 C CA . VAL A 1 379 ? 8.073 22.354 8.019 1.00 93.06 379 VAL A CA 1
ATOM 2927 C C . VAL A 1 379 ? 7.778 21.376 6.871 1.00 93.06 379 VAL A C 1
ATOM 2929 O O . VAL A 1 379 ? 7.023 21.700 5.953 1.00 93.06 379 VAL A O 1
ATOM 2932 N N . SER A 1 380 ? 8.328 20.158 6.923 1.00 92.81 380 SER A N 1
ATOM 2933 C CA . SER A 1 380 ? 8.053 19.113 5.928 1.00 92.81 380 SER A CA 1
ATOM 2934 C C . SER A 1 380 ? 6.607 18.615 5.963 1.00 92.81 380 SER A C 1
ATOM 2936 O O . SER A 1 380 ? 6.050 18.299 4.908 1.00 92.81 380 SER A O 1
ATOM 2938 N N . ASP A 1 381 ? 5.976 18.604 7.141 1.00 97.12 381 ASP A N 1
ATOM 2939 C CA . ASP A 1 381 ? 4.593 18.149 7.322 1.00 97.12 381 ASP A CA 1
ATOM 2940 C C . ASP A 1 381 ? 3.605 19.006 6.520 1.00 97.12 381 ASP A C 1
ATOM 2942 O O . ASP A 1 381 ? 2.693 18.486 5.877 1.00 97.12 381 ASP A O 1
ATOM 2946 N N . ALA A 1 382 ? 3.844 20.318 6.452 1.00 94.88 382 ALA A N 1
ATOM 2947 C CA . ALA A 1 382 ? 3.022 21.261 5.695 1.00 94.88 382 ALA A CA 1
ATOM 2948 C C . ALA A 1 382 ? 2.941 20.932 4.189 1.00 94.88 382 ALA A C 1
ATOM 2950 O O . ALA A 1 382 ? 1.935 21.214 3.530 1.00 94.88 382 ALA A O 1
ATOM 2951 N N . GLY A 1 383 ? 4.006 20.358 3.618 1.00 94.06 383 GLY A N 1
ATOM 2952 C CA . GLY A 1 383 ? 4.012 19.886 2.232 1.00 94.06 383 GLY A CA 1
ATOM 2953 C C . GLY A 1 383 ? 3.172 18.620 2.051 1.00 94.06 383 GLY A C 1
ATOM 2954 O O . GLY A 1 383 ? 2.428 18.503 1.076 1.00 94.06 383 GLY A O 1
ATOM 2955 N N . VAL A 1 384 ? 3.250 17.697 3.014 1.00 95.81 384 VAL A N 1
ATOM 2956 C CA . VAL A 1 384 ? 2.482 16.443 3.020 1.00 95.81 384 VAL A CA 1
ATOM 2957 C C . VAL A 1 384 ? 0.986 16.721 3.171 1.00 95.81 384 VAL A C 1
ATOM 2959 O O . VAL A 1 384 ? 0.195 16.189 2.394 1.00 95.81 384 VAL A O 1
ATOM 2962 N N . LEU A 1 385 ? 0.600 17.606 4.095 1.00 97.81 385 LEU A N 1
ATOM 2963 C CA . LEU A 1 385 ? -0.795 18.001 4.316 1.00 97.81 385 LEU A CA 1
ATOM 2964 C C . LEU A 1 385 ? -1.427 18.628 3.067 1.00 97.81 385 LEU A C 1
ATOM 2966 O O . LEU A 1 385 ? -2.537 18.255 2.695 1.00 97.81 385 LEU A O 1
ATOM 2970 N N . ARG A 1 386 ? -0.703 19.508 2.360 1.00 96.88 386 ARG A N 1
ATOM 2971 C CA . ARG A 1 386 ? -1.175 20.087 1.088 1.00 96.88 386 ARG A CA 1
ATOM 2972 C C . ARG A 1 386 ? -1.438 19.018 0.027 1.00 96.88 386 ARG A C 1
ATOM 2974 O O . ARG A 1 386 ? -2.486 19.033 -0.615 1.00 96.88 386 ARG A O 1
ATOM 2981 N N . GLN A 1 387 ? -0.510 18.076 -0.146 1.00 93.81 387 GLN A N 1
ATOM 2982 C CA . GLN A 1 387 ? -0.675 16.975 -1.103 1.00 93.81 387 GLN A CA 1
ATOM 2983 C C . GLN A 1 387 ? -1.851 16.065 -0.729 1.00 93.81 387 GLN A C 1
ATOM 2985 O O . GLN A 1 387 ? -2.598 15.627 -1.605 1.00 93.81 387 GLN A O 1
ATOM 2990 N N . LEU A 1 388 ? -2.016 15.774 0.563 1.00 97.00 388 LEU A N 1
ATOM 2991 C CA . LEU A 1 388 ? -3.135 14.992 1.076 1.00 97.00 388 LEU A CA 1
ATOM 2992 C C . LEU A 1 388 ? -4.471 15.673 0.800 1.00 97.00 388 LEU A C 1
ATOM 2994 O O . LEU A 1 388 ? -5.363 15.044 0.240 1.00 97.00 388 LEU A O 1
ATOM 2998 N N . GLU A 1 389 ? -4.598 16.953 1.143 1.00 97.12 389 GLU A N 1
ATOM 2999 C CA . GLU A 1 389 ? -5.831 17.709 0.946 1.00 97.12 389 GLU A CA 1
ATOM 3000 C C . GLU A 1 389 ? -6.226 17.775 -0.532 1.00 97.12 389 GLU A C 1
ATOM 3002 O O . GLU A 1 389 ? -7.390 17.542 -0.865 1.00 97.12 389 GLU A O 1
ATOM 3007 N N . GLN A 1 390 ? -5.260 18.004 -1.427 1.00 94.75 390 GLN A N 1
ATOM 3008 C CA . GLN A 1 390 ? -5.486 17.977 -2.873 1.00 94.75 390 GLN A CA 1
ATOM 3009 C C . GLN A 1 390 ? -5.996 16.612 -3.345 1.00 94.75 390 GLN A C 1
ATOM 3011 O O . GLN A 1 390 ? -6.997 16.541 -4.057 1.00 94.75 390 GLN A O 1
ATOM 3016 N N . ARG A 1 391 ? -5.342 15.518 -2.933 1.00 93.88 391 ARG A N 1
ATOM 3017 C CA . ARG A 1 391 ? -5.723 14.158 -3.346 1.00 93.88 391 ARG A CA 1
ATOM 3018 C C . ARG A 1 391 ? -7.080 13.742 -2.790 1.00 93.88 391 ARG A C 1
ATOM 3020 O O . ARG A 1 391 ? -7.901 13.225 -3.537 1.00 93.88 391 ARG A O 1
ATOM 3027 N N . ILE A 1 392 ? -7.338 13.998 -1.508 1.00 95.56 392 ILE A N 1
ATOM 3028 C CA . ILE A 1 392 ? -8.623 13.703 -0.860 1.00 95.56 392 ILE A CA 1
ATOM 3029 C C . ILE A 1 392 ? -9.745 14.504 -1.521 1.00 95.56 392 ILE A C 1
ATOM 3031 O O . ILE A 1 392 ? -10.792 13.943 -1.831 1.00 95.56 392 ILE A O 1
ATOM 3035 N N . SER A 1 393 ? -9.522 15.793 -1.790 1.00 95.12 393 SER A N 1
ATOM 3036 C CA . SER A 1 393 ? -10.503 16.630 -2.488 1.00 95.12 393 SER A CA 1
ATOM 3037 C C . SER A 1 393 ? -10.755 16.133 -3.911 1.00 95.12 393 SER A C 1
ATOM 3039 O O . SER A 1 393 ? -11.904 16.093 -4.337 1.00 95.12 393 SER A O 1
ATOM 3041 N N . GLY A 1 394 ? -9.710 15.691 -4.619 1.00 91.69 394 GLY A N 1
ATOM 3042 C CA . GLY A 1 394 ? -9.827 15.078 -5.943 1.00 91.69 394 GLY A CA 1
ATOM 3043 C C . GLY A 1 394 ? -10.667 13.800 -5.937 1.00 91.69 394 GLY A C 1
ATOM 3044 O O . GLY A 1 394 ? -11.529 13.640 -6.797 1.00 91.69 394 GLY A O 1
ATOM 3045 N N . HIS A 1 395 ? -10.477 12.929 -4.939 1.00 91.75 395 HIS A N 1
ATOM 3046 C CA . HIS A 1 395 ? -11.321 11.745 -4.756 1.00 91.75 395 HIS A CA 1
ATOM 3047 C C . HIS A 1 395 ? -12.767 12.142 -4.452 1.00 91.75 395 HIS A C 1
ATOM 3049 O O . HIS A 1 395 ? -13.667 11.706 -5.155 1.00 91.75 395 HIS A O 1
ATOM 3055 N N . LEU A 1 396 ? -13.000 13.018 -3.469 1.00 93.31 396 LEU A N 1
ATOM 3056 C CA . LEU A 1 396 ? -14.348 13.430 -3.051 1.00 93.31 396 LEU A CA 1
ATOM 3057 C C . LEU A 1 396 ? -15.137 14.188 -4.133 1.00 93.31 396 LEU A C 1
ATOM 3059 O O . LEU A 1 396 ? -16.358 14.073 -4.171 1.00 93.31 396 LEU A O 1
ATOM 3063 N N . ALA A 1 397 ? -14.461 14.962 -4.985 1.00 92.31 397 ALA A N 1
ATOM 3064 C CA . ALA A 1 397 ? -15.076 15.686 -6.100 1.00 92.31 397 ALA A CA 1
ATOM 3065 C C . ALA A 1 397 ? -15.231 14.829 -7.370 1.00 92.31 397 ALA A C 1
ATOM 3067 O O . ALA A 1 397 ? -15.902 15.239 -8.319 1.00 92.31 397 ALA A O 1
ATOM 3068 N N . GLY A 1 398 ? -14.585 13.661 -7.419 1.00 85.19 398 GLY A N 1
ATOM 3069 C CA . GLY A 1 398 ? -14.629 12.766 -8.565 1.00 85.19 398 GLY A CA 1
ATOM 3070 C C . GLY A 1 398 ? -16.041 12.248 -8.846 1.00 85.19 398 GLY A C 1
ATOM 3071 O O . GLY A 1 398 ? -16.832 12.009 -7.941 1.00 85.19 398 GLY A O 1
ATOM 3072 N N . LYS A 1 399 ? -16.343 12.007 -10.128 1.00 76.81 399 LYS A N 1
ATOM 3073 C CA . LYS A 1 399 ? -17.610 11.385 -10.568 1.00 76.81 399 LYS A CA 1
ATOM 3074 C C . LYS A 1 399 ? -17.658 9.867 -10.336 1.00 76.81 399 LYS A C 1
ATOM 3076 O O . LYS A 1 399 ? -18.646 9.231 -10.687 1.00 76.81 399 LYS A O 1
ATOM 3081 N N . ALA A 1 400 ? -16.571 9.280 -9.835 1.00 81.19 400 ALA A N 1
ATOM 3082 C CA . ALA A 1 400 ? -16.503 7.858 -9.538 1.00 81.19 400 ALA A CA 1
ATOM 3083 C C . ALA A 1 400 ? -17.410 7.520 -8.356 1.00 81.19 400 ALA A C 1
ATOM 3085 O O . ALA A 1 400 ? -17.497 8.281 -7.391 1.00 81.19 400 ALA A O 1
ATOM 3086 N N . PHE A 1 401 ? -18.059 6.359 -8.414 1.00 85.62 401 PHE A N 1
ATOM 3087 C CA . PHE A 1 401 ? -18.725 5.822 -7.239 1.00 85.62 401 PHE A CA 1
ATOM 3088 C C . PHE A 1 401 ? -17.687 5.579 -6.134 1.00 85.62 401 PHE A C 1
ATOM 3090 O O . PHE A 1 401 ? -16.649 4.957 -6.360 1.00 85.62 401 PHE A O 1
ATOM 3097 N N . ILE A 1 402 ? -17.967 6.092 -4.937 1.00 87.81 402 ILE A N 1
ATOM 3098 C CA . ILE A 1 402 ? -17.142 5.901 -3.743 1.00 87.81 402 ILE A CA 1
ATOM 3099 C C . ILE A 1 402 ? -18.020 5.210 -2.720 1.00 87.81 402 ILE A C 1
ATOM 3101 O O . ILE A 1 402 ? -19.078 5.736 -2.358 1.00 87.81 402 ILE A O 1
ATOM 3105 N N . HIS A 1 403 ? -17.551 4.059 -2.244 1.00 89.31 403 HIS A N 1
ATOM 3106 C CA . HIS A 1 403 ? -18.225 3.315 -1.194 1.00 89.31 403 HIS A CA 1
ATOM 3107 C C . HIS A 1 403 ? -18.474 4.224 0.030 1.00 89.31 403 HIS A C 1
ATOM 3109 O O . HIS A 1 403 ? -17.565 4.969 0.422 1.00 89.31 403 HIS A O 1
ATOM 3115 N N . PRO A 1 404 ? -19.666 4.195 0.659 1.00 91.62 404 PRO A N 1
ATOM 3116 C CA . PRO A 1 404 ? -20.014 5.105 1.753 1.00 91.62 404 PRO A CA 1
ATOM 3117 C C . PRO A 1 404 ? -18.993 5.131 2.896 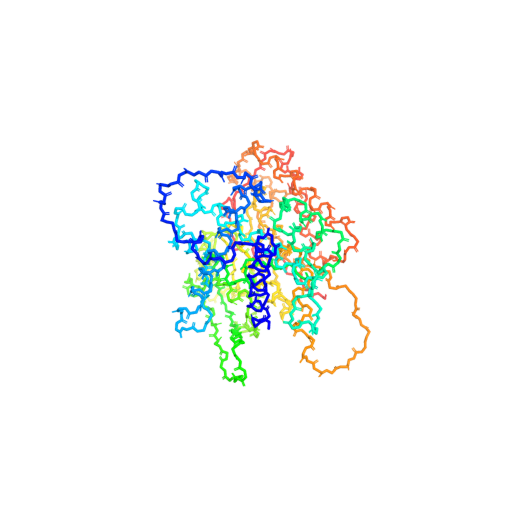1.00 91.62 404 PRO A C 1
ATOM 3119 O O . PRO A 1 404 ? -18.628 6.212 3.359 1.00 91.62 404 PRO A O 1
ATOM 3122 N N . CYS A 1 405 ? -18.464 3.967 3.297 1.00 91.19 405 CYS A N 1
ATOM 3123 C CA . CYS A 1 405 ? -17.446 3.904 4.351 1.00 91.19 405 CYS A CA 1
ATOM 3124 C C . CYS A 1 405 ? -16.147 4.633 3.957 1.00 91.19 405 CYS A C 1
ATOM 3126 O O . CYS A 1 405 ? -15.574 5.344 4.778 1.00 91.19 405 CYS A O 1
ATOM 3128 N N . VAL A 1 406 ? -15.726 4.549 2.689 1.00 93.50 406 VAL A N 1
ATOM 3129 C CA . VAL A 1 406 ? -14.529 5.243 2.198 1.00 93.50 406 VAL A CA 1
ATOM 3130 C C . VAL A 1 406 ? -14.770 6.736 2.171 1.00 93.50 406 VAL A C 1
ATOM 3132 O O . VAL A 1 406 ? -13.912 7.507 2.586 1.00 93.50 406 VAL A O 1
ATOM 3135 N N . ARG A 1 407 ? -15.950 7.161 1.711 1.00 95.06 407 ARG A N 1
ATOM 3136 C CA . ARG A 1 407 ? -16.327 8.575 1.717 1.00 95.06 407 ARG A CA 1
ATOM 3137 C C . ARG A 1 407 ? -16.285 9.136 3.141 1.00 95.06 407 ARG A C 1
ATOM 3139 O O . ARG A 1 407 ? -15.717 10.207 3.340 1.00 95.06 407 ARG A O 1
ATOM 3146 N N . ALA A 1 408 ? -16.817 8.406 4.123 1.00 95.50 408 ALA A N 1
ATOM 3147 C CA . ALA A 1 408 ? -16.741 8.784 5.534 1.00 95.50 408 ALA A CA 1
ATOM 3148 C C . ALA A 1 408 ? -15.285 8.886 6.022 1.00 95.50 408 ALA A C 1
ATOM 3150 O O . ALA A 1 408 ? -14.907 9.910 6.591 1.00 95.50 408 ALA A O 1
ATOM 3151 N N . THR A 1 409 ? -14.447 7.891 5.712 1.00 96.69 409 THR A N 1
ATOM 3152 C CA . THR A 1 409 ? -13.009 7.920 6.016 1.00 96.69 409 THR A CA 1
ATOM 3153 C C . THR A 1 409 ? -12.321 9.142 5.405 1.00 96.69 409 THR A C 1
ATOM 3155 O O . THR A 1 409 ? -11.625 9.863 6.112 1.00 96.69 409 THR A O 1
ATOM 3158 N N . LEU A 1 410 ? -12.546 9.441 4.123 1.00 97.44 410 LEU A N 1
ATOM 3159 C CA . LEU A 1 410 ? -11.960 10.603 3.447 1.00 97.44 410 LEU A CA 1
ATOM 3160 C C . LEU A 1 410 ? -12.403 11.933 4.078 1.00 97.44 410 LEU A C 1
ATOM 3162 O O . LEU A 1 410 ? -11.589 12.850 4.208 1.00 97.44 410 LEU A O 1
ATOM 3166 N N . TYR A 1 411 ? -13.666 12.050 4.499 1.00 97.50 411 TYR A N 1
ATOM 3167 C CA . TYR A 1 411 ? -14.136 13.222 5.241 1.00 97.50 411 TYR A CA 1
ATOM 3168 C C . TYR A 1 411 ? -13.464 13.353 6.605 1.00 97.50 411 TYR A C 1
ATOM 3170 O O . TYR A 1 411 ? -13.058 14.456 6.969 1.00 97.50 411 TYR A O 1
ATOM 3178 N N . ASP A 1 412 ? -13.325 12.253 7.343 1.00 97.31 412 ASP A N 1
ATOM 3179 C CA . ASP A 1 412 ? -12.631 12.243 8.630 1.00 97.31 412 ASP A CA 1
ATOM 3180 C C . ASP A 1 412 ? -11.162 12.647 8.468 1.00 97.31 412 ASP A C 1
ATOM 3182 O O . ASP A 1 412 ? -10.684 13.516 9.194 1.00 97.31 412 ASP A O 1
ATOM 3186 N N . MET A 1 413 ? -10.471 12.116 7.456 1.00 98.25 413 MET A N 1
ATOM 3187 C CA . MET A 1 413 ? -9.096 12.508 7.130 1.00 98.25 413 MET A CA 1
ATOM 3188 C C . MET A 1 413 ? -8.997 14.001 6.799 1.00 98.25 413 MET A C 1
ATOM 3190 O O . MET A 1 413 ? -8.093 14.681 7.277 1.00 98.25 413 MET A O 1
ATOM 3194 N N . ARG A 1 414 ? -9.937 14.548 6.015 1.00 98.06 414 ARG A N 1
ATOM 3195 C CA . ARG A 1 414 ? -9.963 15.984 5.694 1.00 98.06 414 ARG A CA 1
ATOM 3196 C C . ARG A 1 414 ? -10.198 16.847 6.936 1.00 98.06 414 ARG A C 1
ATOM 3198 O O . ARG A 1 414 ? -9.543 17.877 7.081 1.00 98.06 414 ARG A O 1
ATOM 3205 N N . LYS A 1 415 ? -11.112 16.441 7.823 1.00 97.88 415 LYS A N 1
ATOM 3206 C CA . LYS A 1 415 ? -11.356 17.130 9.100 1.00 97.88 415 LYS A CA 1
ATOM 3207 C C . LYS A 1 415 ? -10.106 17.130 9.973 1.00 97.88 415 LYS A C 1
ATOM 3209 O O . LYS A 1 415 ? -9.763 18.176 10.517 1.00 97.88 415 LYS A O 1
ATOM 3214 N N . GLU A 1 416 ? -9.405 16.003 10.052 1.00 98.12 416 GLU A N 1
ATOM 3215 C CA . GLU A 1 416 ? -8.161 15.913 10.814 1.00 98.12 416 GLU A CA 1
ATOM 3216 C C . GLU A 1 416 ? -7.068 16.812 10.221 1.00 98.12 416 GLU A C 1
ATOM 3218 O O . GLU A 1 416 ? -6.434 17.560 10.953 1.00 98.12 416 GLU A O 1
ATOM 3223 N N . ILE A 1 417 ? -6.895 16.830 8.894 1.00 98.19 417 ILE A N 1
ATOM 3224 C CA . ILE A 1 417 ? -5.944 17.734 8.221 1.00 98.19 417 ILE A CA 1
ATOM 3225 C C . ILE A 1 417 ? -6.227 19.196 8.585 1.00 98.19 417 ILE A C 1
ATOM 3227 O O . ILE A 1 417 ? -5.312 19.948 8.913 1.00 98.19 417 ILE A O 1
ATOM 3231 N N . GLN A 1 418 ? -7.497 19.605 8.559 1.00 97.88 418 GLN A N 1
ATOM 3232 C CA . GLN A 1 418 ? -7.891 20.959 8.949 1.00 97.88 418 GLN A CA 1
ATOM 3233 C C . GLN A 1 418 ? -7.633 21.238 10.428 1.00 97.88 418 GLN A C 1
ATOM 3235 O O . GLN A 1 418 ? -7.271 22.358 10.779 1.00 97.88 418 GLN A O 1
ATOM 3240 N N . TRP A 1 419 ? -7.831 20.244 11.292 1.00 97.44 419 TRP A N 1
ATOM 3241 C CA . TRP A 1 419 ? -7.501 20.357 12.705 1.00 97.44 419 TRP A CA 1
ATOM 3242 C C . TRP A 1 419 ? -5.993 20.562 12.891 1.00 97.44 419 TRP A C 1
ATOM 3244 O O . TRP A 1 419 ? -5.605 21.552 13.506 1.00 97.44 419 TRP A O 1
ATOM 3254 N N . MET A 1 420 ? -5.156 19.729 12.261 1.00 97.94 420 MET A N 1
ATOM 3255 C CA . MET A 1 420 ? -3.693 19.836 12.311 1.00 97.94 420 MET A CA 1
ATOM 3256 C C . MET A 1 420 ? -3.202 21.199 11.804 1.00 97.94 420 MET A C 1
ATOM 3258 O O . MET A 1 420 ? -2.297 21.784 12.393 1.00 97.94 420 MET A O 1
ATOM 3262 N N . TRP A 1 421 ? -3.820 21.747 10.750 1.00 97.50 421 TRP A N 1
ATOM 3263 C CA . TRP A 1 421 ? -3.498 23.092 10.262 1.00 97.50 421 TRP A CA 1
ATOM 3264 C C . TRP A 1 421 ? -3.770 24.197 11.281 1.00 97.50 421 TRP A C 1
ATOM 3266 O O . TRP A 1 421 ? -3.025 25.169 11.315 1.00 97.50 421 TRP A O 1
ATOM 3276 N N . ARG A 1 422 ? -4.836 24.075 12.080 1.00 97.44 422 ARG A N 1
ATOM 3277 C CA . ARG A 1 422 ? -5.214 25.092 13.074 1.00 97.44 422 ARG A CA 1
ATOM 3278 C C . ARG A 1 422 ? -4.399 24.979 14.353 1.00 97.44 422 ARG A C 1
ATOM 3280 O O . ARG A 1 422 ? -4.065 25.997 14.946 1.00 97.44 422 ARG A O 1
ATOM 3287 N N . THR A 1 423 ? -4.137 23.757 14.806 1.00 96.31 423 THR A N 1
ATOM 3288 C CA . THR A 1 423 ? -3.470 23.513 16.090 1.00 96.31 423 THR A CA 1
ATOM 3289 C C . THR A 1 423 ? -1.958 23.442 15.961 1.00 96.31 423 THR A C 1
ATOM 3291 O O . THR A 1 423 ? -1.264 23.662 16.945 1.00 96.31 423 THR A O 1
ATOM 3294 N N . HIS A 1 424 ? -1.443 23.148 14.765 1.00 96.94 424 HIS A N 1
ATOM 3295 C CA . HIS A 1 424 ? -0.040 22.816 14.528 1.00 96.94 424 HIS A CA 1
ATOM 3296 C C . HIS A 1 424 ? 0.451 21.618 15.355 1.00 96.94 424 HIS A C 1
ATOM 3298 O O . HIS A 1 424 ? 1.641 21.530 15.657 1.00 96.94 424 HIS A O 1
ATOM 3304 N N . LEU A 1 425 ? -0.444 20.679 15.683 1.00 96.31 425 LEU A N 1
ATOM 3305 C CA . LEU A 1 425 ? -0.143 19.488 16.481 1.00 96.31 425 LEU A CA 1
ATOM 3306 C C . LEU A 1 425 ? -0.379 18.189 15.698 1.00 96.31 425 LEU A C 1
ATOM 3308 O O . LEU A 1 425 ? -1.185 18.141 14.769 1.00 96.31 425 LEU A O 1
ATOM 3312 N N . LYS A 1 426 ? 0.321 17.132 16.113 1.00 96.12 426 LYS A N 1
ATOM 3313 C CA . LYS A 1 426 ? 0.190 15.738 15.662 1.00 96.12 426 LYS A CA 1
ATOM 3314 C C . LYS A 1 426 ? 0.494 14.772 16.809 1.00 96.12 426 LYS A C 1
ATOM 3316 O O . LYS A 1 426 ? 1.040 15.194 17.828 1.00 96.12 426 LYS A O 1
ATOM 3321 N N . ALA A 1 427 ? 0.191 13.486 16.644 1.00 94.88 427 ALA A N 1
ATOM 3322 C CA . ALA A 1 427 ? 0.526 12.470 17.644 1.00 94.88 427 ALA A CA 1
ATOM 3323 C C . ALA A 1 427 ? 0.703 11.066 17.047 1.00 94.88 427 ALA A C 1
ATOM 3325 O O . ALA A 1 427 ? 0.091 10.725 16.035 1.00 94.88 427 ALA A O 1
ATOM 3326 N N . GLU A 1 428 ? 1.519 10.245 17.713 1.00 92.81 428 GLU A N 1
ATOM 3327 C CA . GLU A 1 428 ? 1.660 8.813 17.411 1.00 92.81 428 GLU A CA 1
ATOM 3328 C C . GLU A 1 428 ? 0.546 8.004 18.087 1.00 92.81 428 GLU A C 1
ATOM 3330 O O . GLU A 1 428 ? 0.049 8.396 19.142 1.00 92.81 428 GLU A O 1
ATOM 3335 N N . LEU A 1 429 ? 0.198 6.832 17.548 1.00 89.81 429 LEU A N 1
ATOM 3336 C CA . LEU A 1 429 ? -0.775 5.911 18.149 1.00 89.81 429 LEU A CA 1
ATOM 3337 C C . LEU A 1 429 ? -0.450 5.564 19.605 1.00 89.81 429 LEU A C 1
ATOM 3339 O O . LEU A 1 429 ? -1.367 5.380 20.402 1.00 89.81 429 LEU A O 1
ATOM 3343 N N . GLN A 1 430 ? 0.833 5.516 19.975 1.00 85.56 430 GLN A N 1
ATOM 3344 C CA . GLN A 1 430 ? 1.249 5.241 21.356 1.00 85.56 430 GLN A CA 1
ATOM 3345 C C . GLN A 1 430 ? 0.876 6.355 22.348 1.00 85.56 430 GLN A C 1
ATOM 3347 O O . GLN A 1 430 ? 0.996 6.148 23.550 1.00 85.56 430 GLN A O 1
ATOM 3352 N N . ALA A 1 431 ? 0.402 7.515 21.880 1.00 84.25 431 ALA A N 1
ATOM 3353 C CA . ALA A 1 431 ? -0.183 8.538 22.743 1.00 84.25 431 ALA A CA 1
ATOM 3354 C C . ALA A 1 431 ? -1.581 8.149 23.269 1.00 84.25 431 ALA A C 1
ATOM 3356 O O . ALA A 1 431 ? -2.105 8.824 24.152 1.00 84.25 431 ALA A O 1
ATOM 3357 N N . CYS A 1 432 ? -2.198 7.085 22.737 1.00 83.69 432 CYS A N 1
ATOM 3358 C CA . CYS A 1 432 ? -3.459 6.548 23.241 1.00 83.69 432 CYS A CA 1
ATOM 3359 C C . CYS A 1 432 ? -3.233 5.822 24.577 1.00 83.69 432 CYS A C 1
ATOM 3361 O O . CYS A 1 432 ? -2.669 4.729 24.613 1.00 83.69 432 CYS A O 1
ATOM 3363 N N . THR A 1 433 ? -3.688 6.433 25.673 1.00 81.12 433 THR A N 1
ATOM 3364 C CA . THR A 1 433 ? -3.501 5.932 27.048 1.00 81.12 433 T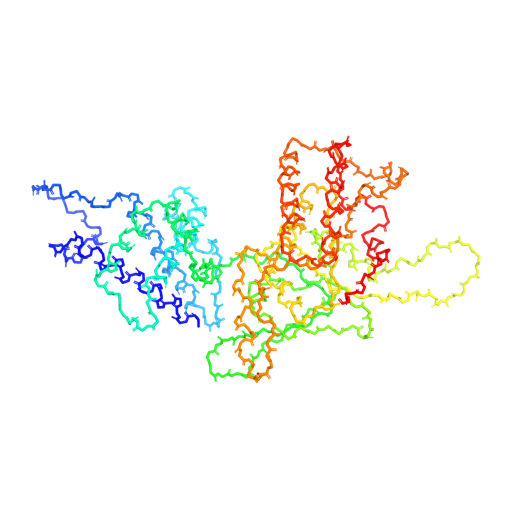HR A CA 1
ATOM 3365 C C . THR A 1 433 ? -4.201 4.603 27.307 1.00 81.12 433 THR A C 1
ATOM 3367 O O . THR A 1 433 ? -3.704 3.780 28.073 1.00 81.12 433 THR A O 1
ATOM 3370 N N . ASP A 1 434 ? -5.332 4.381 26.642 1.00 84.12 434 ASP A N 1
ATOM 3371 C CA . ASP A 1 434 ? -6.184 3.209 26.858 1.00 84.12 434 ASP A CA 1
ATOM 3372 C C . ASP A 1 434 ? -5.725 1.993 26.033 1.00 84.12 434 ASP A C 1
ATOM 3374 O O . ASP A 1 434 ? -6.275 0.900 26.169 1.00 84.12 434 ASP A O 1
ATOM 3378 N N . GLY A 1 435 ? -4.679 2.168 25.218 1.00 88.00 435 GLY A N 1
ATOM 3379 C CA . GLY A 1 435 ? -4.120 1.143 24.342 1.00 88.00 435 GLY A CA 1
ATOM 3380 C C . GLY A 1 435 ? -4.838 1.053 22.989 1.00 88.00 435 GLY A C 1
ATOM 3381 O O . GLY A 1 435 ? -5.985 1.488 22.845 1.00 88.00 435 GLY A O 1
ATOM 3382 N N . PRO A 1 436 ? -4.177 0.505 21.955 1.00 91.75 436 PRO A N 1
ATOM 3383 C CA . PRO A 1 436 ? -4.724 0.450 20.601 1.00 91.75 436 PRO A CA 1
ATOM 3384 C C . PRO A 1 436 ? -5.942 -0.476 20.464 1.00 91.75 436 PRO A C 1
ATOM 3386 O O . PRO A 1 436 ? -6.759 -0.243 19.572 1.00 91.75 436 PRO A O 1
ATOM 3389 N N . LEU A 1 437 ? -6.103 -1.493 21.323 1.00 91.69 437 LEU A N 1
ATOM 3390 C CA . LEU A 1 437 ? -7.278 -2.370 21.290 1.00 91.69 437 LEU A CA 1
ATOM 3391 C C . LEU A 1 437 ? -8.570 -1.614 21.630 1.00 91.69 437 LEU A C 1
ATOM 3393 O O . LEU A 1 437 ? -9.597 -1.853 20.998 1.00 91.69 437 LEU A O 1
ATOM 3397 N N . SER A 1 438 ? -8.507 -0.644 22.550 1.00 89.94 438 SER A N 1
ATOM 3398 C CA . SER A 1 438 ? -9.669 0.171 22.938 1.00 89.94 438 SER A CA 1
ATOM 3399 C C . SER A 1 438 ? -10.291 0.911 21.745 1.00 89.94 438 SER A C 1
ATOM 3401 O O . SER A 1 438 ? -11.515 1.017 21.636 1.00 89.94 438 SER A O 1
ATOM 3403 N N . LEU A 1 439 ? -9.455 1.351 20.796 1.00 91.31 439 LEU A N 1
ATOM 3404 C CA . LEU A 1 439 ? -9.895 1.995 19.561 1.00 91.31 439 LEU A CA 1
ATOM 3405 C C . LEU A 1 439 ? -10.681 1.022 18.672 1.00 91.31 439 LEU A C 1
ATOM 3407 O O . LEU A 1 439 ? -11.664 1.425 18.057 1.00 91.31 439 LEU A O 1
ATOM 3411 N N . LEU A 1 440 ? -10.269 -0.250 18.610 1.00 92.38 440 LEU A N 1
ATOM 3412 C CA . LEU A 1 440 ? -10.933 -1.288 17.815 1.00 92.38 440 LEU A CA 1
ATOM 3413 C C . LEU A 1 440 ? -12.260 -1.730 18.439 1.00 92.38 440 LEU A C 1
ATOM 3415 O O . LEU A 1 440 ? -13.261 -1.856 17.732 1.00 92.38 440 LEU A O 1
ATOM 3419 N N . GLU A 1 441 ? -12.281 -1.950 19.752 1.00 88.75 441 GLU A N 1
ATOM 3420 C CA . GLU A 1 441 ? -13.474 -2.412 20.469 1.00 88.75 441 GLU A CA 1
ATOM 3421 C C . GLU A 1 441 ? -14.561 -1.336 20.526 1.00 88.75 441 GLU A C 1
ATOM 3423 O O . GLU A 1 441 ? -15.738 -1.634 20.323 1.00 88.75 441 GLU A O 1
ATOM 3428 N N . GLY A 1 442 ? -14.172 -0.072 20.716 1.00 83.69 442 GLY A N 1
ATOM 3429 C CA . GLY A 1 442 ? -15.095 1.063 20.719 1.00 83.69 442 GLY A CA 1
ATOM 3430 C C . GLY A 1 442 ? -15.643 1.434 19.338 1.00 83.69 442 GLY A C 1
ATOM 3431 O O . GLY A 1 442 ? -16.547 2.268 19.243 1.00 83.69 442 GLY A O 1
ATOM 3432 N N . PHE A 1 443 ? -15.116 0.850 18.256 1.00 85.62 443 PHE A N 1
ATOM 3433 C CA . PHE A 1 443 ? -15.544 1.193 16.907 1.00 85.62 443 PHE A CA 1
ATOM 3434 C C . PHE A 1 443 ? -16.782 0.379 16.486 1.00 85.62 443 PHE A C 1
ATOM 3436 O O . PHE A 1 443 ? -16.730 -0.860 16.442 1.00 85.62 443 PHE A O 1
ATOM 3443 N N . PRO A 1 444 ? -17.903 1.043 16.139 1.00 85.69 444 PRO A N 1
ATOM 3444 C CA . PRO A 1 444 ? -19.066 0.360 15.598 1.00 85.69 444 PRO A CA 1
ATOM 3445 C C . PRO A 1 444 ? -18.758 -0.094 14.171 1.00 85.69 444 PRO A C 1
ATOM 3447 O O . PRO A 1 444 ? -18.422 0.716 13.302 1.00 85.69 444 PRO A O 1
ATOM 3450 N N . LEU A 1 445 ? -18.891 -1.392 13.912 1.00 80.94 445 LEU A N 1
ATOM 3451 C CA . LEU A 1 445 ? -18.772 -1.904 12.556 1.00 80.94 445 LEU A CA 1
ATOM 3452 C C . LEU A 1 445 ? -20.007 -1.463 11.776 1.00 80.94 445 LEU A C 1
ATOM 3454 O O . LEU A 1 445 ? -21.141 -1.786 12.128 1.00 80.94 445 LEU A O 1
ATOM 3458 N N . CYS A 1 446 ? -19.794 -0.688 10.714 1.00 65.62 446 CYS A N 1
ATOM 3459 C CA . CYS A 1 446 ? -20.847 -0.531 9.722 1.00 65.62 446 CYS A CA 1
ATOM 3460 C C . CYS A 1 446 ? -20.969 -1.872 9.012 1.00 65.62 446 CYS A C 1
ATOM 3462 O O . CYS A 1 446 ? -20.039 -2.269 8.310 1.00 65.62 446 CYS A O 1
ATOM 3464 N N . MET A 1 447 ? -22.111 -2.538 9.173 1.00 55.75 447 MET A N 1
ATOM 3465 C CA . MET A 1 447 ? -22.497 -3.621 8.275 1.00 55.75 447 MET A CA 1
ATOM 3466 C C . MET A 1 447 ? -22.388 -3.081 6.843 1.00 55.75 447 MET A C 1
ATOM 3468 O O . MET A 1 447 ? -23.019 -2.076 6.504 1.00 55.75 447 MET A O 1
ATOM 3472 N N . GLN A 1 448 ? -21.512 -3.682 6.038 1.00 53.72 448 GLN A N 1
ATOM 3473 C CA . GLN A 1 448 ? -21.423 -3.396 4.609 1.00 53.72 448 GLN A CA 1
ATOM 3474 C C . GLN A 1 448 ? -22.715 -3.940 3.981 1.00 53.72 448 GLN A C 1
ATOM 3476 O O . GLN A 1 448 ? -22.877 -5.156 3.888 1.00 53.72 448 GLN A O 1
ATOM 3481 N N . VAL A 1 449 ? -23.665 -3.046 3.675 1.00 42.66 449 VAL A N 1
ATOM 3482 C CA . VAL A 1 449 ? -24.937 -3.373 3.000 1.00 42.66 449 VAL A CA 1
ATOM 3483 C C . VAL A 1 449 ? -24.703 -3.553 1.512 1.00 42.66 449 VAL A C 1
ATOM 3485 O O . VAL A 1 449 ? -24.061 -2.650 0.923 1.00 42.66 449 VAL A O 1
#

Sequence (449 aa):
MEANHFLVIESLVLLFLYSLVKSHPDQCDASLFAGVRSKNARRKRSIESRYTDNQLQCLARILSLVNSICILRNGAVTSKATCTERDLYYCNPPLFAPQGQRGVHRCLQRLAVWMRIAASCLKPHDTLPQPHQGAAYRFIFTSPQAALERFLTSENHPRPYTREALGVVAAPKSLLVGPLCMMLDHRSGKEAAGGSSVQVCCDGNGVFLTAEMGLHSSGFTIDDGGREVVLVFVEKESTLRTLLHEIQEPKRGLHGDGGSREGDVRPMMRSYVMLCTRGYPCVASRLFMRRLCAELPRLPLLALVDGDPHGLRILLTMLEGGPSSAGWIQKVTENSDQMTSSHETENRIALLPFQWVGLRLSRMSTPQLSSASLMPLSVSDAGVLRQLEQRISGHLAGKAFIHPCVRATLYDMRKEIQWMWRTHLKAELQACTDGPLSLLEGFPLCMQV

Mean predicted aligned error: 11.64 Å

Solvent-accessible surface area (backbone atoms only — not comparable to full-atom values): 26534 Å² total; per-residue (Å²): 108,71,71,56,52,52,51,51,52,49,47,51,51,54,50,48,53,50,55,52,45,72,74,38,74,92,61,83,57,87,61,84,78,56,94,66,91,74,91,73,91,81,82,82,74,79,73,75,64,94,58,54,72,68,48,52,51,55,46,52,47,40,53,51,49,50,49,47,48,52,48,55,35,69,71,39,95,53,91,77,38,64,42,35,64,64,58,59,31,69,76,49,51,76,77,28,56,92,54,40,61,61,37,47,54,52,39,46,56,49,47,24,50,47,52,33,56,53,56,68,71,53,54,98,81,59,91,64,90,56,83,83,50,51,62,62,51,48,46,63,67,72,49,54,69,72,57,55,52,52,59,56,72,77,45,97,66,74,73,80,50,44,52,59,78,67,37,39,38,73,80,64,66,28,39,33,34,13,52,39,35,32,30,36,61,70,87,58,84,97,64,94,80,73,61,52,75,48,76,32,42,73,82,79,75,42,39,70,47,34,52,61,50,21,73,31,49,42,76,75,44,71,69,66,90,86,49,52,61,35,37,35,39,29,30,43,56,69,60,51,53,52,39,53,47,49,69,76,54,60,77,78,75,91,70,88,73,86,91,77,77,93,78,82,72,78,73,75,69,60,43,57,34,36,40,27,27,66,48,65,65,50,71,28,58,20,35,30,49,52,47,51,43,70,77,41,72,72,58,46,35,37,30,42,32,34,29,34,58,63,30,50,50,32,50,52,57,48,29,54,32,51,79,95,55,58,66,72,68,67,70,74,64,74,77,65,93,73,93,79,84,90,80,93,78,79,72,61,78,60,60,44,66,40,34,70,51,35,47,55,72,81,75,52,52,71,71,56,56,72,70,29,63,69,42,73,62,53,82,69,43,59,57,46,44,51,54,48,53,53,50,48,49,50,58,75,72,40,92,66,84,66,58,68,54,32,52,52,30,50,50,51,52,51,51,39,53,54,42,30,70,74,70,41,46,29,33,54,52,86,36,47,86,80,41,74,55,51,45,59,72,73,48,81,80,74,77,76,125

Secondary structure (DSSP, 8-state):
-HHHHHHHHHHHHHHHHHHHHHH-GGG--GGGGS---------------SS-HHHHHHHHHHHHHHHHHHHHHHS-SSS---EEHHHHHHH-HHHHTTTTHHHHHHHHHHHHHHHHHHHHH--TT-SS--GGGHHHHHHHHHS-HHHHHHHHHHS--S----TGGGTEEPPP--EEESSEEEEE----SS----PEEEEEPSSS--EE--HHHHHHEEEEEE-STT-EEEEEEES-HHHHHHHHHHHHS-------SS---TT-----SEEEEEEE-SSSPPHHHHHHHHHHHHH-TTS-EEEE--BSHHHHHHHHHHHT-SSS-TTSSHHHHTTS-----S-------PPP-EEE-S--GGGS-HHHHHHS--EEPPHHHHHHHHHHHHHHHHHHHSSS---HHHHHHHHHHHHHHHHHHHH-EEB-GGG-TT-HHHHHHTSPP----